Protein AF-A0A3G1J0M8-F1 (afdb_monomer_lite)

pLDDT: mean 77.74, std 19.88, range [24.08, 98.56]

Sequence (542 aa):
MSLPTRASLSFVFVSLLPLVAACTDPNLPLIEEAPPAGDEADLGEMAQPVTFSDEIPIGYYNNVPLPPLTVYLTFDDGPGEWTNGFLDVLAGQSLSQPSAVPSPPVRATFFVNAFNLKTNGLVGYEDVIARIVSEGHALGNHTRSHPNLAALSAHDVAKEIDENQRLVNVALKARGMNPYPLTLFRPPFGAPWFGYASRPDLRQKVGSLVGKRALNVLWNVGSGDSNEWCNGEWFNSTGAVTASGKKYFYDPKHPDYVAKVARIRDTVLKEARGQGIVVLLHDTHPTSRDALRDIIDGLFAKGYHFRTVEDLSNDVFAQPSLSAAPACDTTMANGGEPVCGRIRHFYETNGGVKLFGNTLERADWEFDTRTMKYFWTQWFENGRVEVHPEALAPRDVALARLGEQRLLQKGIDWKKAAPSWVPVALRDALAPEAGPKTGCRWFARTKHNVCNEGAVAGVGMLSFWRNNGIIASSKYVGSQLRFGNPISAAYTETVSTPQGPRVRTVQWFERARLEWHGYEALDVNKVRIAPLGREVLENRDL

Structure (mmCIF, N/CA/C/O backbone):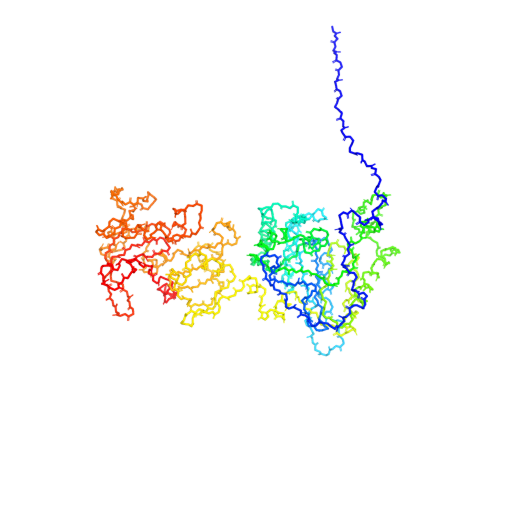
data_AF-A0A3G1J0M8-F1
#
_entry.id   AF-A0A3G1J0M8-F1
#
loop_
_atom_site.group_PDB
_atom_site.id
_atom_site.type_symbol
_atom_site.label_atom_id
_atom_site.label_alt_id
_atom_site.label_comp_id
_atom_site.label_asym_id
_atom_site.label_entity_id
_atom_site.label_seq_id
_atom_site.pdbx_PDB_ins_code
_atom_site.Cartn_x
_atom_site.Cartn_y
_atom_site.Cartn_z
_atom_site.occupancy
_atom_site.B_iso_or_equiv
_atom_site.auth_seq_id
_atom_site.auth_comp_id
_atom_site.auth_asym_id
_atom_site.auth_atom_id
_atom_site.pdbx_PDB_model_num
ATOM 1 N N . MET A 1 1 ? -2.601 71.148 -14.986 1.00 42.66 1 MET A N 1
ATOM 2 C CA . MET A 1 1 ? -2.609 69.864 -15.718 1.00 42.66 1 MET A CA 1
ATOM 3 C C . MET A 1 1 ? -1.170 69.400 -15.880 1.00 42.66 1 MET A C 1
ATOM 5 O O . MET A 1 1 ? -0.475 69.916 -16.741 1.00 42.66 1 MET A O 1
ATOM 9 N N . SER A 1 2 ? -0.708 68.487 -15.029 1.00 25.91 2 SER A N 1
ATOM 10 C CA . SER A 1 2 ? 0.512 67.701 -15.253 1.00 25.91 2 SER A CA 1
ATOM 11 C C . SER A 1 2 ? 0.446 66.444 -14.380 1.00 25.91 2 SER A C 1
ATOM 13 O O . SER A 1 2 ? 0.220 66.518 -13.175 1.00 25.91 2 SER A O 1
ATOM 15 N N . LEU A 1 3 ? 0.563 65.282 -15.017 1.00 26.84 3 LEU A N 1
ATOM 16 C CA . LEU A 1 3 ? 0.732 63.975 -14.381 1.00 26.84 3 LEU A CA 1
ATOM 17 C C . LEU A 1 3 ? 2.236 63.670 -14.304 1.00 26.84 3 LEU A C 1
ATOM 19 O O . LEU A 1 3 ? 2.911 63.869 -15.317 1.00 26.84 3 LEU A O 1
ATOM 23 N N . PRO A 1 4 ? 2.768 63.141 -13.188 1.00 30.48 4 PRO A N 1
ATOM 24 C CA . PRO A 1 4 ? 4.099 62.561 -13.168 1.00 30.48 4 PRO A CA 1
ATOM 25 C C . PRO A 1 4 ? 4.068 61.040 -13.423 1.00 30.48 4 PRO A C 1
ATOM 27 O O . PRO A 1 4 ? 3.298 60.284 -12.838 1.00 30.48 4 PRO A O 1
ATOM 30 N N . THR A 1 5 ? 4.926 60.662 -14.367 1.00 32.03 5 THR A N 1
ATOM 31 C CA . THR A 1 5 ? 5.686 59.419 -14.604 1.00 32.03 5 THR A CA 1
ATOM 32 C C . THR A 1 5 ? 5.469 58.175 -13.723 1.00 32.03 5 THR A C 1
ATOM 34 O O . THR A 1 5 ? 5.601 58.205 -12.502 1.00 32.03 5 THR A O 1
ATOM 37 N N . ARG A 1 6 ? 5.286 57.036 -14.416 1.00 31.77 6 ARG A N 1
ATOM 38 C CA . ARG A 1 6 ? 5.344 55.647 -13.922 1.00 31.77 6 ARG A CA 1
ATOM 39 C C . ARG A 1 6 ? 6.726 55.291 -13.355 1.00 31.77 6 ARG A C 1
ATOM 41 O O . ARG A 1 6 ? 7.736 55.556 -13.999 1.00 31.77 6 ARG A O 1
ATOM 48 N N . ALA A 1 7 ? 6.737 54.605 -12.212 1.00 30.28 7 ALA A N 1
ATOM 49 C CA . ALA A 1 7 ? 7.894 53.895 -11.678 1.00 30.28 7 ALA A CA 1
ATOM 50 C C . ALA A 1 7 ? 8.004 52.486 -12.294 1.00 30.28 7 ALA A C 1
ATOM 52 O O . ALA A 1 7 ? 7.004 51.785 -12.461 1.00 30.28 7 ALA A O 1
ATOM 53 N N . SER A 1 8 ? 9.230 52.104 -12.638 1.00 27.58 8 SER A N 1
ATOM 54 C CA . SER A 1 8 ? 9.633 50.825 -13.222 1.00 27.58 8 SER A CA 1
ATOM 55 C C . SER A 1 8 ? 9.601 49.692 -12.188 1.00 27.58 8 SER A C 1
ATOM 57 O O . SER A 1 8 ? 10.150 49.846 -11.099 1.00 27.58 8 SER A O 1
ATOM 59 N N . LEU A 1 9 ? 9.021 48.535 -12.534 1.00 29.03 9 LEU A N 1
ATOM 60 C CA . LEU A 1 9 ? 9.282 47.276 -11.828 1.00 29.03 9 LEU A CA 1
ATOM 61 C C . LEU A 1 9 ? 10.536 46.625 -12.422 1.00 29.03 9 LEU A C 1
ATOM 63 O O . LEU A 1 9 ? 10.562 46.275 -13.602 1.00 29.03 9 LEU A O 1
ATOM 67 N N . SER A 1 10 ? 11.564 46.456 -11.595 1.00 24.66 10 SER A N 1
ATOM 68 C CA . SER A 1 10 ? 12.757 45.676 -11.915 1.00 24.66 10 SER A CA 1
ATOM 69 C C . SER A 1 10 ? 12.408 44.189 -12.003 1.00 24.66 10 SER A C 1
ATOM 71 O O . SER A 1 10 ? 12.030 43.575 -11.007 1.00 24.66 10 SER A O 1
ATOM 73 N N . PHE A 1 11 ? 12.566 43.599 -13.188 1.00 26.27 11 PHE A N 1
ATOM 74 C CA . PHE A 1 11 ? 12.674 42.152 -13.344 1.00 26.27 11 PHE A CA 1
ATOM 75 C C . PHE A 1 11 ? 14.035 41.706 -12.803 1.00 26.27 11 PHE A C 1
ATOM 77 O O . PHE A 1 11 ? 15.077 42.159 -13.274 1.00 26.27 11 PHE A O 1
ATOM 84 N N . VAL A 1 12 ? 14.029 40.814 -11.814 1.00 26.44 12 VAL A N 1
ATOM 85 C CA . VAL A 1 12 ? 15.232 40.089 -11.399 1.00 26.44 12 VAL A CA 1
ATOM 86 C C . VAL A 1 12 ? 15.566 39.098 -12.513 1.00 26.44 12 VAL A C 1
ATOM 88 O O . VAL A 1 12 ? 14.910 38.071 -12.664 1.00 26.44 12 VAL A O 1
ATOM 91 N N . PHE A 1 13 ? 16.570 39.434 -13.322 1.00 24.08 13 PHE A N 1
ATOM 92 C CA . PHE A 1 13 ? 17.248 38.484 -14.196 1.00 24.08 13 PHE A CA 1
ATOM 93 C C . PHE A 1 13 ? 17.974 37.463 -13.313 1.00 24.08 13 PHE A C 1
ATOM 95 O O . PHE A 1 13 ? 18.980 37.787 -12.683 1.00 24.08 13 PHE A O 1
ATOM 102 N N . VAL A 1 14 ? 17.475 36.227 -13.263 1.00 26.78 14 VAL A N 1
ATOM 103 C CA . VAL A 1 14 ? 18.297 35.092 -12.834 1.00 26.78 14 VAL A CA 1
ATOM 104 C C . VAL A 1 14 ? 19.298 34.849 -13.959 1.00 26.78 14 VAL A C 1
ATOM 106 O O . VAL A 1 14 ? 18.913 34.555 -15.090 1.00 26.78 14 VAL A O 1
ATOM 109 N N . SER A 1 15 ? 20.581 35.058 -13.674 1.00 26.27 15 SER A N 1
ATOM 110 C CA . SER A 1 15 ? 21.663 34.875 -14.635 1.00 26.27 15 SER A CA 1
ATOM 111 C C . SER A 1 15 ? 21.739 33.413 -15.083 1.00 26.27 15 SER A C 1
ATOM 113 O O . SER A 1 15 ? 22.157 32.549 -14.314 1.00 26.27 15 SER A O 1
ATOM 115 N N . LEU A 1 16 ? 21.379 33.141 -16.337 1.00 39.94 16 LEU A N 1
ATOM 116 C CA . LEU A 1 16 ? 21.854 31.962 -17.053 1.00 39.94 16 LEU A CA 1
ATOM 117 C C . LEU A 1 16 ? 23.285 32.239 -17.535 1.00 39.94 16 LEU A C 1
ATOM 119 O O . LEU A 1 16 ? 23.497 32.981 -18.491 1.00 39.94 16 LEU A O 1
ATOM 123 N N . LEU A 1 17 ? 24.262 31.643 -16.863 1.00 26.89 17 LEU A N 1
ATOM 124 C CA . LEU A 1 17 ? 25.659 31.528 -17.290 1.00 26.89 17 LEU A CA 1
ATOM 125 C C . LEU A 1 17 ? 26.146 30.126 -16.893 1.00 26.89 17 LEU A C 1
ATOM 127 O O . LEU A 1 17 ? 25.730 29.609 -15.859 1.00 26.89 17 LEU A O 1
ATOM 131 N N . PRO A 1 18 ? 27.007 29.501 -17.703 1.00 30.95 18 PRO A N 1
ATOM 132 C CA . PRO A 1 18 ? 26.645 28.728 -18.879 1.00 30.95 18 PRO A CA 1
ATOM 133 C C . PRO A 1 18 ? 26.558 27.228 -18.549 1.00 30.95 18 PRO A C 1
ATOM 135 O O . PRO A 1 18 ? 27.459 26.651 -17.94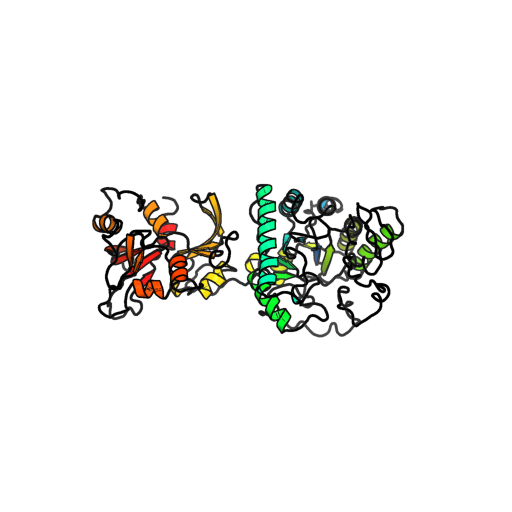7 1.00 30.95 18 PRO A O 1
ATOM 138 N N . LEU A 1 19 ? 25.491 26.585 -19.026 1.00 33.09 19 LEU A N 1
ATOM 139 C CA . LEU A 1 19 ? 25.154 25.159 -18.873 1.00 33.09 19 LEU A CA 1
ATOM 140 C C . LEU A 1 19 ? 26.111 24.179 -19.603 1.00 33.09 19 LEU A C 1
ATOM 142 O O . LEU A 1 19 ? 25.723 23.066 -19.935 1.00 33.09 19 LEU A O 1
ATOM 146 N N . VAL A 1 20 ? 27.350 24.583 -19.900 1.00 31.48 20 VAL A N 1
ATOM 147 C CA . VAL A 1 20 ? 28.284 23.831 -20.763 1.00 31.48 20 VAL A CA 1
ATOM 148 C C . VAL A 1 20 ? 29.274 22.967 -19.956 1.00 31.48 20 VAL A C 1
ATOM 150 O O . VAL A 1 20 ? 29.933 22.107 -20.522 1.00 31.48 20 VAL A O 1
ATOM 153 N N . ALA A 1 21 ? 29.366 23.134 -18.630 1.00 28.80 21 ALA A N 1
ATOM 154 C CA . ALA A 1 21 ? 30.386 22.471 -17.800 1.00 28.80 21 ALA A CA 1
ATOM 155 C C . ALA A 1 21 ? 29.952 21.141 -17.134 1.00 28.80 21 ALA A C 1
ATOM 157 O O . ALA A 1 21 ? 30.703 20.591 -16.335 1.00 28.80 21 ALA A O 1
ATOM 158 N N . ALA A 1 22 ? 28.756 20.616 -17.423 1.00 40.09 22 ALA A N 1
ATOM 159 C CA . ALA A 1 22 ? 28.175 19.509 -16.652 1.00 40.09 22 ALA A CA 1
ATOM 160 C C . ALA A 1 22 ? 28.627 18.096 -17.071 1.00 40.09 22 ALA A C 1
ATOM 162 O O . ALA A 1 22 ? 28.431 17.161 -16.306 1.00 40.09 22 ALA A O 1
ATOM 163 N N . CYS A 1 23 ? 29.250 17.911 -18.239 1.00 40.25 23 CYS A N 1
ATOM 164 C CA . CYS A 1 23 ? 29.629 16.563 -18.686 1.00 40.25 23 CYS A CA 1
ATOM 165 C C . CYS A 1 23 ? 30.943 16.045 -18.062 1.00 40.25 23 CYS A C 1
ATOM 167 O O . CYS A 1 23 ? 31.307 14.900 -18.308 1.00 40.25 23 CYS A O 1
ATOM 169 N N . THR A 1 24 ? 31.675 16.865 -17.290 1.00 35.66 24 THR A N 1
ATOM 170 C CA . THR A 1 24 ? 33.016 16.514 -16.772 1.00 35.66 24 THR A CA 1
ATOM 171 C C . THR A 1 24 ? 33.332 17.016 -15.352 1.00 35.66 24 THR A C 1
ATOM 173 O O . THR A 1 24 ? 34.490 16.937 -14.947 1.00 35.66 24 THR A O 1
ATOM 176 N N . ASP A 1 25 ? 32.374 17.562 -14.590 1.00 36.53 25 ASP A N 1
ATOM 177 C CA . ASP A 1 25 ? 32.637 18.079 -13.232 1.00 36.53 25 ASP A CA 1
ATOM 178 C C . ASP A 1 25 ? 32.248 17.054 -12.140 1.00 36.53 25 ASP A C 1
ATOM 180 O O . ASP A 1 25 ? 31.057 16.825 -11.919 1.00 36.53 25 ASP A O 1
ATOM 184 N N . PRO A 1 26 ? 33.217 16.455 -11.418 1.00 37.69 26 PRO A N 1
ATOM 185 C CA . PRO A 1 26 ? 32.950 15.479 -10.360 1.00 37.69 26 PRO A CA 1
ATOM 186 C C . PRO A 1 26 ? 32.328 16.075 -9.079 1.00 37.69 26 PRO A C 1
ATOM 188 O O . PRO A 1 26 ? 32.056 15.321 -8.148 1.00 37.69 26 PRO A O 1
ATOM 191 N N . ASN A 1 27 ? 32.100 17.394 -8.990 1.00 34.88 27 ASN A N 1
ATOM 192 C CA . ASN A 1 27 ? 31.588 18.059 -7.781 1.00 34.88 27 ASN A CA 1
ATOM 193 C C . ASN A 1 27 ? 30.178 18.679 -7.906 1.00 34.88 27 ASN A C 1
ATOM 195 O O . ASN A 1 27 ? 29.725 19.346 -6.972 1.00 34.88 27 ASN A O 1
ATOM 199 N N . LEU A 1 28 ? 29.448 18.449 -9.004 1.00 34.78 28 LEU A N 1
ATOM 200 C CA . LEU A 1 28 ? 28.015 18.775 -9.100 1.00 34.78 28 LEU A CA 1
ATOM 201 C C . LEU A 1 28 ? 27.149 17.590 -8.620 1.00 34.78 28 LEU A C 1
ATOM 203 O O . LEU A 1 28 ? 27.581 16.442 -8.714 1.00 34.78 28 LEU A O 1
ATOM 207 N N . PRO A 1 29 ? 25.943 17.828 -8.061 1.00 30.17 29 PRO A N 1
ATOM 208 C CA . PRO A 1 29 ? 25.128 16.771 -7.464 1.00 30.17 29 PRO A CA 1
ATOM 209 C C . PRO A 1 29 ? 24.717 15.739 -8.524 1.00 30.17 29 PRO A C 1
ATOM 211 O O . PRO A 1 29 ? 23.827 15.980 -9.333 1.00 30.17 29 PRO A O 1
ATOM 214 N N . LEU A 1 30 ? 25.409 14.599 -8.489 1.00 33.91 30 LEU A N 1
ATOM 215 C CA . LEU A 1 30 ? 25.252 13.432 -9.353 1.00 33.91 30 LEU A CA 1
ATOM 216 C C . LEU A 1 30 ? 23.789 13.000 -9.504 1.00 33.91 30 LEU A C 1
ATOM 218 O O . LEU A 1 30 ? 23.169 12.563 -8.533 1.00 33.91 30 LEU A O 1
ATOM 222 N N . ILE A 1 31 ? 23.292 13.004 -10.737 1.00 42.59 31 ILE A N 1
ATOM 223 C CA . ILE A 1 31 ? 22.264 12.065 -11.188 1.00 42.59 31 ILE A CA 1
ATOM 224 C C . ILE A 1 31 ? 22.686 11.612 -12.579 1.00 42.59 31 ILE A C 1
ATOM 226 O O . ILE A 1 31 ? 22.210 12.161 -13.552 1.00 42.59 31 ILE A O 1
ATOM 230 N N . GLU A 1 32 ? 23.625 10.681 -12.663 1.00 47.72 32 GLU A N 1
ATOM 231 C CA . GLU A 1 32 ? 23.751 9.697 -13.746 1.00 47.72 32 GLU A CA 1
ATOM 232 C C . GLU A 1 32 ? 25.071 8.988 -13.566 1.00 47.72 32 GLU A C 1
ATOM 234 O O . GLU A 1 32 ? 26.134 9.508 -13.870 1.00 47.72 32 GLU A O 1
ATOM 239 N N . GLU A 1 33 ? 24.985 7.825 -12.954 1.00 38.22 33 GLU A N 1
ATOM 240 C CA . GLU A 1 33 ? 25.415 6.565 -13.537 1.00 38.22 33 GLU A CA 1
ATOM 241 C C . GLU A 1 33 ? 25.165 5.529 -12.438 1.00 38.22 33 GLU A C 1
ATOM 243 O O . GLU A 1 33 ? 25.434 5.765 -11.255 1.00 38.22 33 GLU A O 1
ATOM 248 N N . ALA A 1 34 ? 24.594 4.377 -12.797 1.00 35.75 34 ALA A N 1
ATOM 249 C CA . ALA A 1 34 ? 24.865 3.206 -11.976 1.00 35.75 34 ALA A CA 1
ATOM 250 C C . ALA A 1 34 ? 26.397 3.069 -11.955 1.00 35.75 34 ALA A C 1
ATOM 252 O O . ALA A 1 34 ? 26.999 3.257 -13.015 1.00 35.75 34 ALA A O 1
ATOM 253 N N . PRO A 1 35 ? 27.046 2.792 -10.809 1.00 31.50 35 PRO A N 1
ATOM 254 C CA . PRO A 1 35 ? 28.483 2.556 -10.828 1.00 31.50 35 PRO A CA 1
ATOM 255 C C . PRO A 1 35 ? 28.776 1.514 -11.917 1.00 31.50 35 PRO A C 1
ATOM 257 O O . PRO A 1 35 ? 27.984 0.568 -12.044 1.00 31.50 35 PRO A O 1
ATOM 260 N N . PRO A 1 36 ? 29.851 1.671 -12.716 1.00 30.41 36 PRO A N 1
ATOM 261 C CA . PRO A 1 36 ? 30.253 0.608 -13.622 1.00 30.41 36 PRO A CA 1
ATOM 262 C C . PRO A 1 36 ? 30.310 -0.682 -12.809 1.00 30.41 36 PRO A C 1
ATOM 264 O O . PRO A 1 36 ? 30.759 -0.661 -11.657 1.00 30.41 36 PRO A O 1
ATOM 267 N N . ALA A 1 37 ? 29.805 -1.785 -13.371 1.00 35.69 37 ALA A N 1
ATOM 268 C CA . ALA A 1 37 ? 30.094 -3.105 -12.832 1.00 35.69 37 ALA A CA 1
ATOM 269 C C . ALA A 1 37 ? 31.614 -3.156 -12.682 1.00 35.69 37 ALA A C 1
ATOM 271 O O . ALA A 1 37 ? 32.311 -3.106 -13.696 1.00 35.69 37 ALA A O 1
ATOM 272 N N . GLY A 1 38 ? 32.085 -3.074 -11.433 1.00 28.55 38 GLY A N 1
ATOM 273 C CA . GLY A 1 38 ? 33.469 -2.751 -11.134 1.00 28.55 38 GLY A CA 1
ATOM 274 C C . GLY A 1 38 ? 34.398 -3.629 -11.951 1.00 28.55 38 GLY A C 1
ATOM 275 O O . GLY A 1 38 ? 34.153 -4.832 -12.087 1.00 28.55 38 GLY A O 1
ATOM 276 N N . ASP A 1 39 ? 35.443 -3.008 -12.498 1.00 25.11 39 ASP A N 1
ATOM 277 C CA . ASP A 1 39 ? 36.642 -3.727 -12.901 1.00 25.11 39 ASP A CA 1
ATOM 278 C C . ASP A 1 39 ? 36.979 -4.747 -11.814 1.00 25.11 39 ASP A C 1
ATOM 280 O O . ASP A 1 39 ? 36.880 -4.432 -10.628 1.00 25.11 39 ASP A O 1
ATOM 284 N N . GLU A 1 40 ? 37.311 -5.961 -12.247 1.00 32.00 40 GLU A N 1
ATOM 285 C CA . GLU A 1 40 ? 37.607 -7.151 -11.450 1.00 32.00 40 GLU A CA 1
ATOM 286 C C . GLU A 1 40 ? 38.308 -6.868 -10.107 1.00 32.00 40 GLU A C 1
ATOM 288 O O . GLU A 1 40 ? 39.521 -7.003 -9.960 1.00 32.00 40 GLU A O 1
ATOM 293 N N . ALA A 1 41 ? 37.520 -6.541 -9.090 1.00 25.50 41 ALA A N 1
ATOM 294 C CA . ALA A 1 41 ? 37.896 -6.628 -7.696 1.00 25.50 41 ALA A CA 1
ATOM 295 C C . ALA A 1 41 ? 36.995 -7.696 -7.082 1.00 25.50 41 ALA A C 1
ATOM 297 O O . ALA A 1 41 ? 35.915 -7.423 -6.570 1.00 25.50 41 ALA A O 1
ATOM 298 N N . ASP A 1 42 ? 37.478 -8.928 -7.213 1.00 27.80 42 ASP A N 1
ATOM 299 C CA . ASP A 1 42 ? 37.126 -10.071 -6.383 1.00 27.80 42 ASP A CA 1
ATOM 300 C C . ASP A 1 42 ? 35.677 -10.590 -6.508 1.00 27.80 42 ASP A C 1
ATOM 302 O O . ASP A 1 42 ? 34.797 -10.322 -5.692 1.00 27.80 42 ASP A O 1
ATOM 306 N N . LEU A 1 43 ? 35.455 -11.506 -7.461 1.00 29.64 43 LEU A N 1
ATOM 307 C CA . LEU A 1 43 ? 34.384 -12.523 -7.387 1.00 29.64 43 LEU A CA 1
ATOM 308 C C . LEU A 1 43 ? 34.657 -13.558 -6.264 1.00 29.64 43 LEU A C 1
ATOM 310 O O . LEU A 1 43 ? 34.317 -14.737 -6.378 1.00 29.64 43 LEU A O 1
ATOM 314 N N . GLY A 1 44 ? 35.296 -13.113 -5.185 1.00 26.45 44 GLY A N 1
ATOM 315 C CA . GLY A 1 44 ? 35.944 -13.907 -4.157 1.00 26.45 44 GLY A CA 1
ATOM 316 C C . GLY A 1 44 ? 35.720 -13.359 -2.753 1.00 26.45 44 GLY A C 1
ATOM 317 O O . GLY A 1 44 ? 36.592 -13.493 -1.914 1.00 26.45 44 GLY A O 1
ATOM 318 N N . GLU A 1 45 ? 34.538 -12.826 -2.440 1.00 25.94 45 GLU A N 1
ATOM 319 C CA . GLU A 1 45 ? 34.043 -12.861 -1.061 1.00 25.94 45 GLU A CA 1
ATOM 320 C C . GLU A 1 45 ? 32.516 -12.971 -1.057 1.00 25.94 45 GLU A C 1
ATOM 322 O O . GLU A 1 45 ? 31.788 -12.126 -1.577 1.00 25.94 45 GLU A O 1
ATOM 327 N N . MET A 1 46 ? 32.017 -14.083 -0.519 1.00 28.56 46 MET A N 1
ATOM 328 C CA . MET A 1 46 ? 30.593 -14.354 -0.384 1.00 28.56 46 MET A CA 1
ATOM 329 C C . MET A 1 46 ? 29.892 -13.209 0.354 1.00 28.56 46 MET A C 1
ATOM 331 O O . MET A 1 46 ? 30.220 -12.908 1.499 1.00 28.56 46 MET A O 1
ATOM 335 N N . ALA A 1 47 ? 28.899 -12.632 -0.328 1.00 38.19 47 ALA A N 1
ATOM 336 C CA . ALA A 1 47 ? 27.676 -12.039 0.202 1.00 38.19 47 ALA A CA 1
ATOM 337 C C . ALA A 1 47 ? 27.598 -11.983 1.738 1.00 38.19 47 ALA A C 1
ATOM 339 O O . ALA A 1 47 ? 27.143 -12.925 2.390 1.00 38.19 47 ALA A O 1
ATOM 340 N N . GLN A 1 48 ? 27.957 -10.837 2.318 1.00 35.62 48 GLN A N 1
ATOM 341 C CA . GLN A 1 48 ? 27.397 -10.493 3.620 1.00 35.62 48 GLN A CA 1
ATOM 342 C C . GLN A 1 48 ? 25.878 -10.330 3.428 1.00 35.62 48 GLN A C 1
ATOM 344 O O . GLN A 1 48 ? 25.470 -9.598 2.518 1.00 35.62 48 GLN A O 1
ATOM 349 N N . PRO A 1 49 ? 25.021 -10.996 4.224 1.00 46.34 49 PRO A N 1
ATOM 350 C CA . PRO A 1 49 ? 23.580 -10.813 4.124 1.00 46.34 49 PRO A CA 1
ATOM 351 C C . PRO A 1 49 ? 23.244 -9.334 4.321 1.00 46.34 49 PRO A C 1
ATOM 353 O O . PRO A 1 49 ? 23.690 -8.723 5.297 1.00 46.34 49 PRO A O 1
ATOM 356 N N . VAL A 1 50 ? 22.454 -8.748 3.417 1.00 50.84 50 VAL A N 1
ATOM 357 C CA . VAL A 1 50 ? 21.918 -7.400 3.637 1.00 50.84 50 VAL A CA 1
ATOM 358 C C . VAL A 1 50 ? 21.131 -7.430 4.941 1.00 50.84 50 VAL A C 1
ATOM 360 O O . VAL A 1 50 ? 20.112 -8.107 5.052 1.00 50.84 50 VAL A O 1
ATOM 363 N N . THR A 1 51 ? 21.632 -6.725 5.952 1.00 55.81 51 THR A N 1
ATOM 364 C CA . THR A 1 51 ? 20.927 -6.606 7.225 1.00 55.81 51 THR A CA 1
ATOM 365 C C . THR A 1 51 ? 19.916 -5.483 7.079 1.00 55.81 51 THR A C 1
ATOM 367 O O . THR A 1 51 ? 20.280 -4.306 7.072 1.00 55.81 51 THR A O 1
ATOM 370 N N . PHE A 1 52 ? 18.648 -5.853 6.918 1.00 64.69 52 PHE A N 1
ATOM 371 C CA . PHE A 1 52 ? 17.573 -4.877 6.829 1.00 64.69 52 PHE A CA 1
ATOM 372 C C . PHE A 1 52 ? 17.390 -4.144 8.158 1.00 64.69 52 PHE A C 1
ATOM 374 O O . PHE A 1 52 ? 17.495 -4.720 9.242 1.00 64.69 52 PHE A O 1
ATOM 381 N N . SER A 1 53 ? 17.118 -2.853 8.062 1.00 65.25 53 SER A N 1
ATOM 382 C CA . SER A 1 53 ? 16.964 -1.936 9.183 1.00 65.25 53 SER A CA 1
ATOM 383 C C . SER A 1 53 ? 16.038 -0.789 8.781 1.00 65.25 53 SER A C 1
ATOM 385 O O . SER A 1 53 ? 15.555 -0.721 7.652 1.00 65.25 53 SER A O 1
ATOM 387 N N . ASP A 1 54 ? 15.814 0.157 9.686 1.00 71.31 54 ASP A N 1
ATOM 388 C CA . ASP A 1 54 ? 15.149 1.411 9.328 1.00 71.31 54 ASP A CA 1
ATOM 389 C C . ASP A 1 54 ? 15.955 2.239 8.303 1.00 71.31 54 ASP A C 1
ATOM 391 O O . ASP A 1 54 ? 15.392 3.083 7.612 1.00 71.31 54 ASP A O 1
ATOM 395 N N . GLU A 1 55 ? 17.265 2.016 8.183 1.00 79.44 55 GLU A N 1
ATOM 396 C CA . GLU A 1 55 ? 18.132 2.671 7.198 1.00 79.44 55 GLU A CA 1
ATOM 397 C C . GLU A 1 55 ? 18.079 1.977 5.830 1.00 79.44 55 GLU A C 1
ATOM 399 O O . GLU A 1 55 ? 18.135 2.618 4.777 1.00 79.44 55 GLU A O 1
ATOM 404 N N . ILE A 1 56 ? 17.964 0.653 5.850 1.00 75.94 56 ILE A N 1
ATOM 405 C CA . ILE A 1 56 ? 17.934 -0.220 4.678 1.00 75.94 56 ILE A CA 1
ATOM 406 C C . ILE A 1 56 ? 16.671 -1.078 4.811 1.00 75.94 56 ILE A C 1
ATOM 408 O O . ILE A 1 56 ? 16.755 -2.202 5.308 1.00 75.94 56 ILE A O 1
ATOM 412 N N . PRO A 1 57 ? 15.480 -0.547 4.469 1.00 76.12 57 PRO A N 1
ATOM 413 C CA . PRO A 1 57 ? 14.243 -1.317 4.544 1.00 76.12 57 PRO A CA 1
ATOM 414 C C . PRO A 1 57 ? 14.321 -2.561 3.655 1.00 76.12 57 PRO A C 1
ATOM 416 O O . PRO A 1 57 ? 15.143 -2.635 2.746 1.00 76.12 57 PRO A O 1
ATOM 419 N N . ILE A 1 58 ? 13.447 -3.540 3.901 1.00 72.44 58 ILE A N 1
ATOM 420 C CA . ILE A 1 58 ? 13.393 -4.762 3.086 1.00 72.44 58 ILE A CA 1
ATOM 421 C C . ILE A 1 58 ? 13.221 -4.377 1.617 1.00 72.44 58 ILE A C 1
ATOM 423 O O . ILE A 1 58 ? 12.416 -3.505 1.280 1.00 72.44 58 ILE A O 1
ATOM 427 N N . GLY A 1 59 ? 14.008 -4.993 0.741 1.00 80.06 59 GLY A N 1
ATOM 428 C CA . GLY A 1 59 ? 14.058 -4.565 -0.642 1.00 80.06 59 GLY A CA 1
ATOM 429 C C . GLY A 1 59 ? 15.227 -5.125 -1.436 1.00 80.06 59 GLY A C 1
ATOM 430 O O . GLY A 1 59 ? 16.124 -5.769 -0.892 1.00 80.06 59 GLY A O 1
ATOM 431 N N . TYR A 1 60 ? 15.208 -4.855 -2.737 1.00 83.88 60 TYR A N 1
ATOM 432 C CA . TYR A 1 60 ? 16.316 -5.135 -3.634 1.00 83.88 60 TYR A CA 1
ATOM 433 C C . TYR A 1 60 ? 17.316 -3.971 -3.650 1.00 83.88 60 TYR A C 1
ATOM 435 O O . TYR A 1 60 ? 16.978 -2.839 -4.009 1.00 83.88 60 TYR A O 1
ATOM 443 N N . TYR A 1 61 ? 18.561 -4.299 -3.313 1.00 82.88 61 TYR A N 1
ATOM 444 C CA . TYR A 1 61 ? 19.751 -3.456 -3.415 1.00 82.88 61 TYR A CA 1
ATOM 445 C C . TYR A 1 61 ? 20.794 -4.202 -4.255 1.00 82.88 61 TYR A C 1
ATOM 447 O O . TYR A 1 61 ? 20.736 -5.425 -4.345 1.00 82.88 61 TYR A O 1
ATOM 455 N N . ASN A 1 62 ? 21.759 -3.507 -4.860 1.00 75.94 62 ASN A N 1
ATOM 456 C CA . ASN A 1 62 ? 22.666 -4.108 -5.858 1.00 75.94 62 ASN A CA 1
ATOM 457 C C . ASN A 1 62 ? 23.506 -5.286 -5.340 1.00 75.94 62 ASN A C 1
ATOM 459 O O . ASN A 1 62 ? 24.012 -6.071 -6.134 1.00 75.94 62 ASN A O 1
ATOM 463 N N . ASN A 1 63 ? 23.652 -5.414 -4.023 1.00 67.31 63 ASN A N 1
ATOM 464 C CA . ASN A 1 63 ? 24.348 -6.509 -3.353 1.00 67.31 63 ASN A CA 1
ATOM 465 C C . ASN A 1 63 ? 23.438 -7.691 -2.968 1.00 67.31 63 ASN A C 1
ATOM 467 O O . ASN A 1 63 ? 23.931 -8.676 -2.424 1.00 67.31 63 ASN A O 1
ATOM 471 N N . VAL A 1 64 ? 22.130 -7.615 -3.225 1.00 66.12 64 VAL A N 1
ATOM 472 C CA . VAL A 1 64 ? 21.197 -8.729 -3.029 1.00 66.12 64 VAL A CA 1
ATOM 473 C C . VAL A 1 64 ? 21.338 -9.693 -4.213 1.00 66.12 64 VAL A C 1
ATOM 475 O O . VAL A 1 64 ? 21.119 -9.279 -5.355 1.00 66.12 64 VAL A O 1
ATOM 478 N N . PRO A 1 65 ? 21.693 -10.971 -3.987 1.00 70.31 65 PRO A N 1
ATOM 479 C CA . PRO A 1 65 ? 21.798 -11.945 -5.066 1.00 70.31 65 PRO A CA 1
ATOM 480 C C . PRO A 1 65 ? 20.456 -12.147 -5.771 1.00 70.31 65 PRO A C 1
ATOM 482 O O . PRO A 1 65 ? 19.413 -12.255 -5.128 1.00 70.31 65 PRO A O 1
ATOM 485 N N . LEU A 1 66 ? 20.497 -12.241 -7.098 1.00 79.19 66 LEU A N 1
ATOM 486 C CA . LEU A 1 66 ? 19.342 -12.582 -7.924 1.00 79.19 66 LEU A CA 1
ATOM 487 C C . LEU A 1 66 ? 19.537 -13.964 -8.547 1.00 79.19 66 LEU A C 1
ATOM 489 O O . LEU A 1 66 ? 20.681 -14.331 -8.841 1.00 79.19 66 LEU A O 1
ATOM 493 N N . PRO A 1 67 ? 18.449 -14.712 -8.805 1.00 75.25 67 PRO A N 1
ATOM 494 C CA . PRO A 1 67 ? 18.542 -15.962 -9.540 1.00 75.25 67 PRO A CA 1
ATOM 495 C C . PRO A 1 67 ? 19.272 -15.753 -10.879 1.00 75.25 67 PRO A C 1
ATOM 497 O O . PRO A 1 67 ? 19.015 -14.758 -11.568 1.00 75.25 67 PRO A O 1
ATOM 500 N N . PRO A 1 68 ? 20.197 -16.654 -11.258 1.00 81.12 68 PRO A N 1
ATOM 501 C CA . PRO A 1 68 ? 20.905 -16.549 -12.528 1.00 81.12 68 PRO A CA 1
ATOM 502 C C . PRO A 1 68 ? 19.913 -16.578 -13.695 1.00 81.12 68 PRO A C 1
ATOM 504 O O . PRO A 1 68 ? 18.810 -17.115 -13.572 1.00 81.12 68 PRO A O 1
ATOM 507 N N . LEU A 1 69 ? 20.304 -15.985 -14.826 1.00 85.94 69 LEU A N 1
ATOM 508 C CA . LEU A 1 69 ? 19.502 -15.942 -16.056 1.00 85.94 69 LEU A CA 1
ATOM 509 C C . LEU A 1 69 ? 18.059 -15.443 -15.846 1.00 85.94 69 LEU A C 1
ATOM 511 O O . LEU A 1 69 ? 17.143 -15.836 -16.562 1.00 85.94 69 LEU A O 1
ATOM 515 N N . THR A 1 70 ? 17.840 -14.565 -14.868 1.00 86.81 70 THR A N 1
ATOM 516 C CA . THR A 1 70 ? 16.527 -13.966 -14.597 1.00 86.81 70 THR A CA 1
ATOM 517 C C . THR A 1 70 ? 16.584 -12.465 -14.828 1.00 86.81 70 THR A C 1
ATOM 519 O O . THR A 1 70 ? 17.493 -11.790 -14.346 1.00 86.81 70 THR A O 1
ATOM 522 N N . VAL A 1 71 ? 15.623 -11.935 -15.579 1.00 94.75 71 VAL A N 1
ATOM 523 C CA . VAL A 1 71 ? 15.507 -10.504 -15.861 1.00 94.75 71 VAL A CA 1
ATOM 524 C C . VAL A 1 71 ? 14.197 -9.948 -15.326 1.00 94.75 71 VAL A C 1
ATOM 526 O O . VAL A 1 71 ? 13.115 -10.483 -15.572 1.00 94.75 71 VAL A O 1
ATOM 529 N N . TYR A 1 72 ? 14.319 -8.820 -14.636 1.00 95.75 72 TYR A N 1
ATOM 530 C CA . TYR A 1 72 ? 13.220 -7.984 -14.187 1.00 95.75 72 TYR A CA 1
ATOM 531 C C . TYR A 1 72 ? 13.257 -6.681 -14.982 1.00 95.75 72 TYR A C 1
ATOM 533 O O . TYR A 1 72 ? 14.060 -5.789 -14.697 1.00 95.75 72 TYR A O 1
ATOM 541 N N . LEU A 1 73 ? 12.413 -6.580 -16.011 1.00 97.88 73 LEU A N 1
ATOM 542 C CA . LEU A 1 73 ? 12.237 -5.327 -16.743 1.00 97.88 73 LEU A CA 1
ATOM 543 C C . LEU A 1 73 ? 11.424 -4.358 -15.890 1.00 97.88 73 LEU A C 1
ATOM 545 O O . LEU A 1 73 ? 10.328 -4.699 -15.432 1.00 97.88 73 LEU A O 1
ATOM 549 N N . THR A 1 74 ? 11.961 -3.157 -15.684 1.00 98.25 74 THR A N 1
ATOM 550 C CA . THR A 1 74 ? 11.306 -2.132 -14.876 1.00 98.25 74 THR A CA 1
ATOM 551 C C . THR A 1 74 ? 11.262 -0.794 -15.598 1.00 98.25 74 THR A C 1
ATOM 553 O O . THR A 1 74 ? 12.235 -0.422 -16.251 1.00 98.25 74 THR A O 1
ATOM 556 N N . PHE A 1 75 ? 10.131 -0.101 -15.485 1.00 97.69 75 PHE A N 1
ATOM 557 C CA . PHE A 1 75 ? 9.871 1.175 -16.144 1.00 97.69 75 PHE A CA 1
ATOM 558 C C . PHE A 1 75 ? 9.498 2.245 -15.121 1.00 97.69 75 PHE A C 1
ATOM 560 O O . PHE A 1 75 ? 8.541 2.051 -14.369 1.00 97.69 75 PHE A O 1
ATOM 567 N N . ASP A 1 76 ? 10.237 3.349 -15.119 1.00 95.75 76 ASP A N 1
ATOM 568 C CA . ASP A 1 76 ? 10.027 4.496 -14.234 1.00 95.75 76 ASP A CA 1
ATOM 569 C C . ASP A 1 76 ? 9.377 5.675 -14.987 1.00 95.75 76 ASP A C 1
ATOM 571 O O . ASP A 1 76 ? 9.285 5.685 -16.216 1.00 95.75 76 ASP A O 1
ATOM 575 N N . ASP A 1 77 ? 8.961 6.697 -14.237 1.00 92.06 77 ASP A N 1
ATOM 576 C CA . ASP A 1 77 ? 8.374 7.975 -14.678 1.00 92.06 77 ASP A CA 1
ATOM 577 C C . ASP A 1 77 ? 6.944 7.940 -15.245 1.00 92.06 77 ASP A C 1
ATOM 579 O O . ASP A 1 77 ? 6.276 8.985 -15.269 1.00 92.06 77 ASP A O 1
ATOM 583 N N . GLY A 1 78 ? 6.461 6.782 -15.691 1.00 90.44 78 GLY A N 1
ATOM 584 C CA . GLY A 1 78 ? 5.141 6.624 -16.292 1.00 90.44 78 GLY A CA 1
ATOM 585 C C . GLY A 1 78 ? 3.949 6.810 -15.337 1.00 90.44 78 GLY A C 1
ATOM 586 O O . GLY A 1 78 ? 4.107 7.008 -14.129 1.00 90.44 78 GLY A O 1
ATOM 587 N N . PRO A 1 79 ? 2.714 6.713 -15.860 1.00 91.31 79 PRO A N 1
ATOM 588 C CA . PRO A 1 79 ? 2.393 6.495 -17.270 1.00 91.31 79 PRO A CA 1
ATOM 589 C C . PRO A 1 79 ? 2.589 7.765 -18.118 1.00 91.31 79 PRO A C 1
ATOM 591 O O . PRO A 1 79 ? 2.591 8.894 -17.615 1.00 91.31 79 PRO A O 1
ATOM 594 N N . GLY A 1 80 ? 2.734 7.573 -19.427 1.00 87.19 80 GLY A N 1
ATOM 595 C CA . GLY A 1 80 ? 2.867 8.637 -20.415 1.00 87.19 80 GLY A CA 1
ATOM 596 C C . GLY A 1 80 ? 2.411 8.217 -21.810 1.00 87.19 80 GLY A C 1
ATOM 597 O O . GLY A 1 80 ? 1.881 7.125 -22.016 1.00 87.19 80 GLY A O 1
ATOM 598 N N . GLU A 1 81 ? 2.628 9.105 -22.783 1.00 86.19 81 GLU A N 1
ATOM 599 C CA . GLU A 1 81 ? 2.175 8.950 -24.176 1.00 86.19 81 GLU A CA 1
ATOM 600 C C . GLU A 1 81 ? 2.576 7.600 -24.785 1.00 86.19 81 GLU A C 1
ATOM 602 O O . GLU A 1 81 ? 1.814 6.987 -25.533 1.00 86.19 81 GLU A O 1
ATOM 607 N N . TRP A 1 82 ? 3.768 7.118 -24.437 1.00 90.88 82 TRP A N 1
ATOM 608 C CA . TRP A 1 82 ? 4.358 5.937 -25.050 1.00 90.88 82 TRP A CA 1
ATOM 609 C C . TRP A 1 82 ? 4.036 4.634 -24.321 1.00 90.88 82 TRP A C 1
ATOM 611 O O . TRP A 1 82 ? 4.181 3.582 -24.942 1.00 90.88 82 TRP A O 1
ATOM 621 N N . THR A 1 83 ? 3.544 4.675 -23.075 1.00 94.31 83 THR A N 1
ATOM 622 C CA . THR A 1 83 ? 3.327 3.492 -22.222 1.00 94.31 83 THR A CA 1
ATOM 623 C C . THR A 1 83 ? 2.478 2.418 -22.903 1.00 94.31 83 THR A C 1
ATOM 625 O O . THR A 1 83 ? 2.821 1.242 -22.848 1.00 94.31 83 THR A O 1
ATOM 628 N N . ASN A 1 84 ? 1.414 2.796 -23.624 1.00 95.31 84 ASN A N 1
ATOM 629 C CA . ASN A 1 84 ? 0.602 1.829 -24.377 1.00 95.31 84 ASN A CA 1
ATOM 630 C C . ASN A 1 84 ? 1.419 1.039 -25.409 1.00 95.31 84 ASN A C 1
ATOM 632 O O . ASN A 1 84 ? 1.207 -0.158 -25.561 1.00 95.31 84 ASN A O 1
ATOM 636 N N . GLY A 1 85 ? 2.387 1.680 -26.067 1.00 95.38 85 GLY A N 1
ATOM 637 C CA . GLY A 1 85 ? 3.273 1.003 -27.008 1.00 95.38 85 GLY A CA 1
ATOM 638 C C . GLY A 1 85 ? 4.241 0.030 -26.328 1.00 95.38 85 GLY A C 1
ATOM 639 O O . GLY A 1 85 ? 4.579 -0.989 -26.920 1.00 95.38 85 GLY A O 1
ATOM 640 N N . PHE A 1 86 ? 4.654 0.288 -25.080 1.00 96.81 86 PHE A N 1
ATOM 641 C CA . PHE A 1 86 ? 5.411 -0.698 -24.294 1.00 96.81 86 PHE A CA 1
ATOM 642 C C . PHE A 1 86 ? 4.547 -1.922 -23.983 1.00 96.81 86 PHE A C 1
ATOM 644 O O . PHE A 1 86 ? 5.003 -3.047 -24.180 1.00 96.81 86 PHE A O 1
ATOM 651 N N . LEU A 1 87 ? 3.299 -1.707 -23.550 1.00 96.69 87 LEU A N 1
ATOM 652 C CA . LEU A 1 87 ? 2.332 -2.778 -23.282 1.00 96.69 87 LEU A CA 1
ATOM 653 C C . LEU A 1 87 ? 2.079 -3.628 -24.537 1.00 96.69 87 LEU A C 1
ATOM 655 O O . LEU A 1 87 ? 2.133 -4.854 -24.473 1.00 96.69 87 LEU A O 1
ATOM 659 N N . ASP A 1 88 ? 1.926 -2.992 -25.702 1.00 95.50 88 ASP A N 1
ATOM 660 C CA . ASP A 1 88 ? 1.772 -3.691 -26.986 1.00 95.50 88 ASP A CA 1
ATOM 661 C C . ASP A 1 88 ? 2.983 -4.584 -27.313 1.00 95.50 88 ASP A C 1
ATOM 663 O O . ASP A 1 88 ? 2.818 -5.734 -27.729 1.00 95.50 88 ASP A O 1
ATOM 667 N N . VAL A 1 89 ? 4.209 -4.087 -27.099 1.00 94.50 89 VAL A N 1
ATOM 668 C CA . VAL A 1 89 ? 5.439 -4.869 -27.318 1.00 94.50 89 VAL A CA 1
ATOM 669 C C . VAL A 1 89 ? 5.524 -6.043 -26.338 1.00 94.50 89 VAL A C 1
ATOM 671 O O . VAL A 1 89 ? 5.791 -7.167 -26.762 1.00 94.50 89 VAL A O 1
ATOM 674 N N . LEU A 1 90 ? 5.268 -5.815 -25.047 1.00 94.00 90 LEU A N 1
ATOM 675 C CA . LEU A 1 90 ? 5.295 -6.853 -24.008 1.00 94.00 90 LEU A CA 1
ATOM 676 C C . LEU A 1 90 ? 4.277 -7.971 -24.290 1.00 94.00 90 LEU A C 1
ATOM 678 O O . LEU A 1 90 ? 4.618 -9.157 -24.217 1.00 94.00 90 LEU A O 1
ATOM 682 N N . ALA A 1 91 ? 3.061 -7.597 -24.697 1.00 89.88 91 ALA A N 1
ATOM 683 C CA . ALA A 1 91 ? 2.012 -8.523 -25.108 1.00 89.88 91 ALA A CA 1
ATOM 684 C C . ALA A 1 91 ? 2.400 -9.318 -26.370 1.00 89.88 91 ALA A C 1
ATOM 686 O O . ALA A 1 91 ? 2.248 -10.542 -26.416 1.00 89.88 91 ALA A O 1
ATOM 687 N N . GLY A 1 92 ? 2.945 -8.640 -27.387 1.00 84.25 92 GLY A N 1
ATOM 688 C CA . GLY A 1 92 ? 3.311 -9.240 -28.673 1.00 84.25 92 GLY A CA 1
ATOM 689 C C . GLY A 1 92 ? 4.514 -10.188 -28.617 1.00 84.25 92 GLY A C 1
ATOM 690 O O . GLY A 1 92 ? 4.626 -11.092 -29.449 1.00 84.25 92 GLY A O 1
ATOM 691 N N . GLN A 1 93 ? 5.400 -10.036 -27.63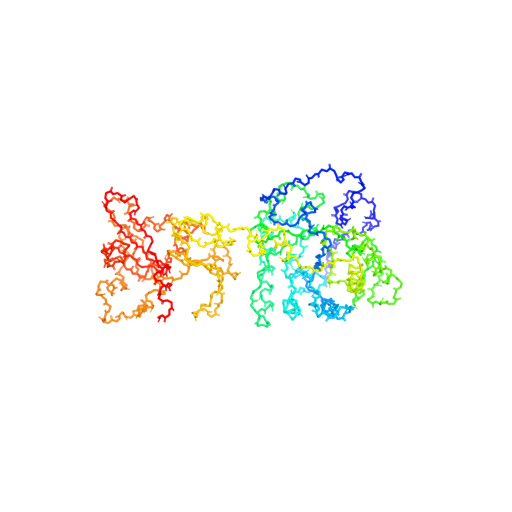0 1.00 75.62 93 GLN A N 1
ATOM 692 C CA . GLN A 1 93 ? 6.622 -10.841 -27.538 1.00 75.62 93 GLN A CA 1
ATOM 693 C C . GLN A 1 93 ? 6.396 -12.307 -27.153 1.00 75.62 93 GLN A C 1
ATOM 695 O O . GLN A 1 93 ? 7.202 -13.172 -27.498 1.00 75.62 93 GLN A O 1
ATOM 700 N N . SER A 1 94 ? 5.243 -12.617 -26.558 1.00 60.38 94 SER A N 1
ATOM 701 C CA . SER A 1 94 ? 4.777 -13.991 -26.323 1.00 60.38 94 SER A CA 1
ATOM 702 C C . SER A 1 94 ? 4.740 -14.847 -27.594 1.00 60.38 94 SER A C 1
ATOM 704 O O . SER A 1 94 ? 4.908 -16.063 -27.541 1.00 60.38 94 SER A O 1
ATOM 706 N N . LEU A 1 95 ? 4.481 -14.206 -28.740 1.00 51.81 95 LEU A N 1
ATOM 707 C CA . LEU A 1 95 ? 4.114 -14.850 -30.003 1.00 51.81 95 LEU A CA 1
ATOM 708 C C . LEU A 1 95 ? 5.309 -15.117 -30.928 1.00 51.81 95 LEU A C 1
ATOM 710 O O . LEU A 1 95 ? 5.142 -15.750 -31.966 1.00 51.81 95 LEU A O 1
ATOM 714 N N . SER A 1 96 ? 6.505 -14.630 -30.583 1.00 53.50 96 SER A N 1
ATOM 715 C CA . SER A 1 96 ? 7.699 -14.717 -31.444 1.00 53.50 96 SER A CA 1
ATOM 716 C C . SER A 1 96 ? 8.628 -15.888 -31.094 1.00 53.50 96 SER A C 1
ATOM 718 O O . SER A 1 96 ? 9.688 -16.037 -31.697 1.00 53.50 96 SER A O 1
ATOM 720 N N . GLN A 1 97 ? 8.244 -16.726 -30.127 1.00 54.03 97 GLN A N 1
ATOM 721 C CA . GLN A 1 97 ? 9.045 -17.860 -29.666 1.00 54.03 97 GLN A CA 1
ATOM 722 C C . GLN A 1 97 ? 8.794 -19.110 -30.533 1.00 54.03 97 GLN A C 1
ATOM 724 O O . GLN A 1 97 ? 7.645 -19.527 -30.663 1.00 54.03 97 GLN A O 1
ATOM 729 N N . PRO A 1 98 ? 9.833 -19.780 -31.070 1.00 53.47 98 PRO A N 1
ATOM 730 C CA . PRO A 1 98 ? 9.695 -20.999 -31.880 1.00 53.47 98 PRO A CA 1
ATOM 731 C C . PRO A 1 98 ? 9.337 -22.270 -31.072 1.00 53.47 98 PRO A C 1
ATOM 733 O O . PRO A 1 98 ? 9.546 -23.387 -31.544 1.00 53.47 98 PRO A O 1
ATOM 736 N N . SER A 1 99 ? 8.805 -22.131 -29.853 1.00 53.97 99 SER A N 1
ATOM 737 C CA . SER A 1 99 ? 8.423 -23.256 -28.992 1.00 53.97 99 SER A CA 1
ATOM 738 C C . SER A 1 99 ? 7.003 -23.744 -29.300 1.00 53.97 99 SER A C 1
ATOM 740 O O . SER A 1 99 ? 6.080 -22.949 -29.446 1.00 53.97 99 SER A O 1
ATOM 742 N N . ALA A 1 100 ? 6.805 -25.066 -29.331 1.00 50.47 100 ALA A N 1
ATOM 743 C CA . ALA A 1 100 ? 5.499 -25.714 -29.519 1.00 50.47 100 ALA A CA 1
ATOM 744 C C . ALA A 1 100 ? 4.534 -25.542 -28.322 1.00 50.47 100 ALA A C 1
ATOM 746 O O . ALA A 1 100 ? 3.400 -26.019 -28.368 1.00 50.47 100 ALA A O 1
ATOM 747 N N . VAL A 1 101 ? 4.980 -24.883 -27.248 1.00 50.28 101 VAL A N 1
ATOM 748 C CA . VAL A 1 101 ? 4.192 -24.603 -26.044 1.00 50.28 101 VAL A CA 1
ATOM 749 C C . VAL A 1 101 ? 3.868 -23.107 -26.008 1.00 50.28 101 VAL A C 1
ATOM 751 O O . VAL A 1 101 ? 4.802 -22.305 -26.052 1.00 50.28 101 VAL A O 1
ATOM 754 N N . PRO A 1 102 ? 2.587 -22.707 -25.902 1.00 53.66 102 PRO A N 1
ATOM 755 C CA . PRO A 1 102 ? 2.220 -21.313 -25.684 1.00 53.66 102 PRO A CA 1
ATOM 756 C C . PRO A 1 102 ? 2.881 -20.793 -24.402 1.00 53.66 102 PRO A C 1
ATOM 758 O O . PRO A 1 102 ? 2.559 -21.250 -23.304 1.00 53.66 102 PRO A O 1
ATOM 761 N N . SER A 1 103 ? 3.810 -19.849 -24.534 1.00 56.12 103 SER A N 1
ATOM 762 C CA . SER A 1 103 ? 4.337 -19.100 -23.392 1.00 56.12 103 SER A CA 1
ATOM 763 C C . SER A 1 103 ? 3.379 -17.958 -23.046 1.00 56.12 103 SER A C 1
ATOM 765 O O . SER A 1 103 ? 2.737 -17.429 -23.955 1.00 56.12 103 SER A O 1
ATOM 767 N N . PRO A 1 104 ? 3.262 -17.564 -21.767 1.00 66.62 104 PRO A N 1
ATOM 768 C CA . PRO A 1 104 ? 2.549 -16.351 -21.390 1.00 66.62 104 PRO A CA 1
ATOM 769 C C . PRO A 1 104 ? 3.306 -15.094 -21.863 1.00 66.62 104 PRO A C 1
ATOM 771 O O . PRO A 1 104 ? 4.528 -15.158 -22.047 1.00 66.62 104 PRO A O 1
ATOM 774 N N . PRO A 1 105 ? 2.611 -13.948 -22.013 1.00 78.81 105 PRO A N 1
ATOM 775 C CA . PRO A 1 105 ? 3.238 -12.681 -22.371 1.00 78.81 105 PRO A CA 1
ATOM 776 C C . PRO A 1 105 ? 4.387 -12.295 -21.446 1.00 78.81 105 PRO A C 1
ATOM 778 O O . PRO A 1 105 ? 4.402 -12.651 -20.263 1.00 78.81 105 PRO A O 1
ATOM 781 N N . VAL A 1 106 ? 5.336 -11.520 -21.976 1.00 89.75 106 VAL A N 1
ATOM 782 C CA . VAL A 1 106 ? 6.404 -10.951 -21.154 1.00 89.75 106 VAL A CA 1
ATOM 783 C C . VAL A 1 106 ? 5.769 -9.956 -20.191 1.00 89.75 106 VAL A C 1
ATOM 785 O O . VAL A 1 106 ? 5.079 -9.029 -20.604 1.00 89.75 106 VAL A O 1
ATOM 788 N N . ARG A 1 107 ? 5.995 -10.145 -18.889 1.00 89.75 107 ARG A N 1
ATOM 789 C CA . ARG A 1 107 ? 5.494 -9.244 -17.846 1.00 89.75 107 ARG A CA 1
ATOM 790 C C . ARG A 1 107 ? 6.635 -8.391 -17.304 1.00 89.75 107 ARG A C 1
ATOM 792 O O . ARG A 1 107 ? 7.759 -8.869 -17.184 1.00 89.75 107 ARG A O 1
ATOM 799 N N . ALA A 1 108 ? 6.327 -7.146 -16.952 1.00 96.75 108 ALA A N 1
ATOM 800 C CA . ALA A 1 108 ? 7.278 -6.180 -16.414 1.00 96.75 108 ALA A CA 1
ATOM 801 C C . ALA A 1 108 ? 6.742 -5.518 -15.133 1.00 96.75 108 ALA A C 1
ATOM 803 O O . ALA A 1 108 ? 5.673 -5.874 -14.627 1.00 96.75 108 ALA A O 1
ATOM 804 N N . THR A 1 109 ? 7.501 -4.579 -14.571 1.00 98.19 109 THR A N 1
ATOM 805 C CA . THR A 1 109 ? 7.084 -3.760 -13.422 1.00 98.19 109 THR A CA 1
ATOM 806 C C . THR A 1 109 ? 7.129 -2.279 -13.771 1.00 98.19 109 THR A C 1
ATOM 808 O O . THR A 1 109 ? 8.138 -1.802 -14.275 1.00 98.19 109 THR A O 1
ATOM 811 N N . PHE A 1 110 ? 6.058 -1.552 -13.472 1.00 97.88 110 PHE A N 1
ATOM 812 C CA . PHE A 1 110 ? 5.939 -0.119 -13.738 1.00 97.88 110 PHE A CA 1
ATOM 813 C C . PHE A 1 110 ? 5.922 0.646 -12.413 1.00 97.88 110 PHE A C 1
ATOM 815 O O . PHE A 1 110 ? 4.981 0.505 -11.629 1.00 97.88 110 PHE A O 1
ATOM 822 N N . PHE A 1 111 ? 6.957 1.441 -12.150 1.00 97.75 111 PHE A N 1
ATOM 823 C CA . PHE A 1 111 ? 7.024 2.358 -11.017 1.00 97.75 111 PHE A CA 1
ATOM 824 C C . PHE A 1 111 ? 6.445 3.703 -11.447 1.00 97.75 111 PHE A C 1
ATOM 826 O O . PHE A 1 111 ? 7.091 4.490 -12.132 1.00 97.75 111 PHE A O 1
ATOM 833 N N . VAL A 1 112 ? 5.203 3.966 -11.039 1.00 95.38 112 VAL A N 1
ATOM 834 C CA . VAL A 1 112 ? 4.431 5.088 -11.580 1.00 95.38 112 VAL A CA 1
ATOM 835 C C . VAL A 1 112 ? 4.496 6.331 -10.703 1.00 95.38 112 VAL A C 1
ATOM 837 O O . VAL A 1 112 ? 4.420 6.261 -9.469 1.00 95.38 112 VAL A O 1
ATOM 840 N N . ASN A 1 113 ? 4.550 7.494 -11.347 1.00 93.06 113 ASN A N 1
ATOM 841 C CA . ASN A 1 113 ? 4.305 8.782 -10.716 1.00 93.06 113 ASN A CA 1
ATOM 842 C C . ASN A 1 113 ? 2.835 9.173 -10.824 1.00 93.06 113 ASN A C 1
ATOM 844 O O . ASN A 1 113 ? 2.168 8.943 -11.829 1.00 93.06 113 ASN A O 1
ATOM 848 N N . ALA A 1 114 ? 2.323 9.838 -9.790 1.00 84.12 114 ALA A N 1
ATOM 849 C CA . ALA A 1 114 ? 0.948 10.317 -9.823 1.00 84.12 114 ALA A CA 1
ATOM 850 C C . ALA A 1 114 ? 0.813 11.652 -10.567 1.00 84.12 114 ALA A C 1
ATOM 852 O O . ALA A 1 114 ? -0.232 11.962 -11.141 1.00 84.12 114 ALA A O 1
ATOM 853 N N . PHE A 1 115 ? 1.885 12.434 -10.545 1.00 79.25 115 PHE A N 1
ATOM 854 C CA . PHE A 1 115 ? 2.077 13.680 -11.251 1.00 79.25 115 PHE A CA 1
ATOM 855 C C . PHE A 1 115 ? 3.506 13.714 -11.790 1.00 79.25 115 PHE A C 1
ATOM 857 O O . PHE A 1 115 ? 4.455 13.682 -11.017 1.00 79.25 115 PHE A O 1
ATOM 864 N N . ASN A 1 116 ? 3.670 13.823 -13.103 1.00 63.62 116 ASN A N 1
ATOM 865 C CA . ASN A 1 116 ? 4.985 14.006 -13.705 1.00 63.62 116 ASN A CA 1
ATOM 866 C C . ASN A 1 116 ? 4.968 15.270 -14.571 1.00 63.62 116 ASN A C 1
ATOM 868 O O . ASN A 1 116 ? 4.027 15.487 -15.340 1.00 63.62 116 ASN A O 1
ATOM 872 N N . LEU A 1 117 ? 6.016 16.093 -14.452 1.00 53.53 117 LEU A N 1
ATOM 873 C CA . LEU A 1 117 ? 6.231 17.286 -15.281 1.00 53.53 117 LEU A CA 1
ATOM 874 C C . LEU A 1 117 ? 6.274 16.950 -16.781 1.00 53.53 117 LEU A C 1
ATOM 876 O O . LEU A 1 117 ? 5.993 17.820 -17.601 1.00 53.53 117 LEU A O 1
ATOM 880 N N . LYS A 1 118 ? 6.606 15.700 -17.130 1.00 55.41 118 LYS A N 1
ATOM 881 C CA . LYS A 1 118 ? 6.696 15.209 -18.508 1.00 55.41 118 LYS A CA 1
ATOM 882 C C . LYS A 1 118 ? 5.359 14.723 -19.096 1.00 55.41 118 LYS A C 1
ATOM 884 O O . LYS A 1 118 ? 5.244 14.688 -20.316 1.00 55.41 118 LYS A O 1
ATOM 889 N N . THR A 1 119 ? 4.364 14.334 -18.285 1.00 54.22 119 THR A N 1
ATOM 890 C CA . THR A 1 119 ? 3.205 13.551 -18.786 1.00 54.22 119 THR A CA 1
ATOM 891 C C . THR A 1 119 ? 1.823 14.004 -18.301 1.00 54.22 119 THR A C 1
ATOM 893 O O . THR A 1 119 ? 0.839 13.370 -18.655 1.00 54.22 119 THR A O 1
ATOM 896 N N . ASN A 1 120 ? 1.697 15.094 -17.531 1.00 57.47 120 ASN A N 1
ATOM 897 C CA . ASN A 1 120 ? 0.462 15.500 -16.821 1.00 57.47 120 ASN A CA 1
ATOM 898 C C . ASN A 1 120 ? -0.006 14.528 -15.709 1.00 57.47 120 ASN A C 1
ATOM 900 O O . ASN A 1 120 ? -1.034 14.777 -15.071 1.00 57.47 120 ASN A O 1
ATOM 904 N N . GLY A 1 121 ? 0.768 13.481 -15.392 1.00 63.75 121 GLY A N 1
ATOM 905 C CA . GLY A 1 121 ? 0.443 12.523 -14.329 1.00 63.75 121 GLY A CA 1
ATOM 906 C C . GLY A 1 121 ? -0.645 11.523 -14.715 1.00 63.75 121 GLY A C 1
ATOM 907 O O . GLY A 1 121 ? -0.829 11.210 -15.880 1.00 63.75 121 GLY A O 1
ATOM 908 N N . LEU A 1 122 ? -1.391 11.022 -13.727 1.00 75.75 122 LEU A N 1
ATOM 909 C CA . LEU A 1 122 ? -2.417 9.984 -13.937 1.00 75.75 122 LEU A CA 1
ATOM 910 C C . LEU A 1 122 ? -3.688 10.485 -14.643 1.00 75.75 122 LEU A C 1
ATOM 912 O O . LEU A 1 122 ? -4.485 9.668 -15.101 1.00 75.75 122 LEU A O 1
ATOM 916 N N . VAL A 1 123 ? -3.900 11.804 -14.710 1.00 73.44 123 VAL A N 1
ATOM 917 C CA . VAL A 1 123 ? -5.096 12.395 -15.327 1.00 73.44 123 VAL A CA 1
ATOM 918 C C . VAL A 1 123 ? -5.052 12.162 -16.835 1.00 73.44 123 VAL A C 1
ATOM 920 O O . VAL A 1 123 ? -4.162 12.670 -17.514 1.00 73.44 123 VAL A O 1
ATOM 923 N N . GLY A 1 124 ? -6.024 11.412 -17.356 1.00 80.38 124 GLY A N 1
ATOM 924 C CA . GLY A 1 124 ? -6.075 11.007 -18.765 1.00 80.38 124 GLY A CA 1
ATOM 925 C C . GLY A 1 124 ? -5.324 9.710 -19.083 1.00 80.38 124 GLY A C 1
ATOM 926 O O . GLY A 1 124 ? -5.384 9.246 -20.220 1.00 80.38 124 GLY A O 1
ATOM 927 N N . TYR A 1 125 ? -4.667 9.097 -18.094 1.00 88.38 125 TYR A N 1
ATOM 928 C CA . TYR A 1 125 ? -3.968 7.813 -18.224 1.00 88.38 125 TYR A CA 1
ATOM 929 C C . TYR A 1 125 ? -4.587 6.718 -17.345 1.00 88.38 125 TYR A C 1
ATOM 931 O O . TYR A 1 125 ? -3.970 5.679 -17.104 1.00 88.38 125 TYR A O 1
ATOM 939 N N . GLU A 1 126 ? -5.825 6.900 -16.880 1.00 89.88 126 GLU A N 1
ATOM 940 C CA . GLU A 1 126 ? -6.510 5.916 -16.039 1.00 89.88 126 GLU A CA 1
ATOM 941 C C . GLU A 1 126 ? -6.708 4.583 -16.774 1.00 89.88 126 GLU A C 1
ATOM 943 O O . GLU A 1 126 ? -6.554 3.524 -16.168 1.00 89.88 126 GLU A O 1
ATOM 948 N N . ASP A 1 127 ? -6.990 4.631 -18.084 1.00 92.75 127 ASP A N 1
ATOM 949 C CA . ASP A 1 127 ? -7.073 3.434 -18.934 1.00 92.75 127 ASP A CA 1
ATOM 950 C C . ASP A 1 127 ? -5.728 2.704 -19.023 1.00 92.75 127 ASP A C 1
ATOM 952 O O . ASP A 1 127 ? -5.693 1.479 -19.036 1.00 92.75 127 ASP A O 1
ATOM 956 N N . VAL A 1 128 ? -4.612 3.439 -19.031 1.00 94.00 128 VAL A N 1
ATOM 957 C CA . VAL A 1 128 ? -3.268 2.850 -19.112 1.00 94.00 128 VAL A CA 1
ATOM 958 C C . VAL A 1 128 ? -2.905 2.145 -17.810 1.00 94.00 128 VAL A C 1
ATOM 960 O O . VAL A 1 128 ? -2.428 1.017 -17.840 1.00 94.00 128 VAL A O 1
ATOM 963 N N . ILE A 1 129 ? -3.194 2.755 -16.659 1.00 92.38 129 ILE A N 1
ATOM 964 C CA . ILE A 1 129 ? -3.002 2.110 -15.350 1.00 92.38 129 ILE A CA 1
ATOM 965 C C . ILE A 1 129 ? -3.858 0.849 -15.222 1.00 92.38 129 ILE A C 1
ATOM 967 O O . ILE A 1 129 ? -3.368 -0.187 -14.770 1.00 92.38 129 ILE A O 1
ATOM 971 N N . ALA A 1 130 ? -5.123 0.921 -15.643 1.00 88.81 130 ALA A N 1
ATOM 972 C CA . ALA A 1 130 ? -6.011 -0.233 -15.674 1.00 88.81 130 ALA A CA 1
ATOM 973 C C . ALA A 1 130 ? -5.447 -1.351 -16.561 1.00 88.81 130 ALA A C 1
ATOM 975 O O . ALA A 1 130 ? -5.415 -2.515 -16.154 1.00 88.81 130 ALA A O 1
ATOM 976 N N . ARG A 1 131 ? -4.932 -0.979 -17.738 1.00 95.06 131 ARG A N 1
ATOM 977 C CA . ARG A 1 131 ? -4.311 -1.896 -18.690 1.00 95.06 131 ARG A CA 1
ATOM 978 C C . ARG A 1 131 ? -3.085 -2.592 -18.099 1.00 95.06 131 ARG A C 1
ATOM 980 O O . ARG A 1 131 ? -3.051 -3.819 -18.133 1.00 95.06 131 ARG A O 1
ATOM 987 N N . ILE A 1 132 ? -2.166 -1.845 -17.470 1.00 94.06 132 ILE A N 1
ATOM 988 C CA . ILE A 1 132 ? -0.978 -2.394 -16.785 1.00 94.06 132 ILE A CA 1
ATOM 989 C C . ILE A 1 132 ? -1.380 -3.529 -15.832 1.00 94.06 132 ILE A C 1
ATOM 991 O O . ILE A 1 132 ? -0.824 -4.625 -15.904 1.00 94.06 132 ILE A O 1
ATOM 995 N N . VAL A 1 133 ? -2.376 -3.290 -14.970 1.00 83.75 133 VAL A N 1
ATOM 996 C CA . VAL A 1 133 ? -2.853 -4.299 -14.007 1.00 83.75 133 VAL A CA 1
ATOM 997 C C . VAL A 1 133 ? -3.539 -5.468 -14.714 1.00 83.75 133 VAL A C 1
ATOM 999 O O . VAL A 1 133 ? -3.280 -6.623 -14.384 1.00 83.75 133 VAL A O 1
ATOM 1002 N N . SER A 1 134 ? -4.412 -5.190 -15.685 1.00 83.38 134 SER A N 1
ATOM 1003 C CA . SER A 1 134 ? -5.193 -6.224 -16.377 1.00 83.38 134 SER A CA 1
ATOM 1004 C C . SER A 1 134 ? -4.340 -7.176 -17.223 1.00 83.38 134 SER A C 1
ATOM 1006 O O . SER A 1 134 ? -4.694 -8.343 -17.365 1.00 83.38 134 SER A O 1
ATOM 1008 N N . GLU A 1 135 ? -3.198 -6.705 -17.730 1.00 86.88 135 GLU A N 1
ATOM 1009 C CA . GLU A 1 135 ? -2.236 -7.502 -18.503 1.00 86.88 135 GLU A CA 1
ATOM 1010 C C . GLU A 1 135 ? -1.230 -8.251 -17.605 1.00 86.88 135 GLU A C 1
ATOM 1012 O O . GLU A 1 135 ? -0.330 -8.939 -18.086 1.00 86.88 135 GLU A O 1
ATOM 1017 N N . GLY A 1 136 ? -1.401 -8.176 -16.279 1.00 80.88 136 GLY A N 1
ATOM 1018 C CA . GLY A 1 136 ? -0.643 -8.965 -15.306 1.00 80.88 136 GLY A CA 1
ATOM 1019 C C . GLY A 1 136 ? 0.746 -8.415 -14.979 1.00 80.88 136 GLY A C 1
ATOM 1020 O O . GLY A 1 136 ? 1.562 -9.130 -14.389 1.00 80.88 136 GLY A O 1
ATOM 1021 N N . HIS A 1 137 ? 1.038 -7.170 -15.351 1.00 92.44 137 HIS A N 1
ATOM 1022 C CA . HIS A 1 137 ? 2.248 -6.476 -14.918 1.00 92.44 137 HIS A CA 1
ATOM 1023 C C . HIS A 1 137 ? 2.140 -6.046 -13.451 1.00 92.44 137 HIS A C 1
ATOM 1025 O O . HIS A 1 137 ? 1.047 -5.853 -12.918 1.00 92.44 137 HIS A O 1
ATOM 1031 N N . ALA A 1 138 ? 3.286 -5.865 -12.794 1.00 90.44 138 ALA A N 1
ATOM 1032 C CA . ALA A 1 138 ? 3.315 -5.338 -11.433 1.00 90.44 138 ALA A CA 1
ATOM 1033 C C . ALA A 1 138 ? 3.322 -3.801 -11.445 1.00 90.44 138 ALA A C 1
ATOM 1035 O O . ALA A 1 138 ? 4.020 -3.183 -12.252 1.00 90.44 138 ALA A O 1
ATOM 1036 N N . LEU A 1 139 ? 2.586 -3.189 -10.515 1.00 91.69 139 LEU A N 1
ATOM 1037 C CA . LEU A 1 139 ? 2.642 -1.751 -10.246 1.00 91.69 139 LEU A CA 1
ATOM 1038 C C . LEU A 1 139 ? 3.455 -1.460 -8.983 1.00 91.69 139 LEU A C 1
ATOM 1040 O O . LEU A 1 139 ? 3.250 -2.079 -7.938 1.00 91.69 139 LEU A O 1
ATOM 1044 N N . GLY A 1 140 ? 4.332 -0.467 -9.076 1.00 95.38 140 GLY A N 1
ATOM 1045 C CA . GLY A 1 140 ? 5.098 0.089 -7.970 1.00 95.38 140 GLY A CA 1
ATOM 1046 C C . GLY A 1 140 ? 4.895 1.596 -7.828 1.00 95.38 140 GLY A C 1
ATOM 1047 O O . GLY A 1 140 ? 4.444 2.285 -8.740 1.00 95.38 140 GLY A O 1
ATOM 1048 N N . ASN A 1 141 ? 5.230 2.113 -6.655 1.00 95.12 141 ASN A N 1
ATOM 1049 C CA . ASN A 1 141 ? 5.160 3.524 -6.306 1.00 95.12 141 ASN A CA 1
ATOM 1050 C C . ASN A 1 141 ? 6.488 4.210 -6.637 1.00 95.12 141 ASN A C 1
ATOM 1052 O O . ASN A 1 141 ? 7.538 3.777 -6.156 1.00 95.12 141 ASN A O 1
ATOM 1056 N N . HIS A 1 142 ? 6.437 5.295 -7.410 1.00 96.94 142 HIS A N 1
ATOM 1057 C CA . HIS A 1 142 ? 7.611 6.108 -7.730 1.00 96.94 142 HIS A CA 1
ATOM 1058 C C . HIS A 1 142 ? 7.547 7.523 -7.157 1.00 96.94 142 HIS A C 1
ATOM 1060 O O . HIS A 1 142 ? 8.193 8.429 -7.673 1.00 96.94 142 HIS A O 1
ATOM 1066 N N . THR A 1 143 ? 6.790 7.728 -6.072 1.00 95.44 143 THR A N 1
ATOM 1067 C CA . THR A 1 143 ? 6.385 9.025 -5.486 1.00 95.44 143 THR A CA 1
ATOM 1068 C C . THR A 1 143 ? 5.337 9.772 -6.298 1.00 95.44 143 THR A C 1
ATOM 1070 O O . THR A 1 143 ? 5.033 9.447 -7.449 1.00 95.44 143 THR A O 1
ATOM 1073 N N . ARG A 1 144 ? 4.724 10.794 -5.700 1.00 89.69 144 ARG A N 1
ATOM 1074 C CA . ARG A 1 144 ? 3.709 11.588 -6.379 1.00 89.69 144 ARG A CA 1
ATOM 1075 C C . ARG A 1 144 ? 4.341 12.428 -7.476 1.00 89.69 144 ARG A C 1
ATOM 1077 O O . ARG A 1 144 ? 3.800 12.392 -8.569 1.00 89.69 144 ARG A O 1
ATOM 1084 N N . SER A 1 145 ? 5.399 13.178 -7.179 1.00 87.69 145 SER A N 1
ATOM 1085 C CA . SER A 1 145 ? 5.925 14.248 -8.039 1.00 87.69 145 SER A CA 1
ATOM 1086 C C . SER A 1 145 ? 7.401 14.119 -8.425 1.00 87.69 145 SER A C 1
ATOM 1088 O O . SER A 1 145 ? 7.985 15.076 -8.929 1.00 87.69 145 SER A O 1
ATOM 1090 N N . HIS A 1 146 ? 7.995 12.944 -8.198 1.00 92.25 146 HIS A N 1
ATOM 1091 C CA . HIS A 1 146 ? 9.397 12.640 -8.485 1.00 92.25 146 HIS A CA 1
ATOM 1092 C C . HIS A 1 146 ? 10.436 13.560 -7.777 1.00 92.25 146 HIS A C 1
ATOM 1094 O O . HIS A 1 146 ? 11.446 13.943 -8.377 1.00 92.25 146 HIS A O 1
ATOM 1100 N N . PRO A 1 147 ? 10.252 13.971 -6.500 1.00 90.75 147 PRO A N 1
ATOM 1101 C CA . PRO A 1 147 ? 11.266 14.762 -5.811 1.00 90.75 147 PRO A CA 1
ATOM 1102 C C . PRO A 1 147 ? 12.419 13.888 -5.309 1.00 90.75 147 PRO A C 1
ATOM 1104 O O . PRO A 1 147 ? 12.253 12.713 -4.982 1.00 90.75 147 PRO A O 1
ATOM 1107 N N . ASN A 1 148 ? 13.588 14.503 -5.120 1.00 90.00 148 ASN A N 1
ATOM 1108 C CA . ASN A 1 148 ? 14.667 13.867 -4.374 1.00 90.00 148 ASN A CA 1
ATOM 1109 C C . ASN A 1 148 ? 14.281 13.771 -2.886 1.00 90.00 148 ASN A C 1
ATOM 1111 O O . ASN A 1 148 ? 14.330 14.762 -2.152 1.00 90.00 148 ASN A O 1
ATOM 1115 N N . LEU A 1 149 ? 13.928 12.566 -2.430 1.00 90.44 149 LEU A N 1
ATOM 1116 C CA . LEU A 1 149 ? 13.456 12.315 -1.064 1.00 90.44 149 LEU A CA 1
ATOM 1117 C C . LEU A 1 149 ? 14.482 12.668 0.019 1.00 90.44 149 LEU A C 1
ATOM 1119 O O . LEU A 1 149 ? 14.103 12.995 1.147 1.00 90.44 149 LEU A O 1
ATOM 1123 N N . ALA A 1 150 ? 15.776 12.658 -0.312 1.00 88.75 150 ALA A N 1
ATOM 1124 C CA . ALA A 1 150 ? 16.832 13.048 0.615 1.00 88.75 150 ALA A CA 1
ATOM 1125 C C . ALA A 1 150 ? 16.673 14.513 1.068 1.00 88.75 150 ALA A C 1
ATOM 1127 O O . ALA A 1 150 ? 16.888 14.822 2.245 1.00 88.75 150 ALA A O 1
ATOM 1128 N N . ALA A 1 151 ? 16.212 15.385 0.165 1.00 88.94 151 ALA A N 1
ATOM 1129 C CA . ALA A 1 151 ? 16.029 16.818 0.391 1.00 88.94 151 ALA A CA 1
ATOM 1130 C C . ALA A 1 151 ? 14.717 17.179 1.115 1.00 88.94 151 ALA A C 1
ATOM 1132 O O . ALA A 1 151 ? 14.532 18.328 1.513 1.00 88.94 151 ALA A O 1
ATOM 1133 N N . LEU A 1 152 ? 13.805 16.221 1.299 1.00 89.19 152 LEU A N 1
ATOM 1134 C CA . LEU A 1 152 ? 12.484 16.470 1.874 1.00 89.19 152 LEU A CA 1
ATOM 1135 C C . LEU A 1 152 ? 12.435 16.273 3.394 1.00 89.19 152 LEU A C 1
ATOM 1137 O O . LEU A 1 152 ? 13.256 15.572 3.991 1.00 89.19 152 LEU A O 1
ATOM 1141 N N . SER A 1 153 ? 11.423 16.860 4.038 1.00 91.81 153 SER A N 1
ATOM 1142 C CA . SER A 1 153 ? 11.078 16.527 5.423 1.00 91.81 153 SER A CA 1
ATOM 1143 C C . SER A 1 153 ? 10.468 15.118 5.511 1.00 91.81 153 SER A C 1
ATOM 1145 O O . SER A 1 153 ? 9.933 14.604 4.533 1.00 91.81 153 SER A O 1
ATOM 1147 N N . ALA A 1 154 ? 10.492 14.483 6.688 1.00 85.31 154 ALA A N 1
ATOM 1148 C CA . ALA A 1 154 ? 9.866 13.166 6.880 1.00 85.31 154 ALA A CA 1
ATOM 1149 C C . ALA A 1 154 ? 8.354 13.172 6.568 1.00 85.31 154 ALA A C 1
ATOM 1151 O O . ALA A 1 154 ? 7.822 12.210 6.016 1.00 85.31 154 ALA A O 1
ATOM 1152 N N . HIS A 1 155 ? 7.667 14.271 6.894 1.00 83.12 155 HIS A N 1
ATOM 1153 C CA . HIS A 1 155 ? 6.257 14.457 6.557 1.00 83.12 155 HIS A CA 1
ATOM 1154 C C . HIS A 1 155 ? 6.042 14.495 5.040 1.00 83.12 155 HIS A C 1
ATOM 1156 O O . HIS A 1 155 ? 5.138 13.836 4.534 1.00 83.12 155 HIS A O 1
ATOM 1162 N N . ASP A 1 156 ? 6.895 15.215 4.312 1.00 87.81 156 ASP A N 1
ATOM 1163 C CA . ASP A 1 156 ? 6.744 15.359 2.865 1.00 87.81 156 ASP A CA 1
ATOM 1164 C C . ASP A 1 156 ? 7.149 14.084 2.118 1.00 87.81 156 ASP A C 1
ATOM 1166 O O . ASP A 1 156 ? 6.486 13.722 1.153 1.00 87.81 156 ASP A O 1
ATOM 1170 N N . VAL A 1 157 ? 8.145 13.334 2.610 1.00 88.38 157 VAL A N 1
ATOM 1171 C CA . VAL A 1 157 ? 8.446 11.981 2.106 1.00 88.38 157 VAL A CA 1
ATOM 1172 C C . VAL A 1 157 ? 7.227 11.068 2.259 1.00 88.38 157 VAL A C 1
ATOM 1174 O O . VAL A 1 157 ? 6.818 10.420 1.299 1.00 88.38 157 VAL A O 1
ATOM 1177 N N . ALA A 1 158 ? 6.618 11.025 3.449 1.00 79.00 158 ALA A N 1
ATOM 1178 C CA . ALA A 1 158 ? 5.417 10.226 3.685 1.00 79.00 158 ALA A CA 1
ATOM 1179 C C . ALA A 1 158 ? 4.272 10.638 2.746 1.00 79.00 158 ALA A C 1
ATOM 1181 O O . ALA A 1 158 ? 3.650 9.781 2.122 1.00 79.00 158 ALA A O 1
ATOM 1182 N N . LYS A 1 159 ? 4.045 11.947 2.603 1.00 80.00 159 LYS A N 1
ATOM 1183 C CA . LYS A 1 159 ? 3.022 12.512 1.721 1.00 80.00 159 LYS A CA 1
ATOM 1184 C C . LYS A 1 159 ? 3.238 12.120 0.259 1.00 80.00 159 LYS A C 1
ATOM 1186 O O . LYS A 1 159 ? 2.283 11.726 -0.398 1.00 80.00 159 LYS A O 1
ATOM 1191 N N . GLU A 1 160 ? 4.468 12.191 -0.240 1.00 92.44 160 GLU A N 1
ATOM 1192 C CA . GLU A 1 160 ? 4.809 11.806 -1.613 1.00 92.44 160 GLU A CA 1
ATOM 1193 C C . GLU A 1 160 ? 4.472 10.340 -1.912 1.00 92.44 160 GLU A C 1
ATOM 1195 O O . GLU A 1 160 ? 3.929 10.037 -2.975 1.00 92.44 160 GLU A O 1
ATOM 1200 N N . ILE A 1 161 ? 4.732 9.436 -0.965 1.00 87.56 161 ILE A N 1
ATOM 1201 C CA . ILE A 1 161 ? 4.434 8.007 -1.125 1.00 87.56 161 ILE A CA 1
ATOM 1202 C C . ILE A 1 161 ? 2.920 7.757 -0.990 1.00 87.56 161 ILE A C 1
ATOM 1204 O O . ILE A 1 161 ? 2.320 7.097 -1.842 1.00 87.56 161 ILE A O 1
ATOM 1208 N N . ASP A 1 162 ? 2.281 8.318 0.040 1.00 78.94 162 ASP A N 1
ATOM 1209 C CA . ASP A 1 162 ? 0.865 8.079 0.352 1.00 78.94 162 ASP A CA 1
ATOM 1210 C C . ASP A 1 162 ? -0.080 8.708 -0.685 1.00 78.94 162 ASP A C 1
ATOM 1212 O O . ASP A 1 162 ? -1.091 8.111 -1.067 1.00 78.94 162 ASP A O 1
ATOM 1216 N N . GLU A 1 163 ? 0.238 9.903 -1.193 1.00 80.62 163 GLU A N 1
ATOM 1217 C CA . GLU A 1 163 ? -0.573 10.543 -2.230 1.00 80.62 163 GLU A CA 1
ATOM 1218 C C . GLU A 1 163 ? -0.474 9.814 -3.572 1.00 80.62 163 GLU A C 1
ATOM 1220 O O . GLU A 1 163 ? -1.478 9.758 -4.285 1.00 80.62 163 GLU A O 1
ATOM 1225 N N . ASN A 1 164 ? 0.678 9.217 -3.900 1.00 86.31 164 ASN A N 1
ATOM 1226 C CA . ASN A 1 164 ? 0.811 8.377 -5.089 1.00 86.31 164 ASN A CA 1
ATOM 1227 C C . ASN A 1 164 ? -0.113 7.152 -5.007 1.00 86.31 164 ASN A C 1
ATOM 1229 O O . ASN A 1 164 ? -0.971 6.974 -5.874 1.00 86.31 164 ASN A O 1
ATOM 1233 N N . GLN A 1 165 ? -0.047 6.403 -3.900 1.00 82.88 165 GLN A N 1
ATOM 1234 C CA . GLN A 1 165 ? -0.946 5.276 -3.625 1.00 82.88 165 GLN A CA 1
ATOM 1235 C C . GLN A 1 165 ? -2.422 5.672 -3.746 1.00 82.88 165 GLN A C 1
ATOM 1237 O O . GLN A 1 165 ? -3.223 4.954 -4.355 1.00 82.88 165 GLN A O 1
ATOM 1242 N N . ARG A 1 166 ? -2.798 6.815 -3.162 1.00 78.00 166 ARG A N 1
ATOM 1243 C CA . ARG A 1 166 ? -4.173 7.318 -3.213 1.00 78.00 166 ARG A CA 1
ATOM 1244 C C . ARG A 1 166 ? -4.610 7.610 -4.647 1.00 78.00 166 ARG A C 1
ATOM 1246 O O . ARG A 1 166 ? -5.733 7.270 -5.012 1.00 78.00 166 ARG A O 1
ATOM 1253 N N . LEU A 1 167 ? -3.765 8.264 -5.441 1.00 80.69 167 LEU A N 1
ATOM 1254 C CA . LEU A 1 167 ? -4.108 8.694 -6.796 1.00 80.69 167 LEU A CA 1
ATOM 1255 C C . LEU A 1 167 ? -4.160 7.524 -7.786 1.00 80.69 167 LEU A C 1
ATOM 1257 O O . LEU A 1 167 ? -5.078 7.490 -8.602 1.00 80.69 167 LEU A O 1
ATOM 1261 N N . VAL A 1 168 ? -3.284 6.523 -7.656 1.00 80.69 168 VAL A N 1
ATOM 1262 C CA . VAL A 1 168 ? -3.381 5.277 -8.440 1.00 80.69 168 VAL A CA 1
ATOM 1263 C C . VAL A 1 168 ? -4.699 4.551 -8.153 1.00 80.69 168 VAL A C 1
ATOM 1265 O O . VAL A 1 168 ? -5.403 4.157 -9.080 1.00 80.69 168 VAL A O 1
ATOM 1268 N N . ASN A 1 169 ? -5.110 4.463 -6.883 1.00 74.88 169 ASN A N 1
ATOM 1269 C CA . ASN A 1 169 ? -6.402 3.867 -6.525 1.00 74.88 169 ASN A CA 1
ATOM 1270 C C . ASN A 1 169 ? -7.596 4.649 -7.092 1.00 74.88 169 ASN A C 1
ATOM 1272 O O . ASN A 1 169 ? -8.606 4.049 -7.457 1.00 74.88 169 ASN A O 1
ATOM 1276 N N . VAL A 1 170 ? -7.499 5.981 -7.175 1.00 75.69 170 VAL A N 1
ATOM 1277 C CA . VAL A 1 170 ? -8.523 6.811 -7.832 1.00 75.69 170 VAL A CA 1
ATOM 1278 C C . VAL A 1 170 ? -8.592 6.503 -9.330 1.00 75.69 170 VAL A C 1
ATOM 1280 O O . VAL A 1 170 ? -9.696 6.322 -9.840 1.00 75.69 170 VAL A O 1
ATOM 1283 N N . ALA A 1 171 ? -7.445 6.391 -10.007 1.00 81.69 171 ALA A N 1
ATOM 1284 C CA . ALA A 1 171 ? -7.374 6.061 -11.430 1.00 81.69 171 ALA A CA 1
ATOM 1285 C C . ALA A 1 171 ? -7.985 4.679 -11.733 1.00 81.69 171 ALA A C 1
ATOM 1287 O O . ALA A 1 171 ? -8.869 4.569 -12.579 1.00 81.69 171 ALA A O 1
ATOM 1288 N N . LEU A 1 172 ? -7.609 3.643 -10.974 1.00 75.81 172 LEU A N 1
ATOM 1289 C CA . LEU A 1 172 ? -8.173 2.292 -11.108 1.00 75.81 172 LEU A CA 1
ATOM 1290 C C . LEU A 1 172 ? -9.685 2.266 -10.861 1.00 75.81 172 LEU A C 1
ATOM 1292 O O . LEU A 1 172 ? -10.446 1.681 -11.634 1.00 75.81 172 LEU A O 1
ATOM 1296 N N . LYS A 1 173 ? -10.144 2.966 -9.819 1.00 73.19 173 LYS A N 1
ATOM 1297 C CA . LYS A 1 173 ? -11.571 3.060 -9.500 1.00 73.19 173 LYS A CA 1
ATOM 1298 C C . LYS A 1 173 ? -12.368 3.745 -10.610 1.00 73.19 173 LYS A C 1
ATOM 1300 O O . LYS A 1 173 ? -13.499 3.336 -10.867 1.00 73.19 173 LYS A O 1
ATOM 1305 N N . ALA A 1 174 ? -11.804 4.755 -11.276 1.00 79.75 174 ALA A N 1
ATOM 1306 C CA . ALA A 1 174 ? -12.449 5.416 -12.412 1.00 79.75 174 ALA A CA 1
ATOM 1307 C C . ALA A 1 174 ? -12.729 4.446 -13.577 1.00 79.75 174 ALA A C 1
ATOM 1309 O O . ALA A 1 174 ? -13.626 4.702 -14.377 1.00 79.75 174 ALA A O 1
ATOM 1310 N N . ARG A 1 175 ? -12.018 3.311 -13.631 1.00 86.75 175 ARG A N 1
ATOM 1311 C CA . ARG A 1 175 ? -12.201 2.223 -14.605 1.00 86.75 175 ARG A CA 1
ATOM 1312 C C . ARG A 1 175 ? -12.869 0.976 -14.021 1.00 86.75 175 ARG A C 1
ATOM 1314 O O . ARG A 1 175 ? -12.859 -0.078 -14.643 1.00 86.75 175 ARG A O 1
ATOM 1321 N N . GLY A 1 176 ? -13.480 1.088 -12.840 1.00 72.94 176 GLY A N 1
ATOM 1322 C CA . GLY A 1 176 ? -14.217 -0.009 -12.205 1.00 72.94 176 GLY A CA 1
ATOM 1323 C C . GLY A 1 176 ? -13.334 -1.114 -11.618 1.00 72.94 176 GLY A C 1
ATOM 1324 O O . GLY A 1 176 ? -13.845 -2.188 -11.313 1.00 72.94 176 GLY A O 1
ATOM 1325 N N . MET A 1 177 ? -12.033 -0.869 -11.446 1.00 66.56 177 MET A N 1
ATOM 1326 C CA . MET A 1 177 ? -11.100 -1.837 -10.871 1.00 66.56 177 MET A CA 1
ATOM 1327 C C . MET A 1 177 ? -10.956 -1.667 -9.357 1.00 66.56 177 MET A C 1
ATOM 1329 O O . MET A 1 177 ? -11.173 -0.587 -8.796 1.00 66.56 177 MET A O 1
ATOM 1333 N N . ASN A 1 178 ? -10.559 -2.754 -8.694 1.00 55.19 178 ASN A N 1
ATOM 1334 C CA . ASN A 1 178 ? -10.237 -2.739 -7.272 1.00 55.19 178 ASN A CA 1
ATOM 1335 C C . ASN A 1 178 ? -8.972 -1.900 -7.002 1.00 55.19 178 ASN A C 1
ATOM 1337 O O . ASN A 1 178 ? -8.092 -1.826 -7.863 1.00 55.19 178 ASN A O 1
ATOM 1341 N N . PRO A 1 179 ? -8.852 -1.284 -5.809 1.00 59.38 179 PRO A N 1
ATOM 1342 C CA . PRO A 1 179 ? -7.608 -0.663 -5.365 1.00 59.38 179 PRO A CA 1
ATOM 1343 C C . PRO A 1 179 ? -6.423 -1.630 -5.461 1.00 59.38 179 PRO A C 1
ATOM 1345 O O . PRO A 1 179 ? -6.562 -2.810 -5.139 1.00 59.38 179 PRO A O 1
ATOM 1348 N N . TYR A 1 180 ? -5.257 -1.114 -5.841 1.00 65.50 180 TYR A N 1
ATOM 1349 C CA . TYR A 1 180 ? -4.026 -1.890 -5.966 1.00 65.50 180 TYR A CA 1
ATOM 1350 C C . TYR A 1 180 ? -3.001 -1.373 -4.947 1.00 65.50 180 TYR A C 1
ATOM 1352 O O . TYR A 1 180 ? -2.582 -0.212 -5.042 1.00 65.50 180 TYR A O 1
ATOM 1360 N N . PRO A 1 181 ? -2.601 -2.173 -3.943 1.00 69.69 181 PRO A N 1
ATOM 1361 C CA . PRO A 1 181 ? -1.591 -1.754 -2.981 1.00 69.69 181 PRO A CA 1
ATOM 1362 C C . PRO A 1 181 ? -0.218 -1.703 -3.662 1.00 69.69 181 PRO A C 1
ATOM 1364 O O . PRO A 1 181 ? 0.273 -2.698 -4.182 1.00 69.69 181 PRO A O 1
ATOM 1367 N N . LEU A 1 182 ? 0.412 -0.533 -3.654 1.00 82.19 182 LEU A N 1
ATOM 1368 C CA . LEU A 1 182 ? 1.749 -0.314 -4.190 1.00 82.19 182 LEU A CA 1
ATOM 1369 C C . LEU A 1 182 ? 2.785 -0.706 -3.134 1.00 82.19 182 LEU A C 1
ATOM 1371 O O . LEU A 1 182 ? 3.355 0.134 -2.438 1.00 82.19 182 LEU A O 1
ATOM 1375 N N . THR A 1 183 ? 2.988 -2.010 -2.998 1.00 82.62 183 THR A N 1
ATOM 1376 C CA . THR A 1 183 ? 3.922 -2.646 -2.055 1.00 82.62 183 THR A CA 1
ATOM 1377 C C . THR A 1 183 ? 5.351 -2.713 -2.580 1.00 82.62 183 THR A C 1
ATOM 1379 O O . THR A 1 183 ? 6.250 -3.140 -1.861 1.00 82.62 183 THR A O 1
ATOM 1382 N N . LEU A 1 184 ? 5.576 -2.257 -3.809 1.00 92.12 184 LEU A N 1
ATOM 1383 C CA . LEU A 1 184 ? 6.884 -2.045 -4.412 1.00 92.12 184 LEU A CA 1
ATOM 1384 C C . LEU A 1 184 ? 7.127 -0.542 -4.499 1.00 92.12 184 LEU A C 1
ATOM 1386 O O . LEU A 1 184 ? 6.243 0.202 -4.919 1.00 92.12 184 LEU A O 1
ATOM 1390 N N . PHE A 1 185 ? 8.313 -0.085 -4.123 1.00 95.69 185 PHE A N 1
ATOM 1391 C CA . PHE A 1 185 ? 8.682 1.321 -4.157 1.00 95.69 185 PHE A CA 1
ATOM 1392 C C . PHE A 1 185 ? 10.060 1.495 -4.776 1.00 95.69 185 PHE A C 1
ATOM 1394 O O . PHE A 1 185 ? 11.011 0.824 -4.379 1.00 95.69 185 PHE A O 1
ATOM 1401 N N . ARG A 1 186 ? 10.176 2.441 -5.705 1.00 96.31 186 ARG A N 1
ATOM 1402 C CA . ARG A 1 186 ? 11.467 2.882 -6.219 1.00 96.31 186 ARG A CA 1
ATOM 1403 C C . ARG A 1 186 ? 11.665 4.357 -5.890 1.00 96.31 186 ARG A C 1
ATOM 1405 O O . ARG A 1 186 ? 10.828 5.171 -6.281 1.00 96.31 186 ARG A O 1
ATOM 1412 N N . PRO A 1 187 ? 12.740 4.730 -5.181 1.00 94.44 187 PRO A N 1
ATOM 1413 C CA . PRO A 1 187 ? 13.024 6.125 -4.901 1.00 94.44 187 PRO A CA 1
ATOM 1414 C C . PRO A 1 187 ? 13.488 6.837 -6.178 1.00 94.44 187 PRO A C 1
ATOM 1416 O O . PRO A 1 187 ? 14.396 6.327 -6.841 1.00 94.44 187 PRO A O 1
ATOM 1419 N N . PRO A 1 188 ? 12.947 8.029 -6.491 1.00 92.31 188 PRO A N 1
ATOM 1420 C CA . PRO A 1 188 ? 13.511 8.912 -7.504 1.00 92.31 188 PRO A CA 1
ATOM 1421 C C . PRO A 1 188 ? 15.021 9.060 -7.331 1.00 92.31 188 PRO A C 1
ATOM 1423 O O . PRO A 1 188 ? 15.516 9.259 -6.213 1.00 92.31 188 PRO A O 1
ATOM 1426 N N . PHE A 1 189 ? 15.755 8.943 -8.439 1.00 85.88 189 PHE A N 1
ATOM 1427 C CA . PHE A 1 189 ? 17.223 9.020 -8.481 1.00 85.88 189 PHE A CA 1
ATOM 1428 C C . PHE A 1 189 ? 17.955 7.934 -7.670 1.00 85.88 189 PHE A C 1
ATOM 1430 O O . PHE A 1 189 ? 19.165 8.022 -7.467 1.00 85.88 189 PHE A O 1
ATOM 1437 N N . GLY A 1 190 ? 17.240 6.939 -7.135 1.00 88.06 190 GLY A N 1
ATOM 1438 C CA . GLY A 1 190 ? 17.795 5.984 -6.177 1.00 88.06 190 GLY A CA 1
ATOM 1439 C C . GLY A 1 190 ? 18.140 6.589 -4.810 1.00 88.06 190 GLY A C 1
ATOM 1440 O O . GLY A 1 190 ? 18.756 5.928 -3.971 1.00 88.06 190 GLY A O 1
ATOM 1441 N N . ALA A 1 191 ? 17.784 7.851 -4.564 1.00 84.75 191 ALA A N 1
ATOM 1442 C CA . ALA A 1 191 ? 18.203 8.582 -3.379 1.00 84.75 191 ALA A CA 1
ATOM 1443 C C . ALA A 1 191 ? 17.358 8.199 -2.146 1.00 84.75 191 ALA A C 1
ATOM 1445 O O . ALA A 1 191 ? 16.138 8.067 -2.248 1.00 84.75 191 ALA A O 1
ATOM 1446 N N . PRO A 1 192 ? 17.956 8.086 -0.946 1.00 88.00 192 PRO A N 1
ATOM 1447 C CA . PRO A 1 192 ? 19.355 8.371 -0.607 1.00 88.00 192 PRO A CA 1
ATOM 1448 C C . PRO A 1 192 ? 20.290 7.146 -0.659 1.00 88.00 192 PRO A C 1
ATOM 1450 O O . PRO A 1 192 ? 21.341 7.172 -0.031 1.00 88.00 192 PRO A O 1
ATOM 1453 N N . TRP A 1 193 ? 19.938 6.051 -1.335 1.00 84.12 193 TRP A N 1
ATOM 1454 C CA . TRP A 1 193 ? 20.783 4.847 -1.358 1.00 84.12 193 TRP A CA 1
ATOM 1455 C C . TRP A 1 193 ? 21.877 4.886 -2.437 1.00 84.12 193 TRP A C 1
ATOM 1457 O O . TRP A 1 193 ? 22.922 4.267 -2.238 1.00 84.12 193 TRP A O 1
ATOM 1467 N N . PHE A 1 194 ? 21.705 5.682 -3.499 1.00 73.38 194 PHE A N 1
ATOM 1468 C CA . PHE A 1 194 ? 22.748 6.004 -4.485 1.00 73.38 194 PHE A CA 1
ATOM 1469 C C . PHE A 1 194 ? 23.297 7.445 -4.353 1.00 73.38 194 PHE A C 1
ATOM 1471 O O . PHE A 1 194 ? 22.600 8.357 -3.904 1.00 73.38 194 PHE A O 1
ATOM 1478 N N . GLY A 1 195 ? 24.557 7.645 -4.774 1.00 58.75 195 GLY A N 1
ATOM 1479 C CA . GLY A 1 195 ? 25.215 8.955 -4.946 1.00 58.75 195 GLY A CA 1
ATOM 1480 C C . GLY A 1 195 ? 25.724 9.657 -3.671 1.00 58.75 195 GLY A C 1
ATOM 1481 O O . GLY A 1 195 ? 25.682 9.113 -2.568 1.00 58.75 195 GLY A O 1
ATOM 1482 N N . TYR A 1 196 ? 26.186 10.913 -3.811 1.00 43.59 196 TYR A N 1
ATOM 1483 C CA . TYR A 1 196 ? 26.721 11.757 -2.715 1.00 43.59 196 TYR A CA 1
ATOM 1484 C C . TYR A 1 196 ? 25.708 12.070 -1.590 1.00 43.59 196 TYR A C 1
ATOM 1486 O O . TYR A 1 196 ? 26.083 12.588 -0.539 1.00 43.59 196 TYR A O 1
ATOM 1494 N N . ALA A 1 197 ? 24.426 11.736 -1.779 1.00 50.28 197 ALA A N 1
ATOM 1495 C CA . ALA A 1 197 ? 23.373 11.849 -0.768 1.00 50.28 197 ALA A CA 1
ATOM 1496 C C . ALA A 1 197 ? 23.298 10.638 0.184 1.00 50.28 197 ALA A C 1
ATOM 1498 O O . ALA A 1 197 ? 22.448 10.619 1.078 1.00 50.28 197 ALA A O 1
ATOM 1499 N N . SER A 1 198 ? 24.176 9.641 0.016 1.00 64.69 198 SER A N 1
ATOM 1500 C CA . SER A 1 198 ? 24.207 8.408 0.806 1.00 64.69 198 SER A CA 1
ATOM 1501 C C . SER A 1 198 ? 24.773 8.636 2.211 1.00 64.69 198 SER A C 1
ATOM 1503 O O . SER A 1 198 ? 25.850 8.162 2.576 1.00 64.69 198 SER A O 1
ATOM 1505 N N . ARG A 1 199 ? 24.018 9.382 3.027 1.00 76.94 199 ARG A N 1
ATOM 1506 C CA . ARG A 1 199 ? 24.283 9.570 4.454 1.00 76.94 199 ARG A CA 1
ATOM 1507 C C . ARG A 1 199 ? 23.343 8.717 5.314 1.00 76.94 199 ARG A C 1
ATOM 1509 O O . ARG A 1 199 ? 22.145 8.676 5.015 1.00 76.94 199 ARG A O 1
ATOM 1516 N N . PRO A 1 200 ? 23.838 8.106 6.408 1.00 84.69 200 PRO A N 1
ATOM 1517 C CA . PRO A 1 200 ? 23.017 7.274 7.289 1.00 84.69 200 PRO A CA 1
ATOM 1518 C C . PRO A 1 200 ? 21.765 7.980 7.824 1.00 84.69 200 PRO A C 1
ATOM 1520 O O . PRO A 1 200 ? 20.698 7.382 7.869 1.00 84.69 200 PRO A O 1
ATOM 1523 N N . ASP A 1 201 ? 21.846 9.272 8.164 1.00 87.12 201 ASP A N 1
ATOM 1524 C CA . ASP A 1 201 ? 20.705 10.044 8.679 1.00 87.12 201 ASP A CA 1
ATOM 1525 C C . ASP A 1 201 ? 19.574 10.189 7.648 1.00 87.12 201 ASP A C 1
ATOM 1527 O O . ASP A 1 201 ? 18.389 10.099 7.983 1.00 87.12 201 ASP A O 1
ATOM 1531 N N . LEU A 1 202 ? 19.934 10.371 6.376 1.00 89.06 202 LEU A N 1
ATOM 1532 C CA . LEU A 1 202 ? 18.977 10.487 5.279 1.00 89.06 202 LEU A CA 1
ATOM 1533 C C . LEU A 1 202 ? 18.378 9.123 4.931 1.00 89.06 202 LEU A C 1
ATOM 1535 O O . LEU A 1 202 ? 17.159 9.028 4.771 1.00 89.06 202 LEU A O 1
ATOM 1539 N N . ARG A 1 203 ? 19.208 8.073 4.885 1.00 89.62 203 ARG A N 1
ATOM 1540 C CA . ARG A 1 203 ? 18.757 6.689 4.688 1.00 89.62 203 ARG A CA 1
ATOM 1541 C C . ARG A 1 203 ? 17.835 6.229 5.816 1.00 89.62 203 ARG A C 1
ATOM 1543 O O . ARG A 1 203 ? 16.772 5.712 5.520 1.00 89.62 203 ARG A O 1
ATOM 1550 N N . GLN A 1 204 ? 18.133 6.533 7.077 1.00 86.81 204 GLN A N 1
ATOM 1551 C CA . GLN A 1 204 ? 17.253 6.263 8.223 1.00 86.81 204 GLN A CA 1
ATOM 1552 C C . GLN A 1 204 ? 15.906 6.997 8.104 1.00 86.81 204 GLN A C 1
ATOM 1554 O O . GLN A 1 204 ? 14.836 6.418 8.317 1.00 86.81 204 GLN A O 1
ATOM 1559 N N . LYS A 1 205 ? 15.927 8.289 7.749 1.00 91.25 205 LYS A N 1
ATOM 1560 C CA . LYS A 1 205 ? 14.706 9.096 7.581 1.00 91.25 205 LYS A CA 1
ATOM 1561 C C . LYS A 1 205 ? 13.807 8.531 6.483 1.00 91.25 205 LYS A C 1
ATOM 1563 O O . LYS A 1 205 ? 12.613 8.365 6.707 1.00 91.25 205 LYS A O 1
ATOM 1568 N N . VAL A 1 206 ? 14.360 8.277 5.299 1.00 91.88 206 VAL A N 1
ATOM 1569 C CA . VAL A 1 206 ? 13.580 7.811 4.142 1.00 91.88 206 VAL A CA 1
ATOM 1570 C C . VAL A 1 206 ? 13.241 6.328 4.287 1.00 91.88 206 VAL A C 1
ATOM 1572 O O . VAL A 1 206 ? 12.086 5.945 4.116 1.00 91.88 206 VAL A O 1
ATOM 1575 N N . GLY A 1 207 ? 14.207 5.507 4.685 1.00 86.94 207 GLY A N 1
ATOM 1576 C CA . GLY A 1 207 ? 14.069 4.070 4.882 1.00 86.94 207 GLY A CA 1
ATOM 1577 C C . GLY A 1 207 ? 13.004 3.702 5.906 1.00 86.94 207 GLY A C 1
ATOM 1578 O O . GLY A 1 207 ? 12.145 2.882 5.598 1.00 86.94 207 GLY A O 1
ATOM 1579 N N . SER A 1 208 ? 12.934 4.390 7.049 1.00 78.94 208 SER A N 1
ATOM 1580 C CA . SER A 1 208 ? 11.895 4.133 8.061 1.00 78.94 208 SER A CA 1
ATOM 1581 C C . SER A 1 208 ? 10.480 4.483 7.583 1.00 78.94 208 SER A C 1
ATOM 1583 O O . SER A 1 208 ? 9.490 4.039 8.171 1.00 78.94 208 SER A O 1
ATOM 1585 N N . LEU A 1 209 ? 10.349 5.298 6.531 1.00 83.69 209 LEU A N 1
ATOM 1586 C CA . LEU A 1 209 ? 9.069 5.665 5.926 1.00 83.69 209 LEU A CA 1
ATOM 1587 C C . LEU A 1 209 ? 8.701 4.738 4.771 1.00 83.69 209 LEU A C 1
ATOM 1589 O O . LEU A 1 209 ? 7.541 4.329 4.690 1.00 83.69 209 LEU A O 1
ATOM 1593 N N . VAL A 1 210 ? 9.671 4.395 3.922 1.00 87.81 210 VAL A N 1
ATOM 1594 C CA . VAL A 1 210 ? 9.515 3.407 2.845 1.00 87.81 210 VAL A CA 1
ATOM 1595 C C . VAL A 1 210 ? 9.216 2.040 3.443 1.00 87.81 210 VAL A C 1
ATOM 1597 O O . VAL A 1 210 ? 8.204 1.438 3.100 1.00 87.81 210 VAL A O 1
ATOM 1600 N N . GLY A 1 211 ? 10.000 1.615 4.434 1.00 72.38 211 GLY A N 1
ATOM 1601 C CA . GLY A 1 211 ? 9.843 0.342 5.125 1.00 72.38 211 GLY A CA 1
ATOM 1602 C C . GLY A 1 211 ? 8.480 0.171 5.786 1.00 72.38 211 GLY A C 1
ATOM 1603 O O . GLY A 1 211 ? 8.031 -0.946 5.934 1.00 72.38 211 GLY A O 1
ATOM 1604 N N . LYS A 1 212 ? 7.742 1.238 6.111 1.00 69.38 212 LYS A N 1
ATOM 1605 C CA . LYS A 1 212 ? 6.359 1.122 6.625 1.00 69.38 212 LYS A CA 1
ATOM 1606 C C . LYS A 1 212 ? 5.309 0.853 5.542 1.00 69.38 212 LYS A C 1
ATOM 1608 O O . LYS A 1 212 ? 4.143 0.644 5.878 1.00 69.38 212 LYS A O 1
ATOM 1613 N N . ARG A 1 213 ? 5.682 0.941 4.264 1.00 75.25 213 ARG A N 1
ATOM 1614 C CA . ARG A 1 213 ? 4.755 1.027 3.126 1.00 75.25 213 ARG A CA 1
ATOM 1615 C C . ARG A 1 213 ? 5.036 -0.000 2.040 1.00 75.25 213 ARG A C 1
ATOM 1617 O O . ARG A 1 213 ? 4.086 -0.542 1.489 1.00 75.25 213 ARG A O 1
ATOM 1624 N N . ALA A 1 214 ? 6.304 -0.243 1.729 1.00 83.25 214 ALA A N 1
ATOM 1625 C CA . ALA A 1 214 ? 6.698 -0.989 0.546 1.00 83.25 214 ALA A CA 1
ATOM 1626 C C . ALA A 1 214 ? 8.116 -1.560 0.664 1.00 83.25 214 ALA A C 1
ATOM 1628 O O . ALA A 1 214 ? 8.920 -1.122 1.490 1.00 83.25 214 ALA A O 1
ATOM 1629 N N . LEU A 1 215 ? 8.416 -2.506 -0.219 1.00 84.81 215 LEU A N 1
ATOM 1630 C CA . LEU A 1 215 ? 9.767 -2.948 -0.510 1.00 84.81 215 LEU A CA 1
ATOM 1631 C C . LEU A 1 215 ? 10.507 -1.889 -1.319 1.00 84.81 215 LEU A C 1
ATOM 1633 O O . LEU A 1 215 ? 9.987 -1.412 -2.327 1.00 84.81 215 LEU A O 1
ATOM 1637 N N . ASN A 1 216 ? 11.732 -1.561 -0.920 1.00 91.38 216 ASN A N 1
ATOM 1638 C CA . ASN A 1 216 ? 12.582 -0.670 -1.704 1.00 91.38 216 ASN A CA 1
ATOM 1639 C C . ASN A 1 216 ? 13.218 -1.426 -2.880 1.00 91.38 216 ASN A C 1
ATOM 1641 O O . ASN A 1 216 ? 13.768 -2.502 -2.686 1.00 91.38 216 ASN A O 1
ATOM 1645 N N . VAL A 1 217 ? 13.178 -0.892 -4.097 1.00 93.25 217 VAL A N 1
ATOM 1646 C CA . VAL A 1 217 ? 13.663 -1.595 -5.294 1.00 93.25 217 VAL A CA 1
ATOM 1647 C C . VAL A 1 217 ? 14.596 -0.692 -6.089 1.00 93.25 217 VAL A C 1
ATOM 1649 O O . VAL A 1 217 ? 14.155 0.254 -6.742 1.00 93.25 217 VAL A O 1
ATOM 1652 N N . LEU A 1 218 ? 15.889 -1.009 -6.068 1.00 92.56 218 LEU A N 1
ATOM 1653 C CA . LEU A 1 218 ? 16.904 -0.373 -6.915 1.00 92.56 218 LEU A CA 1
ATOM 1654 C C . LEU A 1 218 ? 17.097 -1.152 -8.232 1.00 92.56 218 LEU A C 1
ATOM 1656 O O . LEU A 1 218 ? 16.186 -1.854 -8.681 1.00 92.56 218 LEU A O 1
ATOM 1660 N N . TRP A 1 219 ? 18.244 -0.987 -8.888 1.00 91.81 219 TRP A N 1
ATOM 1661 C CA . TRP A 1 219 ? 18.590 -1.633 -10.156 1.00 91.81 219 TRP A CA 1
ATOM 1662 C C . TRP A 1 219 ? 20.103 -1.856 -10.248 1.00 91.81 219 TRP A C 1
ATOM 1664 O O . TRP A 1 219 ? 20.891 -1.039 -9.769 1.00 91.81 219 TRP A O 1
ATOM 1674 N N . ASN A 1 220 ? 20.512 -2.939 -10.910 1.00 90.06 220 ASN A N 1
ATOM 1675 C CA . ASN A 1 220 ? 21.921 -3.242 -11.186 1.00 90.06 220 ASN A CA 1
ATOM 1676 C C . ASN A 1 220 ? 22.301 -3.083 -12.668 1.00 90.06 220 ASN A C 1
ATOM 1678 O O . ASN A 1 220 ? 23.481 -3.165 -12.991 1.00 90.06 220 ASN A O 1
ATOM 1682 N N . VAL A 1 221 ? 21.333 -2.821 -13.555 1.00 91.31 221 VAL A N 1
ATOM 1683 C CA . VAL A 1 221 ? 21.573 -2.489 -14.966 1.00 91.31 221 VAL A CA 1
ATOM 1684 C C . VAL A 1 221 ? 20.840 -1.194 -15.304 1.00 91.31 221 VAL A C 1
ATOM 1686 O O . VAL A 1 221 ? 19.611 -1.158 -15.323 1.00 91.31 221 VAL A O 1
ATOM 1689 N N . GLY A 1 222 ? 21.591 -0.124 -15.564 1.00 88.69 222 GLY A N 1
ATOM 1690 C CA . GLY A 1 222 ? 21.057 1.122 -16.115 1.00 88.69 222 GLY A CA 1
ATOM 1691 C C . GLY A 1 222 ? 21.142 1.106 -17.638 1.00 88.69 222 GLY A C 1
ATOM 1692 O O . GLY A 1 222 ? 22.207 0.837 -18.184 1.00 88.69 222 GLY A O 1
ATOM 1693 N N . SER A 1 223 ? 20.040 1.388 -18.331 1.00 87.50 223 SER A N 1
ATOM 1694 C CA . SER A 1 223 ? 20.016 1.390 -19.802 1.00 87.50 223 SER A CA 1
ATOM 1695 C C . SER A 1 223 ? 20.648 2.639 -20.439 1.00 87.50 223 SER A C 1
ATOM 1697 O O . SER A 1 223 ? 20.974 2.628 -21.627 1.00 87.50 223 SER A O 1
ATOM 1699 N N . GLY A 1 224 ? 20.810 3.713 -19.656 1.00 84.94 224 GLY A N 1
ATOM 1700 C CA . GLY A 1 224 ? 21.269 5.023 -20.125 1.00 84.94 224 GLY A CA 1
ATOM 1701 C C . GLY A 1 224 ? 20.222 5.781 -20.948 1.00 84.94 224 GLY A C 1
ATOM 1702 O O . GLY A 1 224 ? 20.553 6.749 -21.631 1.00 84.94 224 GLY A O 1
ATOM 1703 N N . ASP A 1 225 ? 18.960 5.348 -20.932 1.00 82.69 225 ASP A N 1
ATOM 1704 C CA . ASP A 1 225 ? 17.899 5.979 -21.713 1.00 82.69 225 ASP A CA 1
ATOM 1705 C C . ASP A 1 225 ? 17.521 7.386 -21.222 1.00 82.69 225 ASP A C 1
ATOM 1707 O O . ASP A 1 225 ? 17.178 8.241 -22.047 1.00 82.69 225 ASP A O 1
ATOM 1711 N N . SER A 1 226 ? 17.678 7.643 -19.921 1.00 77.62 226 SER A N 1
ATOM 1712 C CA . SER A 1 226 ? 17.469 8.940 -19.267 1.00 77.62 226 SER A CA 1
ATOM 1713 C C . SER A 1 226 ? 18.594 9.959 -19.481 1.00 77.62 226 SER A C 1
ATOM 1715 O O . SER A 1 226 ? 18.390 11.134 -19.169 1.00 77.62 226 SER A O 1
ATOM 1717 N N . ASN A 1 227 ? 19.717 9.556 -20.096 1.00 73.62 227 ASN A N 1
ATOM 1718 C CA . ASN A 1 227 ? 20.928 10.364 -20.340 1.00 73.62 227 ASN A CA 1
ATOM 1719 C C . ASN A 1 227 ? 20.745 11.438 -21.434 1.00 73.62 227 ASN A C 1
ATOM 1721 O O . ASN A 1 227 ? 21.646 11.774 -22.205 1.00 73.62 227 ASN A O 1
ATOM 1725 N N . GLU A 1 228 ? 19.537 11.979 -21.552 1.00 65.88 228 GLU A N 1
ATOM 1726 C CA . GLU A 1 228 ? 19.133 12.965 -22.552 1.00 65.88 228 GLU A CA 1
ATOM 1727 C C . GLU A 1 228 ? 19.624 14.366 -22.225 1.00 65.88 228 GLU A C 1
ATOM 1729 O O . GLU A 1 228 ? 19.883 15.146 -23.140 1.00 65.88 228 GLU A O 1
ATOM 1734 N N . TRP A 1 229 ? 19.748 14.700 -20.941 1.00 52.88 229 TRP A N 1
ATOM 1735 C CA . TRP A 1 229 ? 20.186 16.024 -20.504 1.00 52.88 229 TRP A CA 1
ATOM 1736 C C . TRP A 1 229 ? 21.700 16.212 -20.664 1.00 52.88 229 TRP A C 1
ATOM 1738 O O . TRP A 1 229 ? 22.135 17.338 -20.896 1.00 52.88 229 TRP A O 1
ATOM 1748 N N . CYS A 1 230 ? 22.487 15.132 -20.614 1.00 57.25 230 CYS A N 1
ATOM 1749 C CA . CYS A 1 230 ? 23.932 15.170 -20.838 1.00 57.25 230 CYS A CA 1
ATOM 1750 C C . CYS A 1 230 ? 24.310 15.053 -22.327 1.00 57.25 230 CYS A C 1
ATOM 1752 O O . CYS A 1 230 ? 25.268 15.687 -22.766 1.00 57.25 230 CYS A O 1
ATOM 1754 N N . ASN A 1 231 ? 23.522 14.326 -23.130 1.00 63.75 231 ASN A N 1
ATOM 1755 C CA . ASN A 1 231 ? 23.801 14.115 -24.560 1.00 63.75 231 ASN A CA 1
ATOM 1756 C C . ASN A 1 231 ? 22.962 14.995 -25.500 1.00 63.75 231 ASN A C 1
ATOM 1758 O O . ASN A 1 231 ? 23.227 15.070 -26.699 1.00 63.75 231 ASN A O 1
ATOM 1762 N N . GLY A 1 232 ? 21.947 15.683 -24.970 1.00 63.06 232 GLY A N 1
ATOM 1763 C CA . GLY A 1 232 ? 21.058 16.545 -25.739 1.00 63.06 232 GLY A CA 1
ATOM 1764 C C . GLY A 1 232 ? 20.220 15.782 -26.761 1.00 63.06 232 GLY A C 1
ATOM 1765 O O . GLY A 1 232 ? 20.061 16.287 -27.861 1.00 63.06 232 GLY A O 1
ATOM 1766 N N . GLU A 1 233 ? 19.700 14.597 -26.432 1.00 70.00 233 GLU A N 1
ATOM 1767 C CA . GLU A 1 233 ? 18.950 13.699 -27.334 1.00 70.00 233 GLU A CA 1
ATOM 1768 C C . GLU A 1 233 ? 17.493 13.494 -26.864 1.00 70.00 233 GLU A C 1
ATOM 1770 O O . GLU A 1 233 ? 17.028 12.368 -26.665 1.00 70.00 233 GLU A O 1
ATOM 1775 N N . TRP A 1 234 ? 16.763 14.589 -26.630 1.00 71.44 234 TRP A N 1
ATOM 1776 C CA . TRP A 1 234 ? 15.430 14.545 -26.012 1.00 71.44 234 TRP A CA 1
ATOM 1777 C C . TRP A 1 234 ? 14.289 14.387 -27.031 1.00 71.44 234 TRP A C 1
ATOM 1779 O O . TRP A 1 234 ? 13.549 15.330 -27.314 1.00 71.44 234 TRP A O 1
ATOM 1789 N N . PHE A 1 235 ? 14.149 13.191 -27.603 1.00 77.75 235 PHE A N 1
ATOM 1790 C CA . PHE A 1 235 ? 13.114 12.888 -28.598 1.00 77.75 235 PHE A CA 1
ATOM 1791 C C . PHE A 1 235 ? 11.717 12.777 -27.975 1.00 77.75 235 PHE A C 1
ATOM 1793 O O . PHE A 1 235 ? 11.469 11.912 -27.138 1.00 77.75 235 PHE A O 1
ATOM 1800 N N . ASN A 1 236 ? 10.773 13.606 -28.425 1.00 74.81 236 ASN A N 1
ATOM 1801 C CA . ASN A 1 236 ? 9.371 13.549 -27.994 1.00 74.81 236 ASN A CA 1
ATOM 1802 C C . ASN A 1 236 ? 8.405 14.011 -29.099 1.00 74.81 236 ASN A C 1
ATOM 1804 O O . ASN A 1 236 ? 8.818 14.507 -30.147 1.00 74.81 236 ASN A O 1
ATOM 1808 N N . SER A 1 237 ? 7.102 13.847 -28.873 1.00 70.50 237 SER A N 1
ATOM 1809 C CA . SER A 1 237 ? 6.043 14.198 -29.831 1.00 70.50 237 SER A CA 1
ATOM 1810 C C . SER A 1 237 ? 5.894 15.705 -30.075 1.00 70.50 237 SER A C 1
ATOM 1812 O O . SER A 1 237 ? 5.431 16.112 -31.139 1.00 70.50 237 SER A O 1
ATOM 1814 N N . THR A 1 238 ? 6.318 16.549 -29.128 1.00 67.12 238 THR A N 1
ATOM 1815 C CA . THR A 1 238 ? 6.129 18.012 -29.177 1.00 67.12 238 THR A CA 1
ATOM 1816 C C . THR A 1 238 ? 7.371 18.786 -29.636 1.00 67.12 238 THR A C 1
ATOM 1818 O O . THR A 1 238 ? 7.297 19.996 -29.861 1.00 67.12 238 THR A O 1
ATOM 1821 N N . GLY A 1 239 ? 8.504 18.102 -29.830 1.00 60.69 239 GLY A N 1
ATOM 1822 C CA . GLY A 1 239 ? 9.777 18.690 -30.246 1.00 60.69 239 GLY A CA 1
ATOM 1823 C C . GLY A 1 239 ? 10.388 19.602 -29.190 1.00 60.69 239 GLY A C 1
ATOM 1824 O O . GLY A 1 239 ? 10.750 20.742 -29.499 1.00 60.69 239 GLY A O 1
ATOM 1825 N N . ALA A 1 240 ? 10.465 19.133 -27.945 1.00 58.41 240 ALA A N 1
ATOM 1826 C CA . ALA A 1 240 ? 10.989 19.941 -26.854 1.00 58.41 240 ALA A CA 1
ATOM 1827 C C . ALA A 1 240 ? 12.418 20.456 -27.125 1.00 58.41 240 ALA A C 1
ATOM 1829 O O . ALA A 1 240 ? 13.225 19.827 -27.815 1.00 58.41 240 ALA A O 1
ATOM 1830 N N . VAL A 1 241 ? 12.687 21.661 -26.621 1.00 56.00 241 VAL A N 1
ATOM 1831 C CA . VAL A 1 241 ? 13.884 22.448 -26.935 1.00 56.00 241 VAL A CA 1
ATOM 1832 C C . VAL A 1 241 ? 14.956 22.151 -25.892 1.00 56.00 241 VAL A C 1
ATOM 1834 O O . VAL A 1 241 ? 14.736 22.375 -24.702 1.00 56.00 241 VAL A O 1
ATOM 1837 N N . THR A 1 242 ? 16.119 21.665 -26.319 1.00 59.53 242 THR A N 1
ATOM 1838 C CA . THR A 1 242 ? 17.280 21.505 -25.432 1.00 59.53 242 THR A CA 1
ATOM 1839 C C . THR A 1 242 ? 17.821 22.866 -24.984 1.00 59.53 242 THR A C 1
ATOM 1841 O O . THR A 1 242 ? 17.553 23.896 -25.603 1.00 59.53 242 THR A O 1
ATOM 1844 N N . ALA A 1 243 ? 18.680 22.887 -23.959 1.00 51.97 243 ALA A N 1
ATOM 1845 C CA . ALA A 1 243 ? 19.400 24.102 -23.557 1.00 51.97 243 ALA A CA 1
ATOM 1846 C C . ALA A 1 243 ? 20.234 24.727 -24.701 1.00 51.97 243 ALA A C 1
ATOM 1848 O O . ALA A 1 243 ? 20.516 25.922 -24.681 1.00 51.97 243 ALA A O 1
ATOM 1849 N N . SER A 1 244 ? 20.587 23.934 -25.722 1.00 58.84 244 SER A N 1
ATOM 1850 C CA . SER A 1 244 ? 21.276 24.372 -26.944 1.00 58.84 244 SER A CA 1
ATOM 1851 C C . SER A 1 244 ? 20.346 24.887 -28.054 1.00 58.84 244 SER A C 1
ATOM 1853 O O . SER A 1 244 ? 20.820 25.232 -29.133 1.00 58.84 244 SER A O 1
ATOM 1855 N N . GLY A 1 245 ? 19.030 24.947 -27.826 1.00 58.84 245 GLY A N 1
ATOM 1856 C CA . GLY A 1 245 ? 18.049 25.423 -28.806 1.00 58.84 245 GLY A CA 1
ATOM 1857 C C . GLY A 1 245 ? 17.653 24.395 -29.875 1.00 58.84 245 GLY A C 1
ATOM 1858 O O . GLY A 1 245 ? 16.863 24.721 -30.763 1.00 58.84 245 GLY A O 1
ATOM 1859 N N . LYS A 1 246 ? 18.168 23.159 -29.807 1.00 62.09 246 LYS A N 1
ATOM 1860 C CA . LYS A 1 246 ? 17.855 22.085 -30.762 1.00 62.09 246 LYS A CA 1
ATOM 1861 C C . LYS A 1 246 ? 16.525 21.427 -30.376 1.00 62.09 246 LYS A C 1
ATOM 1863 O O . LYS A 1 246 ? 16.259 21.192 -29.199 1.00 62.09 246 LYS A O 1
ATOM 1868 N N . LYS A 1 247 ? 15.677 21.159 -31.371 1.00 63.88 247 LYS A N 1
ATOM 1869 C CA . LYS A 1 247 ? 14.399 20.449 -31.207 1.00 63.88 247 LYS A CA 1
ATOM 1870 C C . LYS A 1 247 ? 14.546 19.025 -31.710 1.00 63.88 247 LYS A C 1
ATOM 1872 O O . LYS A 1 247 ? 14.994 18.833 -32.838 1.00 63.88 247 LYS A O 1
ATOM 1877 N N . TYR A 1 248 ? 14.119 18.060 -30.907 1.00 69.75 248 TYR A N 1
ATOM 1878 C CA . TYR A 1 248 ? 14.135 16.649 -31.278 1.00 69.75 248 TYR A CA 1
ATOM 1879 C C . TYR A 1 248 ? 12.710 16.107 -31.278 1.00 69.75 248 TYR A C 1
ATOM 1881 O O . TYR A 1 248 ? 12.128 15.803 -30.239 1.00 69.75 248 TYR A O 1
ATOM 1889 N N . PHE A 1 249 ? 12.129 16.028 -32.471 1.00 78.19 249 PHE A N 1
ATOM 1890 C CA . PHE A 1 249 ? 10.846 15.367 -32.676 1.00 78.19 249 PHE A CA 1
ATOM 1891 C C . PHE A 1 249 ? 11.056 13.861 -32.749 1.00 78.19 249 PHE A C 1
ATOM 1893 O O . PHE A 1 249 ? 12.086 13.419 -33.252 1.00 78.19 249 PHE A O 1
ATOM 1900 N N . TYR A 1 250 ? 10.075 13.081 -32.297 1.00 82.69 250 TYR A N 1
ATOM 1901 C CA . TYR A 1 250 ? 10.024 11.656 -32.609 1.00 82.69 250 TYR A CA 1
ATOM 1902 C C . TYR A 1 250 ? 10.172 11.452 -34.126 1.00 82.69 250 TYR A C 1
ATOM 1904 O O . TYR A 1 250 ? 9.297 11.837 -34.903 1.00 82.69 250 TYR A O 1
ATOM 1912 N N . ASP A 1 251 ? 11.294 10.860 -34.527 1.00 84.62 251 ASP A N 1
ATOM 1913 C CA . ASP A 1 251 ? 11.596 10.499 -35.906 1.00 84.62 251 ASP A CA 1
ATOM 1914 C C . ASP A 1 251 ? 12.402 9.192 -35.895 1.00 84.62 251 ASP A C 1
ATOM 1916 O O . ASP A 1 251 ? 13.617 9.219 -35.674 1.00 84.62 251 ASP A O 1
ATOM 1920 N N . PRO A 1 252 ? 11.754 8.041 -36.145 1.00 85.69 252 PRO A N 1
ATOM 1921 C CA . PRO A 1 252 ? 12.410 6.739 -36.094 1.00 85.69 252 PRO A CA 1
ATOM 1922 C C . PRO A 1 252 ? 13.457 6.546 -37.202 1.00 85.69 252 PRO A C 1
ATOM 1924 O O . PRO A 1 252 ? 14.163 5.541 -37.209 1.00 85.69 252 PRO A O 1
ATOM 1927 N N . LYS A 1 253 ? 13.563 7.483 -38.154 1.00 88.31 253 LYS A N 1
ATOM 1928 C CA . LYS A 1 253 ? 14.561 7.464 -39.230 1.00 88.31 253 LYS A CA 1
ATOM 1929 C C . LYS A 1 253 ? 15.722 8.423 -38.975 1.00 88.31 253 LYS A C 1
ATOM 1931 O O . LYS A 1 253 ? 16.710 8.360 -39.707 1.00 88.31 253 LYS A O 1
ATOM 1936 N N . HIS A 1 254 ? 15.632 9.297 -37.972 1.00 87.62 254 HIS A N 1
ATOM 1937 C CA . HIS A 1 254 ? 16.706 10.235 -37.666 1.00 87.62 254 HIS A CA 1
ATOM 1938 C C . HIS A 1 254 ? 17.956 9.468 -37.192 1.00 87.62 254 HIS A C 1
ATOM 1940 O O . HIS A 1 254 ? 17.842 8.642 -36.285 1.00 87.62 254 HIS A O 1
ATOM 1946 N N . PRO A 1 255 ? 19.163 9.747 -37.722 1.00 87.38 255 PRO A N 1
ATOM 1947 C CA . PRO A 1 255 ? 20.378 9.015 -37.348 1.00 87.38 255 PRO A CA 1
ATOM 1948 C C . PRO A 1 255 ? 20.647 8.992 -35.837 1.00 87.38 255 PRO A C 1
ATOM 1950 O O . PRO A 1 255 ? 20.855 7.920 -35.278 1.00 87.38 255 PRO A O 1
ATOM 1953 N N . ASP A 1 256 ? 20.553 10.145 -35.162 1.00 84.56 256 ASP A N 1
ATOM 1954 C CA . ASP A 1 256 ? 20.710 10.240 -33.699 1.00 84.56 256 ASP A CA 1
ATOM 1955 C C . ASP A 1 256 ? 19.655 9.404 -32.938 1.00 84.56 256 ASP A C 1
ATOM 1957 O O . ASP A 1 256 ? 19.961 8.817 -31.902 1.00 84.56 256 ASP A O 1
ATOM 1961 N N . TYR A 1 257 ? 18.425 9.293 -33.462 1.00 88.44 257 TYR A N 1
ATOM 1962 C CA . TYR A 1 257 ? 17.367 8.476 -32.857 1.00 88.44 257 TYR A CA 1
ATOM 1963 C C . TYR A 1 257 ? 17.722 6.991 -32.947 1.00 88.44 257 TYR A C 1
ATOM 1965 O O . TYR A 1 257 ? 17.739 6.288 -31.938 1.00 88.44 257 TYR A O 1
ATOM 1973 N N . VAL A 1 258 ? 18.065 6.530 -34.154 1.00 91.25 258 VAL A N 1
ATOM 1974 C CA . VAL A 1 258 ? 18.474 5.143 -34.420 1.00 91.25 258 VAL A CA 1
ATOM 1975 C C . VAL A 1 258 ? 19.708 4.777 -33.592 1.00 91.25 258 VAL A C 1
ATOM 1977 O O . VAL A 1 258 ? 19.756 3.702 -32.994 1.00 91.25 258 VAL A O 1
ATOM 1980 N N . ALA A 1 259 ? 20.683 5.685 -33.503 1.00 89.94 259 ALA A N 1
ATOM 1981 C CA . ALA A 1 259 ? 21.874 5.501 -32.685 1.00 89.94 259 ALA A CA 1
ATOM 1982 C C . ALA A 1 259 ? 21.524 5.373 -31.196 1.00 89.94 259 ALA A C 1
ATOM 1984 O O . ALA A 1 259 ? 22.031 4.469 -30.533 1.00 89.94 259 ALA A O 1
ATOM 1985 N N . LYS A 1 260 ? 20.627 6.216 -30.668 1.00 89.44 260 LYS A N 1
ATOM 1986 C CA . LYS A 1 260 ? 20.176 6.119 -29.274 1.00 89.44 260 LYS A CA 1
ATOM 1987 C C . LYS A 1 260 ? 19.452 4.799 -28.993 1.00 89.44 260 LYS A C 1
ATOM 1989 O O . LYS A 1 260 ? 19.784 4.145 -28.008 1.00 89.44 260 LYS A O 1
ATOM 1994 N N . VAL A 1 261 ? 18.524 4.379 -29.858 1.00 93.19 261 VAL A N 1
ATOM 1995 C CA . VAL A 1 261 ? 17.829 3.079 -29.745 1.00 93.19 261 VAL A CA 1
ATOM 1996 C C . VAL A 1 261 ? 18.838 1.927 -29.671 1.00 93.19 261 VAL A C 1
ATOM 1998 O O . VAL A 1 261 ? 18.764 1.097 -28.764 1.00 93.19 261 VAL A O 1
ATOM 2001 N N . ALA A 1 262 ? 19.825 1.913 -30.573 1.00 94.62 262 ALA A N 1
ATOM 2002 C CA . ALA A 1 262 ? 20.872 0.897 -30.583 1.00 94.62 262 ALA A CA 1
ATOM 2003 C C . ALA A 1 262 ? 21.721 0.921 -29.302 1.00 94.62 262 ALA A C 1
ATOM 2005 O O . ALA A 1 262 ? 21.953 -0.132 -28.714 1.00 94.62 262 ALA A O 1
ATOM 2006 N N . ARG A 1 263 ? 22.128 2.102 -28.814 1.00 93.38 263 ARG A N 1
ATOM 2007 C CA . ARG A 1 263 ? 22.916 2.221 -27.574 1.00 93.38 263 ARG A CA 1
ATOM 2008 C C . ARG A 1 263 ? 22.162 1.731 -26.339 1.00 93.38 263 ARG A C 1
ATOM 2010 O O . ARG A 1 263 ? 22.773 1.065 -25.510 1.00 93.38 263 ARG A O 1
ATOM 2017 N N . ILE A 1 264 ? 20.866 2.032 -26.209 1.00 93.88 264 ILE A N 1
ATOM 2018 C CA . ILE A 1 264 ? 20.034 1.533 -25.095 1.00 93.88 264 ILE A CA 1
ATOM 2019 C C . ILE A 1 264 ? 20.027 -0.001 -25.114 1.00 93.88 264 ILE A C 1
ATOM 2021 O O . ILE A 1 264 ? 20.335 -0.638 -24.104 1.00 93.88 264 ILE A O 1
ATOM 2025 N N . ARG A 1 265 ? 19.742 -0.598 -26.279 1.00 96.88 265 ARG A N 1
ATOM 2026 C CA . ARG A 1 265 ? 19.762 -2.055 -26.467 1.00 96.88 265 ARG A CA 1
ATOM 2027 C C . ARG A 1 265 ? 21.125 -2.651 -26.118 1.00 96.88 265 ARG A C 1
ATOM 2029 O O . ARG A 1 265 ? 21.202 -3.589 -25.327 1.00 96.88 265 ARG A O 1
ATOM 2036 N N . ASP A 1 266 ? 22.190 -2.118 -26.706 1.00 95.69 266 ASP A N 1
ATOM 2037 C CA . ASP A 1 266 ? 23.536 -2.678 -26.590 1.00 95.69 266 ASP A CA 1
ATOM 2038 C C . ASP A 1 266 ? 24.064 -2.580 -25.154 1.00 95.69 266 ASP A C 1
ATOM 2040 O O . ASP A 1 266 ? 24.679 -3.532 -24.674 1.00 95.69 266 ASP A O 1
ATOM 2044 N N . THR A 1 267 ? 23.760 -1.493 -24.437 1.00 94.25 267 THR A N 1
ATOM 2045 C CA . THR A 1 267 ? 24.083 -1.342 -23.009 1.00 94.25 267 THR A CA 1
ATOM 2046 C C . THR A 1 267 ? 23.436 -2.449 -22.178 1.00 94.25 267 THR A C 1
ATOM 2048 O O . THR A 1 267 ? 24.133 -3.158 -21.453 1.00 94.25 267 THR A O 1
ATOM 2051 N N . VAL A 1 268 ? 22.124 -2.674 -22.326 1.00 95.88 268 VAL A N 1
ATOM 2052 C CA . VAL A 1 268 ? 21.416 -3.719 -21.564 1.00 95.88 268 VAL A CA 1
ATOM 2053 C C . VAL A 1 268 ? 21.962 -5.113 -21.893 1.00 95.88 268 VAL A C 1
ATOM 2055 O O . VAL A 1 268 ? 22.242 -5.903 -20.989 1.00 95.88 268 VAL A O 1
ATOM 2058 N N . LEU A 1 269 ? 22.166 -5.424 -23.177 1.00 97.12 269 LEU A N 1
ATOM 2059 C CA . LEU A 1 269 ? 22.660 -6.738 -23.603 1.00 97.12 269 LEU A CA 1
ATOM 2060 C C . LEU A 1 269 ? 24.126 -6.987 -23.217 1.00 97.12 269 LEU A C 1
ATOM 2062 O O . LEU A 1 269 ? 24.503 -8.142 -22.995 1.00 97.12 269 LEU A O 1
ATOM 2066 N N . LYS A 1 270 ? 24.953 -5.941 -23.128 1.00 95.81 270 LYS A N 1
ATOM 2067 C CA . LYS A 1 270 ? 26.345 -6.030 -22.666 1.00 95.81 270 LYS A CA 1
ATOM 2068 C C . LYS A 1 270 ? 26.426 -6.362 -21.175 1.00 95.81 270 LYS A C 1
ATOM 2070 O O . LYS A 1 270 ? 27.271 -7.167 -20.780 1.00 95.81 270 LYS A O 1
ATOM 2075 N N . GLU A 1 271 ? 25.546 -5.786 -20.358 1.00 92.12 271 GLU A N 1
ATOM 2076 C CA . GLU A 1 271 ? 25.524 -6.056 -18.915 1.00 92.12 271 GLU A CA 1
ATOM 2077 C C . GLU A 1 271 ? 24.867 -7.398 -18.557 1.00 92.12 271 GLU A C 1
ATOM 2079 O O . GLU A 1 271 ? 25.155 -7.962 -17.504 1.00 92.12 271 GLU A O 1
ATOM 2084 N N . ALA A 1 272 ? 24.060 -7.980 -19.447 1.00 93.44 272 ALA A N 1
ATOM 2085 C CA . ALA A 1 272 ? 23.497 -9.321 -19.291 1.00 93.44 272 ALA A CA 1
ATOM 2086 C C . ALA A 1 272 ? 24.549 -10.427 -19.554 1.00 93.44 272 ALA A C 1
ATOM 2088 O O . ALA A 1 272 ? 24.685 -10.925 -20.683 1.00 93.44 272 ALA A O 1
ATOM 2089 N N . ARG A 1 273 ? 25.304 -10.804 -18.511 1.00 94.62 273 ARG A N 1
ATOM 2090 C CA . ARG A 1 273 ? 26.439 -11.756 -18.545 1.00 94.62 273 ARG A CA 1
ATOM 2091 C C . ARG A 1 273 ? 26.118 -13.130 -17.927 1.00 94.62 273 ARG A C 1
ATOM 2093 O O . ARG A 1 273 ? 27.021 -13.932 -17.723 1.00 94.62 273 ARG A O 1
ATOM 2100 N N . GLY A 1 274 ? 24.844 -13.416 -17.650 1.00 86.19 274 GLY A N 1
ATOM 2101 C CA . GLY A 1 274 ? 24.355 -14.670 -17.057 1.00 86.19 274 GLY A CA 1
ATOM 2102 C C . GLY A 1 274 ? 23.858 -14.538 -15.611 1.00 86.19 274 GLY A C 1
ATOM 2103 O O . GLY A 1 274 ? 23.134 -15.404 -15.120 1.00 86.19 274 GLY A O 1
ATOM 2104 N N . GLN A 1 275 ? 24.187 -13.437 -14.936 1.00 91.19 275 GLN A N 1
ATOM 2105 C CA . GLN A 1 275 ? 23.655 -13.077 -13.622 1.00 91.19 275 GLN A CA 1
ATOM 2106 C C . GLN A 1 275 ? 22.204 -12.592 -13.711 1.00 91.19 275 GLN A C 1
ATOM 2108 O O . GLN A 1 275 ? 21.766 -12.143 -14.773 1.00 91.19 275 GLN A O 1
ATOM 2113 N N . GLY A 1 276 ? 21.470 -12.631 -12.597 1.00 88.62 276 GLY A N 1
ATOM 2114 C CA . GLY A 1 276 ? 20.160 -11.990 -12.520 1.00 88.62 276 GLY A CA 1
ATOM 2115 C C . GLY A 1 276 ? 20.263 -10.463 -12.600 1.00 88.62 276 GLY A C 1
ATOM 2116 O O . GLY A 1 276 ? 21.183 -9.863 -12.035 1.00 88.62 276 GLY A O 1
ATOM 2117 N N . ILE A 1 277 ? 19.331 -9.828 -13.311 1.00 94.31 277 ILE A N 1
ATOM 2118 C CA . ILE A 1 277 ? 19.365 -8.386 -13.589 1.00 94.31 277 ILE A CA 1
ATOM 2119 C C . ILE A 1 277 ? 18.010 -7.716 -13.343 1.00 94.31 277 ILE A C 1
ATOM 2121 O O . ILE A 1 277 ? 16.966 -8.223 -13.751 1.00 94.31 277 ILE A O 1
ATOM 2125 N N . VAL A 1 278 ? 18.034 -6.545 -12.709 1.00 95.56 278 VAL A N 1
ATOM 2126 C CA . VAL A 1 278 ? 16.920 -5.592 -12.638 1.00 95.56 278 VAL A CA 1
ATOM 2127 C C . VAL A 1 278 ? 17.297 -4.410 -13.522 1.00 95.56 278 VAL A C 1
ATOM 2129 O O . VAL A 1 278 ? 18.249 -3.685 -13.223 1.00 95.56 278 VAL A O 1
ATOM 2132 N N . VAL A 1 279 ? 16.571 -4.254 -14.627 1.00 96.56 279 VAL A N 1
ATOM 2133 C CA . VAL A 1 279 ? 16.885 -3.286 -15.685 1.00 96.56 279 VAL A CA 1
ATOM 2134 C C . VAL A 1 279 ? 16.065 -2.020 -15.477 1.00 96.56 279 VAL A C 1
ATOM 2136 O O . VAL A 1 279 ? 14.835 -2.091 -15.474 1.00 96.56 279 VAL A O 1
ATOM 2139 N N . LEU A 1 280 ? 16.737 -0.876 -15.341 1.00 95.69 280 LEU A N 1
ATOM 2140 C CA . LEU A 1 280 ? 16.114 0.446 -15.321 1.00 95.69 280 LEU A CA 1
ATOM 2141 C C . LEU A 1 280 ? 15.929 0.981 -16.749 1.00 95.69 280 LEU A C 1
ATOM 2143 O O . LEU A 1 280 ? 16.903 1.229 -17.470 1.00 95.69 280 LEU A O 1
ATOM 2147 N N . LEU A 1 281 ? 14.668 1.180 -17.116 1.00 96.00 281 LEU A N 1
ATOM 2148 C CA . LEU A 1 281 ? 14.189 1.882 -18.306 1.00 96.00 281 LEU A CA 1
ATOM 2149 C C . LEU A 1 281 ? 13.122 2.896 -17.869 1.00 96.00 281 LEU A C 1
ATOM 2151 O O . LEU A 1 281 ? 12.628 2.835 -16.743 1.00 96.00 281 LEU A O 1
ATOM 2155 N N . HIS A 1 282 ? 12.707 3.778 -18.771 1.00 93.81 282 HIS A N 1
ATOM 2156 C CA . HIS A 1 282 ? 11.596 4.697 -18.537 1.00 93.81 282 HIS A CA 1
ATOM 2157 C C . HIS A 1 282 ? 10.606 4.626 -19.703 1.00 93.81 282 HIS A C 1
ATOM 2159 O O . HIS A 1 282 ? 10.965 4.802 -20.872 1.00 93.81 282 HIS A O 1
ATOM 2165 N N . ASP A 1 283 ? 9.328 4.397 -19.399 1.00 92.62 283 ASP A N 1
ATOM 2166 C CA . ASP A 1 283 ? 8.259 4.254 -20.399 1.00 92.62 283 ASP A CA 1
ATOM 2167 C C . ASP A 1 283 ? 7.738 5.598 -20.936 1.00 92.62 283 ASP A C 1
ATOM 2169 O O . ASP A 1 283 ? 6.759 5.668 -21.683 1.00 92.62 283 ASP A O 1
ATOM 2173 N N . THR A 1 284 ? 8.433 6.681 -20.595 1.00 87.69 284 THR A N 1
ATOM 2174 C CA . THR A 1 284 ? 8.176 8.037 -21.081 1.00 87.69 284 THR A CA 1
ATOM 2175 C C . THR A 1 284 ? 9.039 8.421 -22.288 1.00 87.69 284 THR A C 1
ATOM 2177 O O . THR A 1 284 ? 8.797 9.473 -22.886 1.00 87.69 284 THR A O 1
ATOM 2180 N N . HIS A 1 285 ? 9.980 7.562 -22.709 1.00 87.81 285 HIS A N 1
ATOM 2181 C CA . HIS A 1 285 ? 10.836 7.795 -23.879 1.00 87.81 285 HIS A CA 1
ATOM 2182 C C . HIS A 1 285 ? 10.470 6.875 -25.055 1.00 87.81 285 HIS A C 1
ATOM 2184 O O . HIS A 1 285 ? 10.438 5.649 -24.906 1.00 87.81 285 HIS A O 1
ATOM 2190 N N . PRO A 1 286 ? 10.272 7.423 -26.270 1.00 91.00 286 PRO A N 1
ATOM 2191 C CA . PRO A 1 286 ? 9.969 6.600 -27.435 1.00 91.00 286 PRO A CA 1
ATOM 2192 C C . PRO A 1 286 ? 11.163 5.734 -27.858 1.00 91.00 286 PRO A C 1
ATOM 2194 O O . PRO A 1 286 ? 10.965 4.652 -28.392 1.00 91.00 286 PRO A O 1
ATOM 2197 N N . THR A 1 287 ? 12.402 6.178 -27.623 1.00 92.00 287 THR A N 1
ATOM 2198 C CA . THR A 1 287 ? 13.604 5.387 -27.943 1.00 92.00 287 THR A CA 1
ATOM 2199 C C . THR A 1 287 ? 13.719 4.139 -27.071 1.00 92.00 287 THR A C 1
ATOM 2201 O O . THR A 1 287 ? 14.109 3.088 -27.572 1.00 92.00 287 THR A O 1
ATOM 2204 N N . SER A 1 288 ? 13.311 4.213 -25.800 1.00 94.38 288 SER A N 1
ATOM 2205 C CA . SER A 1 288 ? 13.221 3.045 -24.916 1.00 94.38 288 SER A CA 1
ATOM 2206 C C . SER A 1 288 ? 12.158 2.058 -25.399 1.00 94.38 288 SER A C 1
ATOM 2208 O O . SER A 1 288 ? 12.398 0.851 -25.385 1.00 94.38 288 SER A O 1
ATOM 2210 N N . ARG A 1 289 ? 11.017 2.555 -25.903 1.00 95.38 289 ARG A N 1
ATOM 2211 C CA . ARG A 1 289 ? 9.966 1.719 -26.512 1.00 95.38 289 ARG A CA 1
ATOM 2212 C C . ARG A 1 289 ? 10.504 0.973 -27.727 1.00 95.38 289 ARG A C 1
ATOM 2214 O O . ARG A 1 289 ? 10.331 -0.237 -27.833 1.00 95.38 289 ARG A O 1
ATOM 2221 N N . ASP A 1 290 ? 11.162 1.699 -28.626 1.00 95.00 290 ASP A N 1
ATOM 2222 C CA . ASP A 1 290 ? 11.630 1.155 -29.902 1.00 95.00 290 ASP A CA 1
ATOM 2223 C C . ASP A 1 290 ? 12.845 0.224 -29.715 1.00 95.00 290 ASP A C 1
ATOM 2225 O O . ASP A 1 290 ? 13.047 -0.679 -30.522 1.00 95.00 290 ASP A O 1
ATOM 2229 N N . ALA A 1 291 ? 13.596 0.356 -28.613 1.00 96.25 291 ALA A N 1
ATOM 2230 C CA . ALA A 1 291 ? 14.641 -0.594 -28.217 1.00 96.25 291 ALA A CA 1
ATOM 2231 C C . ALA A 1 291 ? 14.095 -1.865 -27.537 1.00 96.25 291 ALA A C 1
ATOM 2233 O O . ALA A 1 291 ? 14.763 -2.902 -27.539 1.00 96.25 291 ALA A O 1
ATOM 2234 N N . LEU A 1 292 ? 12.898 -1.807 -26.937 1.00 96.81 292 LEU A N 1
ATOM 2235 C CA . LEU A 1 292 ? 12.386 -2.846 -26.038 1.00 96.81 292 LEU A CA 1
ATOM 2236 C C . LEU A 1 292 ? 12.268 -4.219 -26.704 1.00 96.81 292 LEU A C 1
ATOM 2238 O O . LEU A 1 292 ? 12.606 -5.233 -26.094 1.00 96.81 292 LEU A O 1
ATOM 2242 N N . ARG A 1 293 ? 11.801 -4.249 -27.956 1.00 95.00 293 ARG A N 1
ATOM 2243 C CA . ARG A 1 293 ? 11.671 -5.474 -28.753 1.00 95.00 293 ARG A CA 1
ATOM 2244 C C . ARG A 1 293 ? 13.009 -6.214 -28.830 1.00 95.00 293 ARG A C 1
ATOM 2246 O O . ARG A 1 293 ? 13.098 -7.363 -28.404 1.00 95.00 293 ARG A O 1
ATOM 2253 N N . ASP A 1 294 ? 14.040 -5.526 -29.309 1.00 95.25 294 ASP A N 1
ATOM 2254 C CA . ASP A 1 294 ? 15.369 -6.100 -29.514 1.00 95.25 294 ASP A CA 1
ATOM 2255 C C . ASP A 1 294 ? 16.059 -6.457 -28.191 1.00 95.25 294 ASP A C 1
ATOM 2257 O O . ASP A 1 294 ? 16.812 -7.429 -28.128 1.00 95.25 294 ASP A O 1
ATOM 2261 N N . ILE A 1 295 ? 15.800 -5.697 -27.120 1.00 96.88 295 ILE A N 1
ATOM 2262 C CA . ILE A 1 295 ? 16.261 -6.042 -25.767 1.00 96.88 295 ILE A CA 1
ATOM 2263 C C . ILE A 1 295 ? 15.669 -7.385 -25.347 1.00 96.88 295 ILE A C 1
ATOM 2265 O O . ILE A 1 295 ? 16.404 -8.269 -24.909 1.00 96.88 295 ILE A O 1
ATOM 2269 N N . ILE A 1 296 ? 14.352 -7.549 -25.492 1.00 95.44 296 ILE A N 1
ATOM 2270 C CA . ILE A 1 296 ? 13.662 -8.781 -25.109 1.00 95.44 296 ILE A CA 1
ATOM 2271 C C . ILE A 1 296 ? 14.187 -9.966 -25.929 1.00 95.44 296 ILE A C 1
ATOM 2273 O O . ILE A 1 296 ? 14.566 -10.986 -25.352 1.00 95.44 296 ILE A O 1
ATOM 2277 N N . ASP A 1 297 ? 14.280 -9.810 -27.252 1.00 92.88 297 ASP A N 1
ATOM 2278 C CA . ASP A 1 297 ? 14.759 -10.859 -28.159 1.00 92.88 297 ASP A CA 1
ATOM 2279 C C . ASP A 1 297 ? 16.221 -11.237 -27.860 1.00 92.88 297 ASP A C 1
ATOM 2281 O O . ASP A 1 297 ? 16.561 -12.420 -27.772 1.00 92.88 297 ASP A O 1
ATOM 2285 N N . GLY A 1 298 ? 17.086 -10.247 -27.619 1.00 94.56 298 GLY A N 1
ATOM 2286 C CA . GLY A 1 298 ? 18.490 -10.471 -27.274 1.00 94.56 298 GLY A CA 1
ATOM 2287 C C . GLY A 1 298 ? 18.688 -11.149 -25.914 1.00 94.56 298 GLY A C 1
ATOM 2288 O O . GLY A 1 298 ? 19.573 -11.994 -25.769 1.00 94.56 298 GLY A O 1
ATOM 2289 N N . LEU A 1 299 ? 17.860 -10.827 -24.919 1.00 94.75 299 LEU A N 1
ATOM 2290 C CA . LEU A 1 299 ? 17.889 -11.477 -23.606 1.00 94.75 299 LEU A CA 1
ATOM 2291 C C . LEU A 1 299 ? 17.388 -12.924 -23.683 1.00 94.75 299 LEU A C 1
ATOM 2293 O O . LEU A 1 299 ? 18.026 -13.813 -23.118 1.00 94.75 299 LEU A O 1
ATOM 2297 N N . PHE A 1 300 ? 16.320 -13.190 -24.440 1.00 91.06 300 PHE A N 1
ATOM 2298 C CA . PHE A 1 300 ? 15.893 -14.562 -24.723 1.00 91.06 300 PHE A CA 1
ATOM 2299 C C . PHE A 1 300 ? 16.988 -15.364 -25.432 1.00 91.06 300 PHE A C 1
ATOM 2301 O O . PHE A 1 300 ? 17.264 -16.494 -25.035 1.00 91.06 300 PHE A O 1
ATOM 2308 N N . ALA A 1 301 ? 17.667 -14.778 -26.423 1.00 92.06 301 ALA A N 1
ATOM 2309 C CA . ALA A 1 301 ? 18.785 -15.426 -27.113 1.00 92.06 301 ALA A CA 1
ATOM 2310 C C . ALA A 1 301 ? 19.969 -15.738 -26.175 1.00 92.06 301 ALA A C 1
ATOM 2312 O O . ALA A 1 301 ? 20.703 -16.698 -26.402 1.00 92.06 301 ALA A O 1
ATOM 2313 N N . LYS A 1 302 ? 20.133 -14.962 -25.097 1.00 93.44 302 LYS A N 1
ATOM 2314 C CA . LYS A 1 302 ? 21.094 -15.212 -24.008 1.00 93.44 302 LYS A CA 1
ATOM 2315 C C . LYS A 1 302 ? 20.582 -16.199 -22.945 1.00 93.44 302 LYS A C 1
ATOM 2317 O O . LYS A 1 302 ? 21.306 -16.473 -21.993 1.00 93.44 302 LYS A O 1
ATOM 2322 N N . GLY A 1 303 ? 19.366 -16.728 -23.092 1.00 88.88 303 GLY A N 1
ATOM 2323 C CA . GLY A 1 303 ? 18.765 -17.710 -22.185 1.00 88.88 303 GLY A CA 1
ATOM 2324 C C . GLY A 1 303 ? 18.071 -17.121 -20.955 1.00 88.88 303 GLY A C 1
ATOM 2325 O O . GLY A 1 303 ? 17.824 -17.857 -20.006 1.00 88.88 303 GLY A O 1
A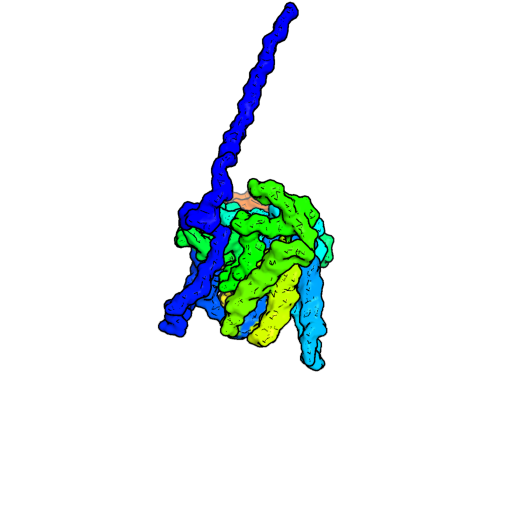TOM 2326 N N . TYR A 1 304 ? 17.772 -15.818 -20.937 1.00 89.94 304 TYR A N 1
ATOM 2327 C CA . TYR A 1 304 ? 17.110 -15.183 -19.796 1.00 89.94 304 TYR A CA 1
ATOM 2328 C C . TYR A 1 304 ? 15.606 -15.486 -19.723 1.00 89.94 304 TYR A C 1
ATOM 2330 O O . TYR A 1 304 ? 14.911 -15.564 -20.738 1.00 89.94 304 TYR A O 1
ATOM 2338 N N . HIS A 1 305 ? 15.090 -15.554 -18.495 1.00 86.56 305 HIS A N 1
ATOM 2339 C CA . HIS A 1 305 ? 13.669 -15.661 -18.177 1.00 86.56 305 HIS A CA 1
ATOM 2340 C C . HIS A 1 305 ? 13.132 -14.353 -17.593 1.00 86.56 305 HIS A C 1
ATOM 2342 O O . HIS A 1 305 ? 13.736 -13.769 -16.693 1.00 86.56 305 HIS A O 1
ATOM 2348 N N . PHE A 1 306 ? 11.973 -13.912 -18.080 1.00 88.75 306 PHE A N 1
ATOM 2349 C CA . PHE A 1 306 ? 11.356 -12.653 -17.668 1.00 88.75 306 PHE A CA 1
ATOM 2350 C C . PHE A 1 306 ? 10.430 -12.845 -16.478 1.00 88.75 306 PHE A C 1
ATOM 2352 O O . PHE A 1 306 ? 9.548 -13.707 -16.492 1.00 88.75 306 PHE A O 1
ATOM 2359 N N . ARG A 1 307 ? 10.608 -11.998 -15.469 1.00 85.62 307 ARG A N 1
ATOM 2360 C CA . ARG A 1 307 ? 9.793 -11.972 -14.258 1.00 85.62 307 ARG A CA 1
ATOM 2361 C C . ARG A 1 307 ? 9.484 -10.533 -13.850 1.00 85.62 307 ARG A C 1
ATOM 2363 O O . ARG A 1 307 ? 10.132 -9.586 -14.289 1.00 85.62 307 ARG A O 1
ATOM 2370 N N . THR A 1 308 ? 8.473 -10.360 -13.008 1.00 90.38 308 THR A N 1
ATOM 2371 C CA . THR A 1 308 ? 8.150 -9.059 -12.404 1.00 90.38 308 THR A CA 1
ATOM 2372 C C . THR A 1 308 ? 8.893 -8.884 -11.081 1.00 90.38 308 THR A C 1
ATOM 2374 O O . THR A 1 308 ? 9.325 -9.855 -10.472 1.00 90.38 308 THR A O 1
ATOM 2377 N N . VAL A 1 309 ? 9.030 -7.665 -10.572 1.00 89.88 309 VAL A N 1
ATOM 2378 C CA . VAL A 1 309 ? 9.612 -7.449 -9.237 1.00 89.88 309 VAL A CA 1
ATOM 2379 C C . VAL A 1 309 ? 8.733 -8.059 -8.127 1.00 89.88 309 VAL A C 1
ATOM 2381 O O . VAL A 1 309 ? 9.229 -8.410 -7.060 1.00 89.88 309 VAL A O 1
ATOM 2384 N N . GLU A 1 310 ? 7.442 -8.279 -8.381 1.00 81.56 310 GLU A N 1
ATOM 2385 C CA . GLU A 1 310 ? 6.599 -9.079 -7.482 1.00 81.56 310 GLU A CA 1
ATOM 2386 C C . GLU A 1 310 ? 7.101 -10.530 -7.378 1.00 81.56 310 GLU A C 1
ATOM 2388 O O . GLU A 1 310 ? 7.156 -11.111 -6.294 1.00 81.56 310 GLU A O 1
ATOM 2393 N N . ASP A 1 311 ? 7.536 -11.109 -8.498 1.00 76.88 311 ASP A N 1
ATOM 2394 C CA . ASP A 1 311 ? 8.188 -12.415 -8.513 1.00 76.88 311 ASP A CA 1
ATOM 2395 C C . ASP A 1 311 ? 9.549 -12.379 -7.797 1.00 76.88 311 ASP A C 1
ATOM 2397 O O . ASP A 1 311 ? 9.855 -13.316 -7.067 1.00 76.88 311 ASP A O 1
ATOM 2401 N N . LEU A 1 312 ? 10.324 -11.289 -7.930 1.00 78.25 312 LEU A N 1
ATOM 2402 C CA . LEU A 1 312 ? 11.585 -11.096 -7.194 1.00 78.25 312 LEU A CA 1
ATOM 2403 C C . LEU A 1 312 ? 11.356 -11.236 -5.691 1.00 78.25 312 LEU A C 1
ATOM 2405 O O . LEU A 1 312 ? 12.124 -11.918 -5.018 1.00 78.25 312 LEU A O 1
ATOM 2409 N N . SER A 1 313 ? 10.291 -10.624 -5.163 1.00 66.69 313 SER A N 1
ATOM 2410 C CA . SER A 1 313 ? 9.963 -10.746 -3.741 1.00 66.69 313 SER A CA 1
ATOM 2411 C C . SER A 1 313 ? 9.782 -12.207 -3.326 1.00 66.69 313 SER A C 1
ATOM 2413 O O . SER A 1 313 ? 10.291 -12.623 -2.286 1.00 66.69 313 SER A O 1
ATOM 2415 N N . ASN A 1 314 ? 9.109 -13.006 -4.155 1.00 58.59 314 ASN A N 1
ATOM 2416 C CA . ASN A 1 314 ? 8.936 -14.431 -3.896 1.00 58.59 314 ASN A CA 1
ATOM 2417 C C . ASN A 1 314 ? 10.257 -15.201 -4.019 1.00 58.59 314 ASN A C 1
ATOM 2419 O O . ASN A 1 314 ? 10.549 -16.041 -3.177 1.00 58.59 314 ASN A O 1
ATOM 2423 N N . ASP A 1 315 ? 11.071 -14.899 -5.026 1.00 59.53 315 ASP A N 1
ATOM 2424 C CA . ASP A 1 315 ? 12.322 -15.613 -5.293 1.00 59.53 315 ASP A CA 1
ATOM 2425 C C . ASP A 1 315 ? 13.399 -15.334 -4.239 1.00 59.53 315 ASP A C 1
ATOM 2427 O O . ASP A 1 315 ? 14.171 -16.222 -3.882 1.00 59.53 315 ASP A O 1
ATOM 2431 N N . VAL A 1 316 ? 13.452 -14.098 -3.740 1.00 59.91 316 VAL A N 1
ATOM 2432 C CA . VAL A 1 316 ? 14.500 -13.624 -2.828 1.00 59.91 316 VAL A CA 1
ATOM 2433 C C . VAL A 1 316 ? 14.046 -13.679 -1.370 1.00 59.91 316 VAL A C 1
ATOM 2435 O O . VAL A 1 316 ? 14.831 -14.042 -0.496 1.00 59.91 316 VAL A O 1
ATOM 2438 N N . PHE A 1 317 ? 12.787 -13.337 -1.086 1.00 55.16 317 PHE A N 1
ATOM 2439 C CA . PHE A 1 317 ? 12.249 -13.268 0.280 1.00 55.16 317 PHE A CA 1
ATOM 2440 C C . PHE A 1 317 ? 11.275 -14.403 0.611 1.00 55.16 317 PHE A C 1
ATOM 2442 O O . PHE A 1 317 ? 10.707 -14.397 1.703 1.00 55.16 317 PHE A O 1
ATOM 2449 N N . ALA A 1 318 ? 11.078 -15.363 -0.302 1.00 51.31 318 ALA A N 1
ATOM 2450 C CA . ALA A 1 318 ? 10.179 -16.512 -0.147 1.00 51.31 318 ALA A CA 1
ATOM 2451 C C . ALA A 1 318 ? 8.716 -16.138 0.163 1.00 51.31 318 ALA A C 1
ATOM 2453 O O . ALA A 1 318 ? 7.974 -16.941 0.731 1.00 51.31 318 ALA A O 1
ATOM 2454 N N . GLN A 1 319 ? 8.292 -14.917 -0.186 1.00 50.25 319 GLN A N 1
ATOM 2455 C CA . GLN A 1 319 ? 6.941 -14.422 0.080 1.00 50.25 319 GLN A CA 1
ATOM 2456 C C . GLN A 1 319 ? 6.545 -13.272 -0.876 1.00 50.25 319 GLN A C 1
ATOM 2458 O O . GLN A 1 319 ? 7.425 -12.527 -1.326 1.00 50.25 319 GLN A O 1
ATOM 2463 N N . PRO A 1 320 ? 5.239 -13.068 -1.152 1.00 55.22 320 PRO A N 1
ATOM 2464 C CA . PRO A 1 320 ? 4.763 -11.954 -1.977 1.00 55.22 320 PRO A CA 1
ATOM 2465 C C . PRO A 1 320 ? 5.175 -10.603 -1.393 1.00 55.22 320 PRO A C 1
ATOM 2467 O O . PRO A 1 320 ? 5.368 -10.491 -0.180 1.00 55.22 320 PRO A O 1
ATOM 2470 N N . SER A 1 321 ? 5.251 -9.547 -2.202 1.00 63.88 321 SER A N 1
ATOM 2471 C CA . SER A 1 321 ? 5.682 -8.226 -1.719 1.00 63.88 321 SER A CA 1
ATOM 2472 C C . SER A 1 321 ? 4.733 -7.656 -0.661 1.00 63.88 321 SER A C 1
ATOM 2474 O O . SER A 1 321 ? 5.175 -6.984 0.271 1.00 63.88 321 SER A O 1
ATOM 2476 N N . LEU A 1 322 ? 3.444 -8.009 -0.737 1.00 58.66 322 LEU A N 1
ATOM 2477 C CA . LEU A 1 322 ? 2.436 -7.703 0.282 1.00 58.66 322 LEU A CA 1
ATOM 2478 C C . LEU A 1 322 ? 2.752 -8.346 1.646 1.00 58.66 322 LEU A C 1
ATOM 2480 O O . LEU A 1 322 ? 2.364 -7.805 2.681 1.00 58.66 322 LEU A O 1
ATOM 2484 N N . SER A 1 323 ? 3.455 -9.480 1.649 1.00 48.69 323 SER A N 1
ATOM 2485 C CA . SER A 1 323 ? 3.907 -10.197 2.848 1.00 48.69 323 SER A CA 1
ATOM 2486 C C . SER A 1 323 ? 5.329 -9.805 3.274 1.00 48.69 323 SER A C 1
ATOM 2488 O O . SER A 1 323 ? 5.631 -9.820 4.467 1.00 48.69 323 SER A O 1
ATOM 2490 N N . ALA A 1 324 ? 6.196 -9.444 2.321 1.00 51.41 324 ALA A N 1
ATOM 2491 C CA . ALA A 1 324 ? 7.581 -9.044 2.568 1.00 51.41 324 ALA A CA 1
ATOM 2492 C C . ALA A 1 324 ? 7.710 -7.600 3.073 1.00 51.41 324 ALA A C 1
ATOM 2494 O O . ALA A 1 324 ? 8.558 -7.332 3.925 1.00 51.41 324 ALA A O 1
ATOM 2495 N N . ALA A 1 325 ? 6.858 -6.674 2.620 1.00 55.22 325 ALA A N 1
ATOM 2496 C CA . ALA A 1 325 ? 6.698 -5.375 3.269 1.00 55.22 325 ALA A CA 1
ATOM 2497 C C . ALA A 1 325 ? 6.149 -5.600 4.695 1.00 55.22 325 ALA A C 1
ATOM 2499 O O . ALA A 1 325 ? 5.177 -6.328 4.883 1.00 55.22 325 ALA A O 1
ATOM 2500 N N . PRO A 1 326 ? 6.796 -5.032 5.721 1.00 53.12 326 PRO A N 1
ATOM 2501 C CA . PRO A 1 326 ? 7.349 -5.756 6.859 1.00 53.12 326 PRO A CA 1
ATOM 2502 C C . PRO A 1 326 ? 6.437 -6.859 7.395 1.00 53.12 326 PRO A C 1
ATOM 2504 O O . PRO A 1 326 ? 5.473 -6.598 8.113 1.00 53.12 326 PRO A O 1
ATOM 2507 N N . ALA A 1 327 ? 6.843 -8.077 7.030 1.00 56.25 327 ALA A N 1
ATOM 2508 C CA . ALA A 1 327 ? 6.864 -9.341 7.759 1.00 56.25 327 ALA A CA 1
ATOM 2509 C C . ALA A 1 327 ? 5.616 -9.781 8.536 1.00 56.25 327 ALA A C 1
ATOM 2511 O O . ALA A 1 327 ? 5.047 -9.049 9.339 1.00 56.25 327 ALA A O 1
ATOM 2512 N N . CYS A 1 328 ? 5.283 -11.062 8.408 1.00 55.25 328 CYS A N 1
ATOM 2513 C CA . CYS A 1 328 ? 4.312 -11.739 9.258 1.00 55.25 328 CYS A CA 1
ATOM 2514 C C . CYS A 1 328 ? 4.911 -12.144 10.616 1.00 55.25 328 CYS A C 1
ATOM 2516 O O . CYS A 1 328 ? 6.035 -12.638 10.665 1.00 55.25 328 CYS A O 1
ATOM 2518 N N . ASP A 1 329 ? 4.165 -11.988 11.710 1.00 61.00 329 ASP A N 1
ATOM 2519 C CA . ASP A 1 329 ? 4.438 -12.708 12.957 1.00 61.00 329 ASP A CA 1
ATOM 2520 C C . ASP A 1 329 ? 3.930 -14.145 12.797 1.00 61.00 329 ASP A C 1
ATOM 2522 O O . ASP A 1 329 ? 2.723 -14.382 12.758 1.00 61.00 329 ASP A O 1
ATOM 2526 N N . THR A 1 330 ? 4.853 -15.093 12.643 1.00 59.31 330 THR A N 1
ATOM 2527 C CA . THR A 1 330 ? 4.570 -16.534 12.529 1.00 59.31 330 THR A CA 1
ATOM 2528 C C . THR A 1 330 ? 4.695 -17.267 13.866 1.00 59.31 330 THR A C 1
ATOM 2530 O O . THR A 1 330 ? 4.464 -18.472 13.929 1.00 59.31 330 THR A O 1
ATOM 2533 N N . THR A 1 331 ? 5.039 -16.559 14.947 1.00 55.19 331 THR A N 1
ATOM 2534 C CA . THR A 1 331 ? 5.223 -17.115 16.299 1.00 55.19 331 THR A CA 1
ATOM 2535 C C . THR A 1 331 ? 3.977 -16.984 17.173 1.00 55.19 331 THR A C 1
ATOM 2537 O O . THR A 1 331 ? 4.060 -17.057 18.400 1.00 55.19 331 THR A O 1
ATOM 2540 N N . MET A 1 332 ? 2.811 -16.812 16.543 1.00 62.34 332 MET A N 1
ATOM 2541 C CA . MET A 1 332 ? 1.527 -16.682 17.224 1.00 62.34 332 MET A CA 1
ATOM 2542 C C . MET A 1 332 ? 1.338 -17.823 18.231 1.00 62.34 332 MET A C 1
ATOM 2544 O O . MET A 1 332 ? 1.391 -19.007 17.890 1.00 62.34 332 MET A O 1
ATOM 2548 N N . ALA A 1 333 ? 1.119 -17.466 19.497 1.00 51.94 333 ALA A N 1
ATOM 2549 C CA . ALA A 1 333 ? 0.859 -18.445 20.542 1.00 51.94 333 ALA A CA 1
ATOM 2550 C C . ALA A 1 333 ? -0.386 -19.283 20.189 1.00 51.94 333 ALA A C 1
ATOM 2552 O O . ALA A 1 333 ? -1.379 -18.754 19.697 1.00 51.94 333 ALA A O 1
ATOM 2553 N N . ASN A 1 334 ? -0.345 -20.586 20.479 1.00 59.22 334 ASN A N 1
ATOM 2554 C CA . ASN A 1 334 ? -1.481 -21.512 20.345 1.00 59.22 334 ASN A CA 1
ATOM 2555 C C . ASN A 1 334 ? -2.015 -21.751 18.914 1.00 59.22 334 ASN A C 1
ATOM 2557 O O . ASN A 1 334 ? -3.196 -22.049 18.758 1.00 59.22 334 ASN A O 1
ATOM 2561 N N . GLY A 1 335 ? -1.166 -21.683 17.882 1.00 61.47 335 GLY A N 1
ATOM 2562 C CA . GLY A 1 335 ? -1.526 -22.145 16.530 1.00 61.47 335 GLY A CA 1
ATOM 2563 C C . GLY A 1 335 ? -2.407 -21.185 15.725 1.00 61.47 335 GLY A C 1
ATOM 2564 O O . GLY A 1 335 ? -3.121 -21.630 14.832 1.00 61.47 335 GLY A O 1
ATOM 2565 N N . GLY A 1 336 ? -2.375 -19.888 16.044 1.00 71.31 336 GLY A N 1
ATOM 2566 C CA . GLY A 1 336 ? -3.056 -18.856 15.261 1.00 71.31 336 GLY A CA 1
ATOM 2567 C C . GLY A 1 336 ? -2.384 -18.577 13.909 1.00 71.31 336 GLY A C 1
ATOM 2568 O O . GLY A 1 336 ? -1.177 -18.752 13.747 1.00 71.31 336 GLY A O 1
ATOM 2569 N N . GLU A 1 337 ? -3.171 -18.099 12.944 1.00 81.44 337 GLU A N 1
ATOM 2570 C CA . GLU A 1 337 ? -2.699 -17.652 11.627 1.00 81.44 337 GLU A CA 1
ATOM 2571 C C . GLU A 1 337 ? -1.722 -16.466 11.732 1.00 81.44 337 GLU A C 1
ATOM 2573 O O . GLU A 1 337 ? -1.920 -15.602 12.596 1.00 81.44 337 GLU A O 1
ATOM 2578 N N . PRO A 1 338 ? -0.707 -16.364 10.852 1.00 77.31 338 PRO A N 1
ATOM 2579 C CA . PRO A 1 338 ? 0.242 -15.260 10.891 1.00 77.31 338 PRO A CA 1
ATOM 2580 C C . PRO A 1 338 ? -0.424 -13.892 10.705 1.00 77.31 338 PRO A C 1
ATOM 2582 O O . PRO A 1 338 ? -1.358 -13.743 9.912 1.00 77.31 338 PRO A O 1
ATOM 2585 N N . VAL A 1 339 ? 0.094 -12.876 11.400 1.00 75.88 339 VAL A N 1
ATOM 2586 C CA . VAL A 1 339 ? -0.358 -11.481 11.260 1.00 75.88 339 VAL A CA 1
ATOM 2587 C C . VAL A 1 339 ? 0.698 -10.693 10.503 1.00 75.88 339 VAL A C 1
ATOM 2589 O O . VAL A 1 339 ? 1.832 -10.622 10.964 1.00 75.88 339 VAL A O 1
ATOM 2592 N N . CYS A 1 340 ? 0.341 -10.064 9.382 1.00 67.25 340 CYS A N 1
ATOM 2593 C CA . CYS A 1 340 ? 1.314 -9.472 8.454 1.00 67.25 340 CYS A CA 1
ATOM 2594 C C . CYS A 1 340 ? 1.150 -7.965 8.229 1.00 67.25 340 CYS A C 1
ATOM 2596 O O . CYS A 1 340 ? 0.068 -7.392 8.418 1.00 67.25 340 CYS A O 1
ATOM 2598 N N . GLY A 1 341 ? 2.236 -7.331 7.779 1.00 70.00 341 GLY A N 1
ATOM 2599 C CA . GLY A 1 341 ? 2.238 -5.993 7.195 1.00 70.00 341 GLY A CA 1
ATOM 2600 C C . GLY A 1 341 ? 1.579 -4.936 8.083 1.00 70.00 341 GLY A C 1
ATOM 2601 O O . GLY A 1 341 ? 1.858 -4.811 9.277 1.00 70.00 341 GLY A O 1
ATOM 2602 N N . ARG A 1 342 ? 0.656 -4.158 7.507 1.00 65.38 342 ARG A N 1
ATOM 2603 C CA . ARG A 1 342 ? -0.015 -3.055 8.219 1.00 65.38 342 ARG A CA 1
ATOM 2604 C C . ARG A 1 342 ? -0.865 -3.519 9.401 1.00 65.38 342 ARG A C 1
ATOM 2606 O O . ARG A 1 342 ? -0.913 -2.826 10.417 1.00 65.38 342 ARG A O 1
ATOM 2613 N N . ILE A 1 343 ? -1.514 -4.681 9.280 1.00 80.25 343 ILE A N 1
ATOM 2614 C CA . ILE A 1 343 ? -2.301 -5.264 10.374 1.00 80.25 343 ILE A CA 1
ATOM 2615 C C . ILE A 1 343 ? -1.367 -5.673 11.511 1.00 80.25 343 ILE A C 1
ATOM 2617 O O . ILE A 1 343 ? -1.683 -5.388 12.663 1.00 80.25 343 ILE A O 1
ATOM 2621 N N . ARG A 1 344 ? -0.195 -6.246 11.208 1.00 80.25 344 ARG A N 1
ATOM 2622 C CA . ARG A 1 344 ? 0.811 -6.592 12.220 1.00 80.25 344 ARG A CA 1
ATOM 2623 C C . ARG A 1 344 ? 1.309 -5.374 12.969 1.00 80.25 344 ARG A C 1
ATOM 2625 O O . ARG A 1 344 ? 1.234 -5.350 14.193 1.00 80.25 344 ARG A O 1
ATOM 2632 N N . HIS A 1 345 ? 1.754 -4.349 12.246 1.00 65.06 345 HIS A N 1
ATOM 2633 C CA . HIS A 1 345 ? 2.249 -3.130 12.877 1.00 65.06 345 HIS A CA 1
ATOM 2634 C C . HIS A 1 345 ? 1.191 -2.515 13.803 1.00 65.06 345 HIS A C 1
ATOM 2636 O O . HIS A 1 345 ? 1.489 -2.129 14.936 1.00 65.06 345 HIS A O 1
ATOM 2642 N N . PHE A 1 346 ? -0.065 -2.474 13.345 1.00 78.56 346 PHE A N 1
ATOM 2643 C CA . PHE A 1 346 ? -1.185 -2.024 14.160 1.00 78.56 346 PHE A CA 1
ATOM 2644 C C . PHE A 1 346 ? -1.410 -2.927 15.380 1.00 78.56 346 PHE A C 1
ATOM 2646 O O . PHE A 1 346 ? -1.558 -2.418 16.488 1.00 78.56 346 PHE A O 1
ATOM 2653 N N . TYR A 1 347 ? -1.413 -4.244 15.208 1.00 85.88 347 TYR A N 1
ATOM 2654 C CA . TYR A 1 347 ? -1.596 -5.222 16.276 1.00 85.88 347 TYR A CA 1
ATOM 2655 C C . TYR A 1 347 ? -0.509 -5.102 17.358 1.00 85.88 347 TYR A C 1
ATOM 2657 O O . TYR A 1 347 ? -0.841 -4.871 18.524 1.00 85.88 347 TYR A O 1
ATOM 2665 N N . GLU A 1 348 ? 0.771 -5.163 16.985 1.00 76.25 348 GLU A N 1
ATOM 2666 C CA . GLU A 1 348 ? 1.917 -5.115 17.908 1.00 76.25 348 GLU A CA 1
ATOM 2667 C C . GLU A 1 348 ? 1.960 -3.794 18.684 1.00 76.25 348 GLU A C 1
ATOM 2669 O O . GLU A 1 348 ? 2.055 -3.776 19.913 1.00 76.25 348 GLU A O 1
ATOM 2674 N N . THR A 1 349 ? 1.793 -2.675 17.977 1.00 70.06 349 THR A N 1
ATOM 2675 C CA . THR A 1 349 ? 1.874 -1.330 18.565 1.00 70.06 349 THR A CA 1
ATOM 2676 C C . THR A 1 349 ? 0.678 -1.016 19.467 1.00 70.06 349 THR A C 1
ATOM 2678 O O . THR A 1 349 ? 0.756 -0.150 20.338 1.00 70.06 349 THR A O 1
ATOM 2681 N N . ASN A 1 350 ? -0.444 -1.722 19.294 1.00 81.88 350 ASN A N 1
ATOM 2682 C CA . ASN A 1 350 ? -1.678 -1.474 20.034 1.00 81.88 350 ASN A CA 1
ATOM 2683 C C . ASN A 1 350 ? -2.044 -2.627 20.984 1.00 81.88 350 ASN A C 1
ATOM 2685 O O . ASN A 1 350 ? -3.224 -2.876 21.230 1.00 81.88 350 ASN A O 1
ATOM 2689 N N . GLY A 1 351 ? -1.048 -3.299 21.564 1.00 83.31 351 GLY A N 1
ATOM 2690 C CA . GLY A 1 351 ? -1.225 -4.213 22.699 1.00 83.31 351 GLY A CA 1
ATOM 2691 C C . GLY A 1 351 ? -1.300 -5.700 22.357 1.00 83.31 351 GLY A C 1
ATOM 2692 O O . GLY A 1 351 ? -1.477 -6.501 23.277 1.00 83.31 351 GLY A O 1
ATOM 2693 N N . GLY A 1 352 ? -1.150 -6.066 21.081 1.00 87.44 352 GLY A N 1
ATOM 2694 C CA . GLY A 1 352 ? -0.956 -7.439 20.614 1.00 87.44 352 GLY A CA 1
ATOM 2695 C C . GLY A 1 352 ? -1.958 -8.448 21.181 1.00 87.44 352 GLY A C 1
ATOM 2696 O O . GLY A 1 352 ? -3.122 -8.127 21.443 1.00 87.44 352 GLY A O 1
ATOM 2697 N N . VAL A 1 353 ? -1.482 -9.669 21.435 1.00 86.50 353 VAL A N 1
ATOM 2698 C CA . VAL A 1 353 ? -2.306 -10.802 21.895 1.00 86.50 353 VAL A CA 1
ATOM 2699 C C . VAL A 1 353 ? -3.093 -10.478 23.165 1.00 86.50 353 VAL A C 1
ATOM 2701 O O . VAL A 1 353 ? -4.221 -10.930 23.333 1.00 86.50 353 VAL A O 1
ATOM 2704 N N . LYS A 1 354 ? -2.558 -9.622 24.045 1.00 86.81 354 LYS A N 1
ATOM 2705 C CA . LYS A 1 354 ? -3.220 -9.248 25.301 1.00 86.81 354 LYS A CA 1
ATOM 2706 C C 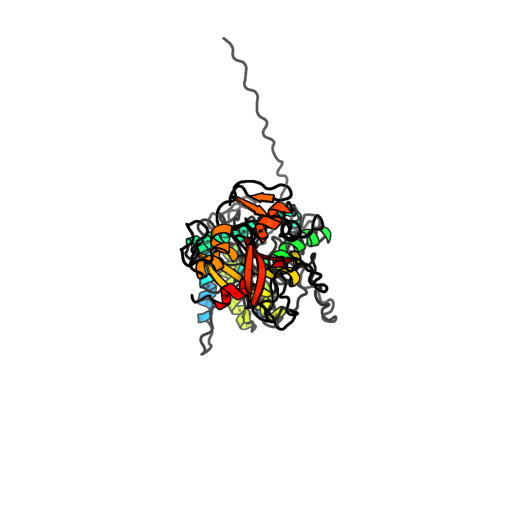. LYS A 1 354 ? -4.559 -8.545 25.069 1.00 86.81 354 LYS A C 1
ATOM 2708 O O . LYS A 1 354 ? -5.473 -8.709 25.875 1.00 86.81 354 LYS A O 1
ATOM 2713 N N . LEU A 1 355 ? -4.666 -7.727 24.020 1.00 91.12 355 LEU A N 1
ATOM 2714 C CA . LEU A 1 355 ? -5.883 -6.962 23.731 1.00 91.12 355 LEU A CA 1
ATOM 2715 C C . LEU A 1 355 ? -6.696 -7.544 22.576 1.00 91.12 355 LEU A C 1
ATOM 2717 O O . LEU A 1 355 ? -7.922 -7.464 22.616 1.00 91.12 355 LEU A O 1
ATOM 2721 N N . PHE A 1 356 ? -6.052 -8.132 21.571 1.00 92.31 356 PHE A N 1
ATOM 2722 C CA . PHE A 1 356 ? -6.740 -8.694 20.406 1.00 92.31 356 PHE A CA 1
ATOM 2723 C C . PHE A 1 356 ? -7.095 -10.179 20.574 1.00 92.31 356 PHE A C 1
ATOM 2725 O O . PHE A 1 356 ? -8.061 -10.628 19.964 1.00 92.31 356 PHE A O 1
ATOM 2732 N N . GLY A 1 357 ? -6.392 -10.910 21.442 1.00 90.38 357 GLY A N 1
ATOM 2733 C CA . GLY A 1 357 ? -6.461 -12.369 21.513 1.00 90.38 357 GLY A CA 1
ATOM 2734 C C . GLY A 1 357 ? -5.745 -13.040 20.337 1.00 90.38 357 GLY A C 1
ATOM 2735 O O . GLY A 1 357 ? -5.028 -12.376 19.582 1.00 90.38 357 GLY A O 1
ATOM 2736 N N . ASN A 1 358 ? -5.915 -14.355 20.202 1.00 89.38 358 ASN A N 1
ATOM 2737 C CA . ASN A 1 358 ? -5.329 -15.125 19.100 1.00 89.38 358 ASN A CA 1
ATOM 2738 C C . ASN A 1 358 ? -6.009 -14.785 17.765 1.00 89.38 358 ASN A C 1
ATOM 2740 O O . ASN A 1 358 ? -7.164 -14.352 17.735 1.00 89.38 358 ASN A O 1
ATOM 2744 N N . THR A 1 359 ? -5.307 -14.994 16.656 1.00 91.31 359 THR A N 1
ATOM 2745 C CA . THR A 1 359 ? -5.897 -14.948 15.312 1.00 91.31 359 THR A CA 1
ATOM 2746 C C . THR A 1 359 ? -6.860 -16.112 15.102 1.00 91.31 359 THR A C 1
ATOM 2748 O O . THR A 1 359 ? -6.630 -17.214 15.597 1.00 91.31 359 THR A O 1
ATOM 2751 N N . LEU A 1 360 ? -7.957 -15.852 14.387 1.00 90.38 360 LEU A N 1
ATOM 2752 C CA . LEU A 1 360 ? -8.993 -16.848 14.084 1.00 90.38 360 LEU A CA 1
ATOM 2753 C C . LEU A 1 360 ? -8.932 -17.338 12.634 1.00 90.38 360 LEU A C 1
ATOM 2755 O O . LEU A 1 360 ? -9.177 -18.509 12.378 1.00 90.38 360 LEU A O 1
ATOM 2759 N N . GLU A 1 361 ? -8.598 -16.447 11.702 1.00 86.62 361 GLU A N 1
ATOM 2760 C CA . GLU A 1 361 ? -8.505 -16.719 10.263 1.00 86.62 361 GLU A CA 1
ATOM 2761 C C . GLU A 1 361 ? -7.307 -15.967 9.682 1.00 86.62 361 GLU A C 1
ATOM 2763 O O . GLU A 1 361 ? -6.809 -15.023 10.307 1.00 86.62 361 GLU A O 1
ATOM 2768 N N . ARG A 1 362 ? -6.848 -16.361 8.487 1.00 80.62 362 ARG A N 1
ATOM 2769 C CA . ARG A 1 362 ? -5.827 -15.632 7.723 1.00 80.62 362 ARG A CA 1
ATOM 2770 C C . ARG A 1 362 ? -6.388 -14.277 7.275 1.00 80.62 362 ARG A C 1
ATOM 2772 O O . ARG A 1 362 ? -7.593 -14.136 7.096 1.00 80.62 362 ARG A O 1
ATOM 2779 N N . ALA A 1 363 ? -5.521 -13.279 7.093 1.00 78.31 363 ALA A N 1
ATOM 2780 C CA . ALA A 1 363 ? -5.942 -12.016 6.499 1.00 78.31 363 ALA A CA 1
ATOM 2781 C C . ALA A 1 363 ? -6.507 -12.224 5.086 1.00 78.31 363 ALA A C 1
ATOM 2783 O O . ALA A 1 363 ? -5.877 -12.899 4.269 1.00 78.31 363 ALA A O 1
ATOM 2784 N N . ASP A 1 364 ? -7.653 -11.608 4.808 1.00 67.19 364 ASP A N 1
ATOM 2785 C CA . ASP A 1 364 ? -8.308 -11.666 3.503 1.00 67.19 364 ASP A CA 1
ATOM 2786 C C . ASP A 1 364 ? -9.157 -10.410 3.232 1.00 67.19 364 ASP A C 1
ATOM 2788 O O . ASP A 1 364 ? -9.457 -9.608 4.130 1.00 67.19 364 ASP A O 1
ATOM 2792 N N . TRP A 1 365 ? -9.540 -10.222 1.972 1.00 65.44 365 TRP A N 1
ATOM 2793 C CA . TRP A 1 365 ? -10.467 -9.185 1.541 1.00 65.44 365 TRP A CA 1
ATOM 2794 C C . TRP A 1 365 ? -11.906 -9.547 1.911 1.00 65.44 365 TRP A C 1
ATOM 2796 O O . TRP A 1 365 ? -12.469 -10.520 1.418 1.00 65.44 365 TRP A O 1
ATOM 2806 N N . GLU A 1 366 ? -12.552 -8.696 2.708 1.00 70.44 366 GLU A N 1
ATOM 2807 C CA . GLU A 1 366 ? -13.959 -8.852 3.075 1.00 70.44 366 GLU A CA 1
ATOM 2808 C C . GLU A 1 366 ? -14.816 -7.704 2.556 1.00 70.44 366 GLU A C 1
ATOM 2810 O O . GLU A 1 366 ? -14.476 -6.528 2.704 1.00 70.44 366 GLU A O 1
ATOM 2815 N N . PHE A 1 367 ? -15.967 -8.050 1.981 1.00 64.25 367 PHE A N 1
ATOM 2816 C CA . PHE A 1 367 ? -16.978 -7.085 1.569 1.00 64.25 367 PHE A CA 1
ATOM 2817 C C . PHE A 1 367 ? -17.835 -6.644 2.764 1.00 64.25 367 PHE A C 1
ATOM 2819 O O . PHE A 1 367 ? -18.525 -7.456 3.382 1.00 64.25 367 PHE A O 1
ATOM 2826 N N . ASP A 1 368 ? -17.842 -5.349 3.079 1.00 66.62 368 ASP A N 1
ATOM 2827 C CA . ASP A 1 368 ? -18.740 -4.761 4.074 1.00 66.62 368 ASP A CA 1
ATOM 2828 C C . ASP A 1 368 ? -20.005 -4.226 3.395 1.00 66.62 368 ASP A C 1
ATOM 2830 O O . ASP A 1 368 ? -19.998 -3.168 2.760 1.00 66.62 368 ASP A O 1
ATOM 2834 N N . THR A 1 369 ? -21.122 -4.920 3.598 1.00 64.25 369 THR A N 1
ATOM 2835 C CA . THR A 1 369 ? -22.441 -4.582 3.036 1.00 64.25 369 THR A CA 1
ATOM 2836 C C . THR A 1 369 ? -23.008 -3.245 3.522 1.00 64.25 369 THR A C 1
ATOM 2838 O O . THR A 1 36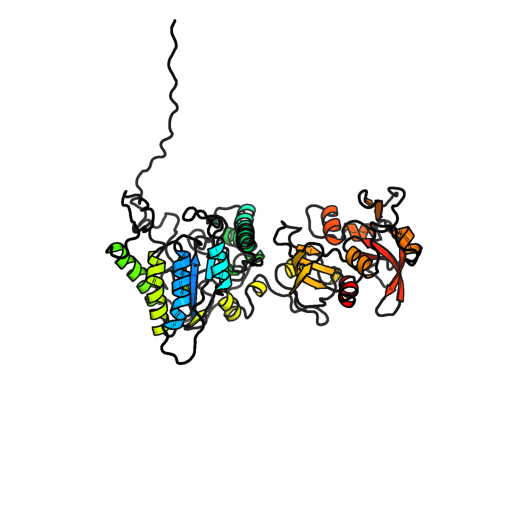9 ? -23.883 -2.678 2.873 1.00 64.25 369 THR A O 1
ATOM 2841 N N . ARG A 1 370 ? -22.520 -2.690 4.639 1.00 65.25 370 ARG A N 1
ATOM 2842 C CA . ARG A 1 370 ? -22.983 -1.394 5.172 1.00 65.25 370 ARG A CA 1
ATOM 2843 C C . ARG A 1 370 ? -22.329 -0.224 4.457 1.00 65.25 370 ARG A C 1
ATOM 2845 O O . ARG A 1 370 ? -22.925 0.843 4.340 1.00 65.25 370 ARG A O 1
ATOM 2852 N N . THR A 1 371 ? -21.075 -0.406 4.047 1.00 59.62 371 THR A N 1
ATOM 2853 C CA . THR A 1 371 ? -20.291 0.634 3.367 1.00 59.62 371 THR A CA 1
ATOM 2854 C C . THR A 1 371 ? -20.160 0.387 1.868 1.00 59.62 371 THR A C 1
ATOM 2856 O O . THR A 1 371 ? -19.746 1.297 1.152 1.00 59.62 371 THR A O 1
ATOM 2859 N N . MET A 1 372 ? -20.546 -0.807 1.402 1.00 58.97 372 MET A N 1
ATOM 2860 C CA . MET A 1 372 ? -20.396 -1.292 0.029 1.00 58.97 372 MET A CA 1
ATOM 2861 C C . MET A 1 372 ? -18.939 -1.222 -0.453 1.00 58.97 372 MET A C 1
ATOM 2863 O O . MET A 1 372 ? -18.661 -0.812 -1.580 1.00 58.97 372 MET A O 1
ATOM 2867 N N . LYS A 1 373 ? -17.995 -1.581 0.426 1.00 53.47 373 LYS A N 1
ATOM 2868 C CA . LYS A 1 373 ? -16.546 -1.552 0.175 1.00 53.47 373 LYS A CA 1
ATOM 2869 C C . LYS A 1 373 ? -15.900 -2.874 0.567 1.00 53.47 373 LYS A C 1
ATOM 2871 O O . LYS A 1 373 ? -16.367 -3.540 1.485 1.00 53.47 373 LYS A O 1
ATOM 2876 N N . TYR A 1 374 ? -14.796 -3.201 -0.098 1.00 55.62 374 TYR A N 1
ATOM 2877 C CA . TYR A 1 374 ? -13.884 -4.249 0.344 1.00 55.62 374 TYR A CA 1
ATOM 2878 C C . TYR A 1 374 ? -12.839 -3.661 1.285 1.00 55.62 374 TYR A C 1
ATOM 2880 O O . TYR A 1 374 ? -12.274 -2.600 1.005 1.00 55.62 374 TYR A O 1
ATOM 2888 N N . PHE A 1 375 ? -12.564 -4.368 2.372 1.00 65.50 375 PHE A N 1
ATOM 2889 C CA . PHE A 1 375 ? -11.477 -4.050 3.285 1.00 65.50 375 PHE A CA 1
ATOM 2890 C C . PHE A 1 375 ? -10.532 -5.240 3.377 1.00 65.50 375 PHE A C 1
ATOM 2892 O O . PHE A 1 375 ? -10.977 -6.383 3.387 1.00 65.50 375 PHE A O 1
ATOM 2899 N N . TRP A 1 376 ? -9.229 -4.971 3.450 1.00 72.38 376 TRP A N 1
ATOM 2900 C CA . TRP A 1 376 ? -8.265 -5.990 3.842 1.00 72.38 376 TRP A CA 1
ATOM 2901 C C . TRP A 1 376 ? -8.398 -6.176 5.346 1.00 72.38 376 TRP A C 1
ATOM 2903 O O . TRP A 1 376 ? -8.215 -5.213 6.102 1.00 72.38 376 TRP A O 1
ATOM 2913 N N . THR A 1 377 ? -8.784 -7.372 5.776 1.00 85.00 377 THR A N 1
ATOM 2914 C CA . THR A 1 377 ? -9.156 -7.622 7.166 1.00 85.00 377 THR A CA 1
ATOM 2915 C C . THR A 1 377 ? -8.428 -8.810 7.752 1.00 85.00 377 THR A C 1
ATOM 2917 O O . THR A 1 377 ? -7.990 -9.693 7.026 1.00 85.00 377 THR A O 1
ATOM 2920 N N . GLN A 1 378 ? -8.324 -8.842 9.078 1.00 91.88 378 GLN A N 1
ATOM 2921 C CA . GLN A 1 378 ? -8.015 -10.077 9.786 1.00 91.88 378 GLN A CA 1
ATOM 2922 C C . GLN A 1 378 ? -8.801 -10.188 11.089 1.00 91.88 378 GLN A C 1
ATOM 2924 O O . GLN A 1 378 ? -8.974 -9.202 11.820 1.00 91.88 378 GLN A O 1
ATOM 2929 N N . TRP A 1 379 ? -9.264 -11.405 11.366 1.00 94.75 379 TRP A N 1
ATOM 2930 C CA . TRP A 1 379 ? -10.032 -11.760 12.549 1.00 94.75 379 TRP A CA 1
ATOM 2931 C C . TRP A 1 379 ? -9.136 -12.227 13.693 1.00 94.75 379 TRP A C 1
ATOM 2933 O O . TRP A 1 379 ? -8.265 -13.084 13.536 1.00 94.75 379 TRP A O 1
ATOM 2943 N N . PHE A 1 380 ? -9.418 -11.685 14.870 1.00 94.94 380 PHE A N 1
ATOM 2944 C CA . PHE A 1 380 ? -8.841 -12.055 16.154 1.00 94.94 380 PHE A CA 1
ATOM 2945 C C . PHE A 1 380 ? -9.975 -12.407 17.119 1.00 94.94 380 PHE A C 1
ATOM 2947 O O . PHE A 1 380 ? -11.115 -12.000 16.904 1.00 94.94 380 PHE A O 1
ATOM 2954 N N . GLU A 1 381 ? -9.689 -13.104 18.217 1.00 93.69 381 GLU A N 1
ATOM 2955 C CA . GLU A 1 381 ? -10.707 -13.470 19.215 1.00 93.69 381 GLU A CA 1
ATOM 2956 C C . GLU A 1 381 ? -11.540 -12.260 19.664 1.00 93.69 381 GLU A C 1
ATOM 2958 O O . GLU A 1 381 ? -12.768 -12.331 19.675 1.00 93.69 381 GLU A O 1
ATOM 2963 N N . ASN A 1 382 ? -10.899 -11.126 19.956 1.00 94.81 382 ASN A N 1
ATOM 2964 C CA . ASN A 1 382 ? -11.553 -9.952 20.540 1.00 94.81 382 ASN A CA 1
ATOM 2965 C C . ASN A 1 382 ? -11.965 -8.886 19.513 1.00 94.81 382 ASN A C 1
ATOM 2967 O O . ASN A 1 382 ? -12.513 -7.851 19.901 1.00 94.81 382 ASN A O 1
ATOM 2971 N N . GLY A 1 383 ? -11.695 -9.078 18.220 1.00 95.25 383 GLY A N 1
ATOM 2972 C CA . GLY A 1 383 ? -11.942 -8.036 17.225 1.00 95.25 383 GLY A CA 1
ATOM 2973 C C . GLY A 1 383 ? -11.594 -8.420 15.792 1.00 95.25 383 GLY A C 1
ATOM 2974 O O . GLY A 1 383 ? -10.901 -9.397 15.548 1.00 95.25 383 GLY A O 1
ATOM 2975 N N . ARG A 1 384 ? -12.024 -7.592 14.839 1.00 95.50 384 ARG A N 1
ATOM 2976 C CA . ARG A 1 384 ? -11.577 -7.637 13.440 1.00 95.50 384 ARG A CA 1
ATOM 2977 C C . ARG A 1 384 ? -10.833 -6.350 13.124 1.00 95.50 384 ARG A C 1
ATOM 2979 O O . ARG A 1 384 ? -11.352 -5.270 13.407 1.00 95.50 384 ARG A O 1
ATOM 2986 N N . VAL A 1 385 ? -9.629 -6.455 12.575 1.00 93.88 385 VAL A N 1
ATOM 2987 C CA . VAL A 1 385 ? -8.857 -5.302 12.094 1.00 93.88 385 VAL A CA 1
ATOM 2988 C C . VAL A 1 385 ? -9.152 -5.100 10.614 1.00 93.88 385 VAL A C 1
ATOM 2990 O O . VAL A 1 385 ? -9.216 -6.072 9.874 1.00 93.88 385 VAL A O 1
ATOM 2993 N N . GLU A 1 386 ? -9.334 -3.851 10.200 1.00 89.19 386 GLU A N 1
ATOM 2994 C CA . GLU A 1 386 ? -9.684 -3.430 8.844 1.00 89.19 386 GLU A CA 1
ATOM 2995 C C . GLU A 1 386 ? -8.686 -2.367 8.374 1.00 89.19 386 GLU A C 1
ATOM 2997 O O . GLU A 1 386 ? -8.430 -1.387 9.081 1.00 89.19 386 GLU A O 1
ATOM 3002 N N . VAL A 1 387 ? -8.117 -2.540 7.181 1.00 73.06 387 VAL A N 1
ATOM 3003 C CA . VAL A 1 387 ? -7.292 -1.512 6.535 1.00 73.06 387 VAL A CA 1
ATOM 3004 C C . VAL A 1 387 ? -8.189 -0.614 5.683 1.00 73.06 387 VAL A C 1
ATOM 3006 O O . VAL A 1 387 ? -8.865 -1.079 4.766 1.00 73.06 387 VAL A O 1
ATOM 3009 N N . HIS A 1 388 ? -8.154 0.686 5.973 1.00 64.62 388 HIS A N 1
ATOM 3010 C CA . HIS A 1 388 ? -8.866 1.750 5.267 1.00 64.62 388 HIS A CA 1
ATOM 3011 C C . HIS A 1 388 ? -7.860 2.631 4.513 1.00 64.62 388 HIS A C 1
ATOM 3013 O O . HIS A 1 388 ? -7.450 3.678 5.025 1.00 64.62 388 HIS A O 1
ATOM 3019 N N . PRO A 1 389 ? -7.416 2.235 3.307 1.00 49.25 389 PRO A N 1
ATOM 3020 C CA . PRO A 1 389 ? -6.393 2.973 2.566 1.00 49.25 389 PRO A CA 1
ATOM 3021 C C . PRO A 1 389 ? -6.821 4.400 2.184 1.00 49.25 389 PRO A C 1
ATOM 3023 O O . PRO A 1 389 ? -5.979 5.218 1.829 1.00 49.25 389 PRO A O 1
ATOM 3026 N N . GLU A 1 390 ? -8.116 4.721 2.247 1.00 50.00 390 GLU A N 1
ATOM 3027 C CA . GLU A 1 390 ? -8.638 6.068 2.018 1.00 50.00 390 GLU A CA 1
ATOM 3028 C C . GLU A 1 390 ? -8.486 7.017 3.215 1.00 50.00 390 GLU A C 1
ATOM 3030 O O . GLU A 1 390 ? -8.667 8.228 3.064 1.00 50.00 390 GLU A O 1
ATOM 3035 N N . ALA A 1 391 ? -8.226 6.486 4.410 1.00 45.97 391 ALA A N 1
ATOM 3036 C CA . ALA A 1 391 ? -8.101 7.267 5.629 1.00 45.97 391 ALA A CA 1
ATOM 3037 C C . ALA A 1 391 ? -6.628 7.579 5.926 1.00 45.97 391 ALA A C 1
ATOM 3039 O O . ALA A 1 391 ? -5.729 6.845 5.536 1.00 45.97 391 ALA A O 1
ATOM 3040 N N . LEU A 1 392 ? -6.380 8.684 6.635 1.00 43.69 392 LEU A N 1
ATOM 3041 C CA . LEU A 1 392 ? -5.055 9.004 7.172 1.00 43.69 392 LEU A CA 1
ATOM 3042 C C . LEU A 1 392 ? -4.857 8.334 8.533 1.00 43.69 392 LEU A C 1
ATOM 3044 O O . LEU A 1 392 ? -5.818 8.158 9.293 1.00 43.69 392 LEU A O 1
ATOM 3048 N N . ALA A 1 393 ? -3.603 8.048 8.882 1.00 46.66 393 ALA A N 1
ATOM 3049 C CA . ALA A 1 393 ? -3.237 7.605 10.220 1.00 46.66 393 ALA A CA 1
ATOM 3050 C C . ALA A 1 393 ? -3.788 8.549 11.311 1.00 46.66 393 ALA A C 1
ATOM 3052 O O . ALA A 1 393 ? -3.792 9.771 11.134 1.00 46.66 393 ALA A O 1
ATOM 3053 N N . PRO A 1 394 ? -4.277 8.019 12.449 1.00 54.09 394 PRO A N 1
ATOM 3054 C CA . PRO A 1 394 ? -4.313 6.604 12.848 1.00 54.09 394 PRO A CA 1
ATOM 3055 C C . PRO A 1 394 ? -5.621 5.873 12.458 1.00 54.09 394 PRO A C 1
ATOM 3057 O O . PRO A 1 394 ? -6.023 4.937 13.141 1.00 54.09 394 PRO A O 1
ATOM 3060 N N . ARG A 1 395 ? -6.372 6.354 11.455 1.00 68.25 395 ARG A N 1
ATOM 3061 C CA . ARG A 1 395 ? -7.667 5.768 11.028 1.00 68.25 395 ARG A CA 1
ATOM 3062 C C . ARG A 1 395 ? -7.569 4.877 9.792 1.00 68.25 395 ARG A C 1
ATOM 3064 O O . ARG A 1 395 ? -8.561 4.278 9.396 1.00 68.25 395 ARG A O 1
ATOM 3071 N N . ASP A 1 396 ? -6.393 4.836 9.197 1.00 56.56 396 ASP A N 1
ATOM 3072 C CA . ASP A 1 396 ? -6.008 4.025 8.049 1.00 56.56 396 ASP A CA 1
ATOM 3073 C C . ASP A 1 396 ? -5.939 2.522 8.358 1.00 56.56 396 ASP A C 1
ATOM 3075 O O . ASP A 1 396 ? -6.026 1.699 7.451 1.00 56.56 396 ASP A O 1
ATOM 3079 N N . VAL A 1 397 ? -5.835 2.159 9.637 1.00 75.38 397 VAL A N 1
ATOM 3080 C CA . VAL A 1 397 ? -6.099 0.816 10.160 1.00 75.38 397 VAL A CA 1
ATOM 3081 C C . VAL A 1 397 ? -7.017 0.955 11.374 1.00 75.38 397 VAL A C 1
ATOM 3083 O O . VAL A 1 397 ? -6.710 1.700 12.307 1.00 75.38 397 VAL A O 1
ATOM 3086 N N . ALA A 1 398 ? -8.168 0.286 11.369 1.00 88.06 398 ALA A N 1
ATOM 3087 C CA . ALA A 1 398 ? -9.190 0.440 12.402 1.00 88.06 398 ALA A CA 1
ATOM 3088 C C . ALA A 1 398 ? -9.783 -0.901 12.851 1.00 88.06 398 ALA A C 1
ATOM 3090 O O . ALA A 1 398 ? -9.641 -1.924 12.196 1.00 88.06 398 ALA A O 1
ATOM 3091 N N . LEU A 1 399 ? -10.462 -0.892 14.001 1.00 94.25 399 LEU A N 1
ATOM 3092 C CA . LEU A 1 399 ? -11.186 -2.055 14.526 1.00 94.25 399 LEU A CA 1
ATOM 3093 C C . LEU A 1 399 ? -12.643 -2.057 14.070 1.00 94.25 399 LEU A C 1
ATOM 3095 O O . LEU A 1 399 ? -13.345 -1.089 14.331 1.00 94.25 399 LEU A O 1
ATOM 3099 N N . ALA A 1 400 ? -13.150 -3.130 13.485 1.00 92.88 400 ALA A N 1
ATOM 3100 C CA . ALA A 1 400 ? -14.547 -3.225 13.071 1.00 92.88 400 ALA A CA 1
ATOM 3101 C C . ALA A 1 400 ? -15.537 -2.876 14.205 1.00 92.88 400 ALA A C 1
ATOM 3103 O O . ALA A 1 400 ? -15.274 -3.067 15.395 1.00 92.88 400 ALA A O 1
ATOM 3104 N N . ARG A 1 401 ? -16.729 -2.386 13.841 1.00 93.75 401 ARG A N 1
ATOM 3105 C CA . ARG A 1 401 ? -17.827 -2.081 14.784 1.00 93.75 401 ARG A CA 1
ATOM 3106 C C . ARG A 1 401 ? -18.552 -3.355 15.249 1.00 93.75 401 ARG A C 1
ATOM 3108 O O . ARG A 1 401 ? -19.758 -3.494 15.045 1.00 93.75 401 ARG A O 1
ATOM 3115 N N . LEU A 1 402 ? -17.809 -4.303 15.828 1.00 94.75 402 LEU A N 1
ATOM 3116 C CA . LEU A 1 402 ? -18.327 -5.635 16.163 1.00 94.75 402 LEU A CA 1
ATOM 3117 C C . LEU A 1 402 ? -19.371 -5.622 17.281 1.00 94.75 402 LEU A C 1
ATOM 3119 O O . LEU A 1 402 ? -20.241 -6.486 17.296 1.00 94.75 402 LEU A O 1
ATOM 3123 N N . GLY A 1 403 ? -19.340 -4.634 18.181 1.00 95.75 403 GLY A N 1
ATOM 3124 C CA . GLY A 1 403 ? -20.378 -4.484 19.203 1.00 95.75 403 GLY A CA 1
ATOM 3125 C C . GLY A 1 403 ? -21.752 -4.226 18.581 1.00 95.75 403 GLY A C 1
ATOM 3126 O O . GLY A 1 403 ? -22.720 -4.910 18.901 1.00 95.75 403 GLY A O 1
ATOM 3127 N N . GLU A 1 404 ? -21.828 -3.305 17.616 1.00 94.38 404 GLU A N 1
ATOM 3128 C CA . GLU A 1 404 ? -23.069 -3.080 16.865 1.00 94.38 404 GLU A CA 1
ATOM 3129 C C . GLU A 1 404 ? -23.441 -4.272 15.989 1.00 94.38 404 GLU A C 1
ATOM 3131 O O . GLU A 1 404 ? -24.602 -4.668 15.956 1.00 94.38 404 GLU A O 1
ATOM 3136 N N . GLN A 1 405 ? -22.465 -4.845 15.281 1.00 92.56 405 GLN A N 1
ATOM 3137 C CA . GLN A 1 405 ? -22.710 -5.970 14.382 1.00 92.56 405 GLN A CA 1
ATOM 3138 C C . GLN A 1 405 ? -23.263 -7.182 15.135 1.00 92.56 405 GLN A C 1
ATOM 3140 O O . GLN A 1 405 ? -24.205 -7.814 14.662 1.00 92.56 405 GLN A O 1
ATOM 3145 N N . ARG A 1 406 ? -22.742 -7.475 16.331 1.00 93.19 406 ARG A N 1
ATOM 3146 C CA . ARG A 1 406 ? -23.224 -8.597 17.135 1.00 93.19 406 ARG A CA 1
ATOM 3147 C C . ARG A 1 406 ? -24.638 -8.374 17.659 1.00 93.19 406 ARG A C 1
ATOM 3149 O O . ARG A 1 406 ? -25.429 -9.313 17.675 1.00 93.19 406 ARG A O 1
ATOM 3156 N N . LEU A 1 407 ? -24.975 -7.151 18.075 1.00 93.38 407 LEU A N 1
ATOM 3157 C CA . LEU A 1 407 ? -26.355 -6.819 18.437 1.00 93.38 407 LEU A CA 1
ATOM 3158 C C . LEU A 1 407 ? -27.289 -6.984 17.230 1.00 93.38 407 LEU A C 1
ATOM 3160 O O . LEU A 1 407 ? -28.347 -7.593 17.370 1.00 93.38 407 LEU A O 1
ATOM 3164 N N . LEU A 1 408 ? -26.871 -6.555 16.036 1.00 91.56 408 LEU A N 1
ATOM 3165 C CA . LEU A 1 408 ? -27.658 -6.725 14.811 1.00 91.56 408 LEU A CA 1
ATOM 3166 C C . LEU A 1 408 ? -27.871 -8.198 14.434 1.00 91.56 408 LEU A C 1
ATOM 3168 O O . LEU A 1 408 ? -29.002 -8.552 14.120 1.00 91.56 408 LEU A O 1
ATOM 3172 N N . GLN A 1 409 ? -26.855 -9.063 14.544 1.00 91.00 409 GLN A N 1
ATOM 3173 C CA . GLN A 1 409 ? -27.006 -10.522 14.363 1.00 91.00 409 GLN A CA 1
ATOM 3174 C C . GLN A 1 409 ? -28.001 -11.135 15.355 1.00 91.00 409 GLN A C 1
ATOM 3176 O O . GLN A 1 409 ? -28.675 -12.115 15.060 1.00 91.00 409 GLN A O 1
ATOM 3181 N N . LYS A 1 410 ? -28.121 -10.548 16.551 1.00 90.12 410 LYS A N 1
ATOM 3182 C CA . LYS A 1 410 ? -29.143 -10.936 17.529 1.00 90.12 410 LYS A CA 1
ATOM 3183 C C . LYS A 1 410 ? -30.524 -10.362 17.197 1.00 90.12 410 LYS A C 1
ATOM 3185 O O . LYS A 1 410 ? -31.450 -10.615 17.950 1.00 90.12 410 LYS A O 1
ATOM 3190 N N . GLY A 1 411 ? -30.686 -9.582 16.127 1.00 91.31 411 GLY A N 1
ATOM 3191 C CA . GLY A 1 411 ? -31.931 -8.887 15.787 1.00 91.31 411 GLY A CA 1
ATOM 3192 C C . GLY A 1 411 ? -32.161 -7.594 16.580 1.00 91.31 411 GLY A C 1
ATOM 3193 O O . GLY A 1 411 ? -33.299 -7.143 16.711 1.00 91.31 411 GLY A O 1
ATOM 3194 N N . ILE A 1 412 ? -31.101 -7.000 17.138 1.00 92.81 412 ILE A N 1
ATOM 3195 C CA . ILE A 1 412 ? -31.157 -5.812 17.998 1.00 92.81 412 ILE A CA 1
ATOM 3196 C C . ILE A 1 412 ? -30.480 -4.631 17.297 1.00 92.81 412 ILE A C 1
ATOM 3198 O O . ILE A 1 412 ? -29.257 -4.541 17.209 1.00 92.81 412 ILE A O 1
ATOM 3202 N N . ASP A 1 413 ? -31.284 -3.670 16.848 1.00 92.56 413 ASP A N 1
ATOM 3203 C CA . ASP A 1 413 ? -30.806 -2.357 16.413 1.00 92.56 413 ASP A CA 1
ATOM 3204 C C . ASP A 1 413 ? -30.880 -1.388 17.598 1.00 92.56 413 ASP A C 1
ATOM 3206 O O . ASP A 1 413 ? -31.955 -0.898 17.940 1.00 92.56 413 ASP A O 1
ATOM 3210 N N . TRP A 1 414 ? -29.739 -1.114 18.237 1.00 90.94 414 TRP A N 1
ATOM 3211 C CA . TRP A 1 414 ? -29.667 -0.284 19.450 1.00 90.94 414 TRP A CA 1
ATOM 3212 C C . TRP A 1 414 ? -30.160 1.159 19.252 1.00 90.94 414 TRP A C 1
ATOM 3214 O O . TRP A 1 414 ? -30.418 1.865 20.223 1.00 90.94 414 TRP A O 1
ATOM 3224 N N . LYS A 1 415 ? -30.301 1.613 18.001 1.00 90.62 415 LYS A N 1
ATOM 3225 C CA . LYS A 1 415 ? -30.832 2.944 17.670 1.00 90.62 415 LYS A CA 1
ATOM 3226 C C . LYS A 1 415 ? -32.362 2.969 17.629 1.00 90.62 415 LYS A C 1
ATOM 3228 O O . LYS A 1 415 ? -32.944 4.040 17.461 1.00 90.62 415 LYS A O 1
ATOM 3233 N N . LYS A 1 416 ? -33.012 1.810 17.747 1.00 90.19 416 LYS A N 1
ATOM 3234 C CA . LYS A 1 416 ? -34.467 1.635 17.755 1.00 90.19 416 LYS A CA 1
ATOM 3235 C C . LYS A 1 416 ? -34.933 1.126 19.116 1.00 90.19 416 LYS A C 1
ATOM 3237 O O . LYS A 1 416 ? -34.142 0.686 19.945 1.00 90.19 416 LYS A O 1
ATOM 3242 N N . ALA A 1 417 ? -36.245 1.180 19.342 1.00 85.00 417 ALA A N 1
ATOM 3243 C CA . ALA A 1 417 ? -36.843 0.547 20.510 1.00 85.00 417 ALA A CA 1
ATOM 3244 C C . ALA A 1 417 ? -36.541 -0.959 20.488 1.00 85.00 417 ALA A C 1
ATOM 3246 O O . ALA A 1 417 ? -36.831 -1.636 19.499 1.00 85.00 417 ALA A O 1
ATOM 3247 N N . ALA A 1 418 ? -35.946 -1.470 21.568 1.00 87.00 418 ALA A N 1
ATOM 3248 C CA . ALA A 1 418 ? -35.613 -2.884 21.661 1.00 87.00 418 ALA A CA 1
ATOM 3249 C C . ALA A 1 418 ? -36.900 -3.740 21.645 1.00 87.00 418 ALA A C 1
ATOM 3251 O O . ALA A 1 418 ? -37.864 -3.395 22.341 1.00 87.00 418 ALA A O 1
ATOM 3252 N N . PRO A 1 419 ? -36.934 -4.852 20.886 1.00 88.88 419 PRO A N 1
ATOM 3253 C CA . PRO A 1 419 ? -38.079 -5.761 20.858 1.00 88.88 419 PRO A CA 1
ATOM 3254 C C . PRO A 1 419 ? -38.471 -6.308 22.238 1.00 88.88 419 PRO A C 1
ATOM 3256 O O . PRO A 1 419 ? -37.643 -6.416 23.140 1.00 88.88 419 PRO A O 1
ATOM 3259 N N . SER A 1 420 ? -39.730 -6.729 22.399 1.00 91.06 420 SER A N 1
ATOM 3260 C CA . SER A 1 420 ? -40.259 -7.246 23.674 1.00 91.06 420 SER A CA 1
ATOM 3261 C C . SER A 1 420 ? -39.591 -8.536 24.160 1.00 91.06 420 SER A C 1
ATOM 3263 O O . SER A 1 420 ? -39.594 -8.790 25.362 1.00 91.06 420 SER A O 1
ATOM 3265 N N . TRP A 1 421 ? -39.020 -9.331 23.248 1.00 92.50 421 TRP A N 1
ATOM 3266 C CA . TRP A 1 421 ? -38.288 -10.559 23.570 1.00 92.50 421 TRP A CA 1
ATOM 3267 C C . TRP A 1 421 ? -36.870 -10.292 24.099 1.00 92.50 421 TRP A C 1
ATOM 3269 O O . TRP A 1 421 ? -36.259 -11.193 24.674 1.00 92.50 421 TRP A O 1
ATOM 3279 N N . VAL A 1 422 ? -36.336 -9.074 23.929 1.00 92.31 422 VAL A N 1
ATOM 3280 C CA . VAL A 1 422 ? -35.024 -8.701 24.475 1.00 92.31 422 VAL A CA 1
ATOM 3281 C C . VAL A 1 422 ? -35.103 -8.706 26.007 1.00 92.31 422 VAL A C 1
ATOM 3283 O O . VAL A 1 422 ? -36.027 -8.101 26.561 1.00 92.31 422 VAL A O 1
ATOM 3286 N N . PRO A 1 423 ? -34.143 -9.336 26.716 1.00 92.69 423 PRO A N 1
ATOM 3287 C CA . PRO A 1 423 ? -34.125 -9.341 28.174 1.00 92.69 423 PRO A CA 1
ATOM 3288 C C . PRO A 1 423 ? -34.224 -7.930 28.759 1.00 92.69 423 PRO A C 1
ATOM 3290 O O . PRO A 1 423 ? -33.532 -7.018 28.302 1.00 92.69 423 PRO A O 1
ATOM 3293 N N . VAL A 1 424 ? -35.045 -7.764 29.804 1.00 93.25 424 VAL A N 1
ATOM 3294 C CA . VAL A 1 424 ? -35.328 -6.457 30.430 1.00 93.25 424 VAL A CA 1
ATOM 3295 C C . VAL A 1 424 ? -34.041 -5.716 30.796 1.00 93.25 424 VAL A C 1
ATOM 3297 O O . VAL A 1 424 ? -33.910 -4.546 30.469 1.00 93.25 424 VAL A O 1
ATOM 3300 N N . ALA A 1 425 ? -33.055 -6.413 31.367 1.00 94.06 425 ALA A N 1
ATOM 3301 C CA . ALA A 1 425 ? -31.779 -5.810 31.745 1.00 94.06 425 ALA A CA 1
ATOM 3302 C C . ALA A 1 425 ? -31.020 -5.194 30.552 1.00 94.06 425 ALA A C 1
ATOM 3304 O O . ALA A 1 425 ? -30.511 -4.082 30.667 1.00 94.06 425 ALA A O 1
ATOM 3305 N N . LEU A 1 426 ? -30.982 -5.873 29.397 1.00 94.69 426 LEU A N 1
ATOM 3306 C CA . LEU A 1 426 ? -30.357 -5.329 28.186 1.00 94.69 426 LEU A CA 1
ATOM 3307 C C . LEU A 1 426 ? -31.209 -4.201 27.593 1.00 94.69 426 LEU A C 1
ATOM 3309 O O . LEU A 1 426 ? -30.668 -3.167 27.216 1.00 94.69 426 LEU A O 1
ATOM 3313 N N . ARG A 1 427 ? -32.536 -4.359 27.543 1.00 94.50 427 ARG A N 1
ATOM 3314 C CA . ARG A 1 427 ? -33.440 -3.304 27.061 1.00 94.50 427 ARG A CA 1
ATOM 3315 C C . ARG A 1 427 ? -33.262 -2.005 27.848 1.00 94.50 427 ARG A C 1
ATOM 3317 O O . ARG A 1 427 ? -33.132 -0.945 27.241 1.00 94.50 427 ARG A O 1
ATOM 3324 N N . ASP A 1 428 ? -33.220 -2.100 29.170 1.00 94.62 428 ASP A N 1
ATOM 3325 C CA . ASP A 1 428 ? -33.048 -0.951 30.054 1.00 94.62 428 ASP A CA 1
ATOM 3326 C C . ASP A 1 428 ? -31.634 -0.366 29.920 1.00 94.62 428 ASP A C 1
ATOM 3328 O O . ASP A 1 428 ? -31.467 0.851 29.929 1.00 94.62 428 ASP A O 1
ATOM 3332 N N . ALA A 1 429 ? -30.616 -1.209 29.713 1.00 96.75 429 ALA A N 1
ATOM 3333 C CA . ALA A 1 429 ? -29.247 -0.756 29.487 1.00 96.75 429 ALA A CA 1
ATOM 3334 C C . ALA A 1 429 ? -29.059 -0.022 28.149 1.00 96.75 429 ALA A C 1
ATOM 3336 O O . ALA A 1 429 ? -28.258 0.907 28.079 1.00 96.75 429 ALA A O 1
ATOM 3337 N N . LEU A 1 430 ? -29.767 -0.415 27.086 1.00 96.12 430 LEU A N 1
ATOM 3338 C CA . LEU A 1 430 ? -29.719 0.267 25.785 1.00 96.12 430 LEU A CA 1
ATOM 3339 C C . LEU A 1 430 ? -30.423 1.633 25.813 1.00 96.12 430 LEU A C 1
ATOM 3341 O O . LEU A 1 430 ? -30.115 2.501 24.995 1.00 96.12 430 LEU A O 1
ATOM 3345 N N . ALA A 1 431 ? -31.352 1.847 26.749 1.00 93.75 431 ALA A N 1
ATOM 3346 C CA . ALA A 1 431 ? -32.052 3.116 26.875 1.00 93.75 431 ALA A CA 1
ATOM 3347 C C . ALA A 1 431 ? -31.086 4.261 27.260 1.00 93.75 431 ALA A C 1
ATOM 3349 O O . ALA A 1 431 ? -30.135 4.044 28.017 1.00 93.75 431 ALA A O 1
ATOM 3350 N N . PRO A 1 432 ? -31.314 5.494 26.767 1.00 94.81 432 PRO A N 1
ATOM 3351 C CA . PRO A 1 432 ? -30.563 6.669 27.197 1.00 94.81 432 PRO A CA 1
ATOM 3352 C C . PRO A 1 432 ? -30.621 6.878 28.712 1.00 94.81 432 PRO A C 1
ATOM 3354 O O . PRO A 1 432 ? -31.702 6.892 29.302 1.00 94.81 432 PRO A O 1
ATOM 3357 N N . GLU A 1 433 ? -29.476 7.125 29.340 1.00 96.31 433 GLU A N 1
ATOM 3358 C CA . GLU A 1 433 ? -29.432 7.485 30.755 1.00 96.31 433 GLU A CA 1
ATOM 3359 C C . GLU A 1 433 ? -29.862 8.946 30.974 1.00 96.31 433 GLU A C 1
ATOM 3361 O O . GLU A 1 433 ? -29.728 9.801 30.094 1.00 96.31 433 GLU A O 1
ATOM 3366 N N . ALA A 1 434 ? -30.341 9.252 32.185 1.00 96.12 434 ALA A N 1
ATOM 3367 C CA . ALA A 1 434 ? -30.873 10.572 32.539 1.00 96.12 434 ALA A CA 1
ATOM 3368 C C . ALA A 1 434 ? -29.853 11.720 32.409 1.00 96.12 434 ALA A C 1
ATOM 3370 O O . ALA A 1 434 ? -30.241 12.875 32.239 1.00 96.12 434 ALA A O 1
ATOM 3371 N N . GLY A 1 435 ? -28.553 11.423 32.488 1.00 96.81 435 GLY A N 1
ATOM 3372 C CA . GLY A 1 435 ? -27.499 12.425 32.386 1.00 96.81 435 GLY A CA 1
ATOM 3373 C C . GLY A 1 435 ? -26.138 11.947 32.900 1.00 96.81 435 GLY A C 1
ATOM 3374 O O . GLY A 1 435 ? -25.965 10.761 33.209 1.00 96.81 435 GLY A O 1
ATOM 3375 N N . PRO A 1 436 ? -25.156 12.863 32.990 1.00 97.88 436 PRO A N 1
ATOM 3376 C CA . PRO A 1 436 ? -23.825 12.564 33.508 1.00 97.88 436 PRO A CA 1
ATOM 3377 C C . PRO A 1 436 ? -23.870 12.131 34.981 1.00 97.88 436 PRO A C 1
ATOM 3379 O O . PRO A 1 436 ? -24.548 12.748 35.800 1.00 97.88 436 PRO A O 1
ATOM 3382 N N . LYS A 1 437 ? -23.096 11.097 35.325 1.00 96.19 437 LYS A N 1
ATOM 3383 C CA . LYS A 1 437 ? -22.929 10.596 36.701 1.00 96.19 437 LYS A CA 1
ATOM 3384 C C . LYS A 1 437 ? -21.583 11.019 37.297 1.00 96.19 437 LYS A C 1
ATOM 3386 O O . LYS A 1 437 ? -20.556 10.997 36.614 1.00 96.19 437 LYS A O 1
ATOM 3391 N N . THR A 1 438 ? -21.570 11.360 38.587 1.00 93.88 438 THR A N 1
ATOM 3392 C CA . THR A 1 438 ? -20.341 11.690 39.330 1.00 93.88 438 THR A CA 1
ATOM 3393 C C . THR A 1 438 ? -19.350 10.525 39.283 1.00 93.88 438 THR A C 1
ATOM 3395 O O . THR A 1 438 ? -19.724 9.379 39.508 1.00 93.88 438 THR A O 1
ATOM 3398 N N . GLY A 1 439 ? -18.080 10.813 38.980 1.00 90.56 439 GLY A N 1
ATOM 3399 C CA . GLY A 1 439 ? -17.029 9.793 38.864 1.00 90.56 439 GLY A CA 1
ATOM 3400 C C . GLY A 1 439 ? -17.029 9.006 37.545 1.00 90.56 439 GLY A C 1
ATOM 3401 O O . GLY A 1 439 ? -16.124 8.201 37.322 1.00 90.56 439 GLY A O 1
ATOM 3402 N N . CYS A 1 440 ? -17.982 9.267 36.647 1.00 96.00 440 CYS A N 1
ATOM 3403 C CA . CYS A 1 440 ? -18.094 8.606 35.349 1.00 96.00 440 CYS A CA 1
ATOM 3404 C C . CYS A 1 440 ? -17.695 9.531 34.192 1.00 96.00 440 CYS A C 1
ATOM 3406 O O . CYS A 1 440 ? -17.588 10.751 34.332 1.00 96.00 440 CYS A O 1
ATOM 3408 N N . ARG A 1 441 ? -17.480 8.947 33.010 1.00 95.94 441 ARG A N 1
ATOM 3409 C CA . ARG A 1 441 ? -17.374 9.696 31.756 1.00 95.94 441 ARG A CA 1
ATOM 3410 C C . ARG A 1 441 ? -18.700 9.658 31.010 1.00 95.94 441 ARG A C 1
ATOM 3412 O O . ARG A 1 441 ? -19.138 8.588 30.607 1.00 95.94 441 ARG A O 1
ATOM 3419 N N . TRP A 1 442 ? -19.268 10.832 30.760 1.00 97.56 442 TRP A N 1
ATOM 3420 C CA . TRP A 1 442 ? -20.480 11.001 29.963 1.00 97.56 442 TRP A CA 1
ATOM 3421 C C . TRP A 1 442 ? -20.186 11.088 28.462 1.00 97.56 442 TRP A C 1
ATOM 3423 O O . TRP A 1 442 ? -19.286 11.821 28.041 1.00 97.56 442 TRP A O 1
ATOM 3433 N N . PHE A 1 443 ? -20.977 10.381 27.653 1.00 97.12 443 PHE A N 1
ATOM 3434 C CA . PHE A 1 443 ? -20.931 10.428 26.193 1.00 97.12 443 PHE A CA 1
ATOM 3435 C C . PHE A 1 443 ? -22.234 11.010 25.652 1.00 97.12 443 PHE A C 1
ATOM 3437 O O . PHE A 1 443 ? -23.198 10.296 25.401 1.00 97.12 443 PHE A O 1
ATOM 3444 N N . ALA A 1 444 ? -22.250 12.324 25.415 1.00 95.00 444 ALA A N 1
ATOM 3445 C CA . ALA A 1 444 ? -23.458 13.044 25.003 1.00 95.00 444 ALA A CA 1
ATOM 3446 C C . ALA A 1 444 ? -24.105 12.509 23.709 1.00 95.00 444 ALA A C 1
ATOM 3448 O O . ALA A 1 444 ? -25.317 12.610 23.550 1.00 95.00 444 ALA A O 1
ATOM 3449 N N . ARG A 1 445 ? -23.310 11.923 22.799 1.00 94.00 445 ARG A N 1
ATOM 3450 C CA . ARG A 1 445 ? -23.796 11.377 21.521 1.00 94.00 445 ARG A CA 1
ATOM 3451 C C . ARG A 1 445 ? -24.708 10.165 21.703 1.00 94.00 445 ARG A C 1
ATOM 3453 O O . ARG A 1 445 ? -25.693 10.051 20.987 1.00 94.00 445 ARG A O 1
ATOM 3460 N N . THR A 1 446 ? -24.357 9.264 22.614 1.00 96.12 446 THR A N 1
ATOM 3461 C CA . THR A 1 446 ? -25.116 8.029 22.867 1.00 96.12 446 THR A CA 1
ATOM 3462 C C . THR A 1 446 ? -25.981 8.120 24.117 1.00 96.12 446 THR A C 1
ATOM 3464 O O . THR A 1 446 ? -26.947 7.381 24.233 1.00 96.12 446 THR A O 1
ATOM 3467 N N . LYS A 1 447 ? -25.711 9.111 24.978 1.00 96.94 447 LYS A N 1
ATOM 3468 C CA . LYS A 1 447 ? -26.361 9.338 26.272 1.00 96.94 447 LYS A CA 1
ATOM 3469 C C . LYS A 1 447 ? -26.097 8.213 27.276 1.00 96.94 447 LYS A C 1
ATOM 3471 O O . LYS A 1 447 ? -26.981 7.839 28.042 1.00 96.94 447 LYS A O 1
ATOM 3476 N N . HIS A 1 448 ? -24.854 7.734 27.306 1.00 98.19 448 HIS A N 1
ATOM 3477 C CA . HIS A 1 448 ? -24.399 6.720 28.257 1.00 98.19 448 HIS A CA 1
ATOM 3478 C C . HIS A 1 448 ? -23.163 7.174 29.037 1.00 98.19 448 HIS A C 1
ATOM 3480 O O . HIS A 1 448 ? -22.326 7.948 28.555 1.00 98.19 448 HIS A O 1
ATOM 3486 N N . ASN A 1 449 ? -23.053 6.677 30.264 1.00 98.25 449 ASN A N 1
ATOM 3487 C CA . ASN A 1 449 ? -21.920 6.833 31.159 1.00 98.25 449 ASN A CA 1
ATOM 3488 C C . ASN A 1 449 ? -21.011 5.604 31.086 1.00 98.25 449 ASN A C 1
ATOM 3490 O O . ASN A 1 449 ? -21.477 4.471 31.035 1.00 98.25 449 ASN A O 1
ATOM 3494 N N . VAL A 1 450 ? -19.702 5.823 31.186 1.00 97.75 450 VAL A N 1
ATOM 3495 C CA . VAL A 1 450 ? -18.725 4.766 31.482 1.00 97.75 450 VAL A CA 1
ATOM 3496 C C . VAL A 1 450 ? -18.155 5.037 32.868 1.00 97.75 450 VAL A C 1
ATOM 3498 O O . VAL A 1 450 ? -17.617 6.122 33.110 1.00 97.75 450 VAL A O 1
ATOM 3501 N N . CYS A 1 451 ? -18.287 4.076 33.778 1.00 95.75 451 CYS A N 1
ATOM 3502 C CA . CYS A 1 451 ? -17.932 4.203 35.194 1.00 95.75 451 CYS A CA 1
ATOM 3503 C C . CYS A 1 451 ? -16.881 3.152 35.596 1.00 95.75 451 CYS A C 1
ATOM 3505 O O . CYS A 1 451 ? -16.502 2.303 34.794 1.00 95.75 451 CYS A O 1
ATOM 3507 N N . ASN A 1 452 ? -16.370 3.242 36.824 1.00 93.50 452 ASN A N 1
ATOM 3508 C CA . ASN A 1 452 ? -15.575 2.178 37.436 1.00 93.50 452 ASN A CA 1
ATOM 3509 C C . ASN A 1 452 ? -16.458 1.386 38.409 1.00 93.50 452 ASN A C 1
ATOM 3511 O O . ASN A 1 452 ? -17.191 1.993 39.186 1.00 93.50 452 ASN A O 1
ATOM 3515 N N . GLU A 1 453 ? -16.373 0.058 38.372 1.00 90.31 453 GLU A N 1
ATOM 3516 C CA . GLU A 1 453 ? -17.158 -0.859 39.206 1.00 90.31 453 GLU A CA 1
ATOM 3517 C C . GLU A 1 453 ? -16.481 -1.181 40.546 1.00 90.31 453 GLU A C 1
ATOM 3519 O O . GLU A 1 453 ? -17.151 -1.565 41.503 1.00 90.31 453 GLU A O 1
ATOM 3524 N N . GLY A 1 454 ? -15.153 -1.069 40.625 1.00 79.94 454 GLY A N 1
ATOM 3525 C CA . GLY A 1 454 ? -14.390 -1.417 41.817 1.00 79.94 454 GLY A CA 1
ATOM 3526 C C . GLY A 1 454 ? -14.602 -0.433 42.968 1.00 79.94 454 GLY A C 1
ATOM 3527 O O . GLY A 1 454 ? -14.669 0.778 42.771 1.00 79.94 454 GLY A O 1
ATOM 3528 N N . ALA A 1 455 ? -14.608 -0.955 44.197 1.00 76.44 455 ALA A N 1
ATOM 3529 C CA . ALA A 1 455 ? -14.640 -0.152 45.422 1.00 76.44 455 ALA A CA 1
ATOM 3530 C C . ALA A 1 455 ? -13.367 0.700 45.610 1.00 76.44 455 ALA A C 1
ATOM 3532 O O . ALA A 1 455 ? -13.381 1.699 46.324 1.00 76.44 455 ALA A O 1
ATOM 3533 N N . VAL A 1 456 ? -12.264 0.316 44.956 1.00 75.19 456 VAL A N 1
ATOM 3534 C CA . VAL A 1 456 ? -11.024 1.097 44.916 1.00 75.19 456 VAL A CA 1
ATOM 3535 C C . VAL A 1 456 ? -11.093 2.072 43.746 1.00 75.19 456 VAL A C 1
ATOM 3537 O O . VAL A 1 456 ? -11.301 1.670 42.597 1.00 75.19 456 VAL A O 1
ATOM 3540 N N . ALA A 1 457 ? -10.877 3.356 44.037 1.00 76.19 457 ALA A N 1
ATOM 3541 C CA . ALA A 1 457 ? -10.854 4.400 43.025 1.00 76.19 457 ALA A CA 1
ATOM 3542 C C . ALA A 1 457 ? -9.876 4.044 41.896 1.00 76.19 457 ALA A C 1
ATOM 3544 O O . ALA A 1 457 ? -8.716 3.710 42.126 1.00 76.19 457 ALA A O 1
ATOM 3545 N N . GLY A 1 458 ? -10.355 4.127 40.656 1.00 81.00 458 GLY A N 1
ATOM 3546 C CA . GLY A 1 458 ? -9.533 3.850 39.482 1.00 81.00 458 GLY A CA 1
ATOM 3547 C C . GLY A 1 458 ? -9.509 2.387 39.031 1.00 81.00 458 GLY A C 1
ATOM 3548 O O . GLY A 1 458 ? -8.800 2.103 38.067 1.00 81.00 458 GLY A O 1
ATOM 3549 N N . VAL A 1 459 ? -10.294 1.486 39.626 1.00 86.94 459 VAL A N 1
ATOM 3550 C CA . VAL A 1 459 ? -10.407 0.089 39.173 1.00 86.94 459 VAL A CA 1
ATOM 3551 C C . VAL A 1 459 ? -11.776 -0.150 38.532 1.00 86.94 459 VAL A C 1
ATOM 3553 O O . VAL A 1 459 ? -12.795 -0.072 39.209 1.00 86.94 459 VAL A O 1
ATOM 3556 N N . GLY A 1 460 ? -11.814 -0.435 37.229 1.00 91.06 460 GLY A N 1
ATOM 3557 C CA . GLY A 1 460 ? -13.066 -0.667 36.499 1.00 91.06 460 GLY A CA 1
ATOM 3558 C C . GLY A 1 460 ? -12.988 -0.336 35.011 1.00 91.06 460 GLY A C 1
ATOM 3559 O O . GLY A 1 460 ? -11.912 -0.029 34.479 1.00 91.06 460 GLY A O 1
ATOM 3560 N N . MET A 1 461 ? -14.133 -0.417 34.334 1.00 95.44 461 MET A N 1
ATOM 3561 C CA . MET A 1 461 ? -14.250 -0.248 32.886 1.00 95.44 461 MET A CA 1
ATOM 3562 C C . MET A 1 461 ? -13.819 1.140 32.416 1.00 95.44 461 MET A C 1
ATOM 3564 O O . MET A 1 461 ? -13.143 1.241 31.396 1.00 95.44 461 MET A O 1
ATOM 3568 N N . LEU A 1 462 ? -14.116 2.214 33.156 1.00 95.44 462 LEU A N 1
ATOM 3569 C CA . LEU A 1 462 ? -13.675 3.566 32.793 1.00 95.44 462 LEU A CA 1
ATOM 3570 C C . LEU A 1 462 ? -12.149 3.687 32.765 1.00 95.44 462 LEU A C 1
ATOM 3572 O O . LEU A 1 462 ? -11.583 4.262 31.831 1.00 95.44 462 LEU A O 1
ATOM 3576 N N . SER A 1 463 ? -11.473 3.163 33.782 1.00 94.00 463 SER A N 1
ATOM 3577 C CA . SER A 1 463 ? -10.013 3.159 33.828 1.00 94.00 463 SER A CA 1
ATOM 3578 C C . SER A 1 463 ? -9.416 2.262 32.750 1.00 94.00 463 SER A C 1
ATOM 3580 O O . SER A 1 463 ? -8.436 2.652 32.115 1.00 94.00 463 SER A O 1
ATOM 3582 N N . PHE A 1 464 ? -10.015 1.096 32.503 1.00 94.62 464 PHE A N 1
ATOM 3583 C CA . PHE A 1 464 ? -9.588 0.208 31.426 1.00 94.62 464 PHE A CA 1
ATOM 3584 C C . PHE A 1 464 ? -9.722 0.889 30.061 1.00 94.62 464 PHE A C 1
ATOM 3586 O O . PHE A 1 464 ? -8.752 0.943 29.305 1.00 94.62 464 PHE A O 1
ATOM 3593 N N . TRP A 1 465 ? -10.885 1.484 29.786 1.00 95.62 465 TRP A N 1
ATOM 3594 C CA . TRP A 1 465 ? -11.181 2.219 28.561 1.00 95.62 465 TRP A CA 1
ATOM 3595 C C . TRP A 1 465 ? -10.143 3.318 28.321 1.00 95.62 465 TRP A C 1
ATOM 3597 O O . TRP A 1 465 ? -9.532 3.349 27.261 1.00 95.62 465 TRP A O 1
ATOM 3607 N N . ARG A 1 466 ? -9.850 4.147 29.337 1.00 94.12 466 ARG A N 1
ATOM 3608 C CA . ARG A 1 466 ? -8.879 5.258 29.249 1.00 94.12 466 ARG A CA 1
ATOM 3609 C C . ARG A 1 466 ? -7.442 4.825 28.958 1.00 94.12 466 ARG A C 1
ATOM 3611 O O . ARG A 1 466 ? -6.678 5.629 28.425 1.00 94.12 466 ARG A O 1
ATOM 3618 N N . ASN A 1 467 ? -7.055 3.624 29.379 1.00 91.38 467 ASN A N 1
ATOM 3619 C CA . ASN A 1 467 ? -5.658 3.187 29.377 1.00 91.38 467 ASN A CA 1
ATOM 3620 C C . ASN A 1 467 ? -5.328 2.162 28.287 1.00 91.38 467 ASN A C 1
ATOM 3622 O O . ASN A 1 467 ? -4.153 1.883 28.088 1.00 91.38 467 ASN A O 1
ATOM 3626 N N . ASN A 1 468 ? -6.326 1.636 27.572 1.00 91.81 468 ASN A N 1
ATOM 3627 C CA . ASN A 1 468 ? -6.126 0.597 26.557 1.00 91.81 468 ASN A CA 1
ATOM 3628 C C . ASN A 1 468 ? -6.581 1.033 25.153 1.00 91.81 468 ASN A C 1
ATOM 3630 O O . ASN A 1 468 ? -6.881 0.192 24.315 1.00 91.81 468 ASN A O 1
ATOM 3634 N N . GLY A 1 469 ? -6.659 2.339 24.880 1.00 89.06 469 GLY A N 1
ATOM 3635 C CA . GLY A 1 469 ? -6.955 2.866 23.544 1.00 89.06 469 GLY A CA 1
ATOM 3636 C C . GLY A 1 469 ? -5.858 2.595 22.502 1.00 89.06 469 GLY A C 1
ATOM 3637 O O . GLY A 1 469 ? -4.763 2.155 22.837 1.00 89.06 469 GLY A O 1
ATOM 3638 N N . ILE A 1 470 ? -6.152 2.878 21.229 1.00 84.31 470 ILE A N 1
ATOM 3639 C CA . ILE A 1 470 ? -5.154 2.924 20.142 1.00 84.31 470 ILE A CA 1
ATOM 3640 C C . ILE A 1 470 ? -4.195 4.106 20.365 1.00 84.31 470 ILE A C 1
ATOM 3642 O O . ILE A 1 470 ? -4.617 5.150 20.868 1.00 84.31 470 ILE A O 1
ATOM 3646 N N . ILE A 1 471 ? -2.921 3.980 19.988 1.00 68.50 471 ILE A N 1
ATOM 3647 C CA . ILE A 1 471 ? -1.967 5.095 20.058 1.00 68.50 471 ILE A CA 1
ATOM 3648 C C . ILE A 1 471 ? -2.440 6.226 19.135 1.00 68.50 471 ILE A C 1
ATOM 3650 O O . ILE A 1 471 ? -2.587 6.059 17.928 1.00 68.50 471 ILE A O 1
ATOM 3654 N N . ALA A 1 472 ? -2.709 7.391 19.720 1.00 70.50 472 ALA A N 1
ATOM 3655 C CA . ALA A 1 472 ? -3.263 8.547 19.027 1.00 70.50 472 ALA A CA 1
ATOM 3656 C C . ALA A 1 472 ? -2.845 9.849 19.724 1.00 70.50 472 ALA A C 1
ATOM 3658 O O . ALA A 1 472 ? -2.218 9.833 20.783 1.00 70.50 472 ALA A O 1
ATOM 3659 N N . SER A 1 473 ? -3.267 10.988 19.166 1.00 60.28 473 SER A N 1
ATOM 3660 C CA . SER A 1 473 ? -2.978 12.329 19.699 1.00 60.28 473 SER A CA 1
ATOM 3661 C C . SER A 1 473 ? -3.442 12.557 21.143 1.00 60.28 473 SER A C 1
ATOM 3663 O O . SER A 1 473 ? -2.953 13.457 21.818 1.00 60.28 473 SER A O 1
ATOM 3665 N N . SER A 1 474 ? -4.388 11.756 21.639 1.00 82.94 474 SER A N 1
ATOM 3666 C CA . SER A 1 474 ? -4.746 11.719 23.056 1.00 82.94 474 SER A CA 1
ATOM 3667 C C . SER A 1 474 ? -5.289 10.351 23.455 1.00 82.94 474 SER A C 1
ATOM 3669 O O . SER A 1 474 ? -5.870 9.636 22.632 1.00 82.94 474 SER A O 1
ATOM 3671 N N . LYS A 1 475 ? -5.210 10.032 24.755 1.00 82.75 475 LYS A N 1
ATOM 3672 C CA . LYS A 1 475 ? -5.838 8.829 25.330 1.00 82.75 475 LYS A CA 1
ATOM 3673 C C . LYS A 1 475 ? -7.324 8.731 24.982 1.00 82.75 475 LYS A C 1
ATOM 3675 O O . LYS A 1 475 ? -7.813 7.648 24.681 1.00 82.75 475 LYS A O 1
ATOM 3680 N N . TYR A 1 476 ? -8.045 9.856 24.991 1.00 89.81 476 TYR A N 1
ATOM 3681 C CA . TYR A 1 476 ? -9.470 9.886 24.660 1.00 89.81 476 TYR A CA 1
ATOM 3682 C C . TYR A 1 476 ? -9.738 9.452 23.216 1.00 89.81 476 TYR A C 1
ATOM 3684 O O . TYR A 1 476 ? -10.551 8.557 22.991 1.00 89.81 476 TYR A O 1
ATOM 3692 N N . VAL A 1 477 ? -9.027 10.052 22.258 1.00 84.75 477 VAL A N 1
ATOM 3693 C CA . VAL A 1 477 ? -9.155 9.711 20.834 1.00 84.75 477 VAL A CA 1
ATOM 3694 C C . VAL A 1 477 ? -8.789 8.248 20.613 1.00 84.75 477 VAL A C 1
ATOM 3696 O O . VAL A 1 477 ? -9.547 7.521 19.979 1.00 84.75 477 VAL A O 1
ATOM 3699 N N . GLY A 1 478 ? -7.689 7.789 21.210 1.00 87.06 478 GLY A N 1
ATOM 3700 C CA . GLY A 1 478 ? -7.271 6.392 21.147 1.00 87.06 478 GLY A CA 1
ATOM 3701 C C . GLY A 1 478 ? -8.331 5.417 21.653 1.00 87.06 478 GLY A C 1
ATOM 3702 O O . GLY A 1 478 ? -8.624 4.402 21.021 1.00 87.06 478 GLY A O 1
ATOM 3703 N N . SER A 1 479 ? -8.954 5.750 22.781 1.00 94.81 479 SER A N 1
ATOM 3704 C CA . SER A 1 479 ? -10.006 4.934 23.391 1.00 94.81 479 SER A CA 1
ATOM 3705 C C . SER A 1 479 ? -11.270 4.909 22.526 1.00 94.81 479 SER A C 1
ATOM 3707 O O . SER A 1 479 ? -11.868 3.853 22.333 1.00 94.81 479 SER A O 1
ATOM 3709 N N . GLN A 1 480 ? -11.649 6.043 21.925 1.00 93.75 480 GLN A N 1
ATOM 3710 C CA . GLN A 1 480 ? -12.747 6.086 20.956 1.00 93.75 480 GLN A CA 1
ATOM 3711 C C . GLN A 1 480 ? -12.450 5.281 19.687 1.00 93.75 480 GLN A C 1
ATOM 3713 O O . GLN A 1 480 ? -13.358 4.654 19.149 1.00 93.75 480 GLN A O 1
ATOM 3718 N N . LEU A 1 481 ? -11.208 5.281 19.198 1.00 90.50 481 LEU A N 1
ATOM 3719 C CA . LEU A 1 481 ? -10.835 4.494 18.023 1.00 90.50 481 LEU A CA 1
ATOM 3720 C C . LEU A 1 481 ? -10.875 2.987 18.311 1.00 90.50 481 LEU A C 1
ATOM 3722 O O . LEU A 1 481 ? -11.289 2.231 17.436 1.00 90.50 481 LEU A O 1
ATOM 3726 N N . ARG A 1 482 ? -10.508 2.551 19.528 1.00 94.62 482 ARG A N 1
ATOM 3727 C CA . ARG A 1 482 ? -10.583 1.131 19.909 1.00 94.62 482 ARG A CA 1
ATOM 3728 C C . ARG A 1 482 ? -12.005 0.677 20.194 1.00 94.62 482 ARG A C 1
ATOM 3730 O O . ARG A 1 482 ? -12.466 -0.292 19.610 1.00 94.62 482 ARG A O 1
ATOM 3737 N N . PHE A 1 483 ? -12.669 1.336 21.137 1.00 97.25 483 PHE A N 1
ATOM 3738 C CA . PHE A 1 483 ? -13.925 0.845 21.700 1.00 97.25 483 PHE A CA 1
ATOM 3739 C C . PHE A 1 483 ? -15.143 1.462 21.008 1.00 97.25 483 PHE A C 1
ATOM 3741 O O . PHE A 1 483 ? -16.197 0.840 20.936 1.00 97.25 483 PHE A O 1
ATOM 3748 N N . GLY A 1 484 ? -15.007 2.667 20.452 1.00 95.94 484 GLY A N 1
ATOM 3749 C CA . GLY A 1 484 ? -16.144 3.482 20.034 1.00 95.94 484 GLY A CA 1
ATOM 3750 C C . GLY A 1 484 ? -16.851 4.143 21.218 1.00 95.94 484 GLY A C 1
ATOM 3751 O O . GLY A 1 484 ? -16.330 4.192 22.337 1.00 95.94 484 GLY A O 1
ATOM 3752 N N . ASN A 1 485 ? -18.034 4.695 20.961 1.00 97.00 485 ASN A N 1
ATOM 3753 C CA . ASN A 1 485 ? -18.901 5.216 22.017 1.00 97.00 485 ASN A CA 1
ATOM 3754 C C . ASN A 1 485 ? -19.608 4.059 22.749 1.00 97.00 485 ASN A C 1
ATOM 3756 O O . ASN A 1 485 ? -19.905 3.049 22.108 1.00 97.00 485 ASN A O 1
ATOM 3760 N N . PRO A 1 486 ? -19.896 4.187 24.056 1.00 98.12 486 PRO A N 1
ATOM 3761 C CA . PRO A 1 486 ? -20.771 3.244 24.750 1.00 98.12 486 PRO A CA 1
ATOM 3762 C C . PRO A 1 486 ? -22.166 3.294 24.122 1.00 98.12 486 PRO A C 1
ATOM 3764 O O . PRO A 1 486 ? -22.683 4.384 23.886 1.00 98.12 486 PRO A O 1
ATOM 3767 N N . ILE A 1 487 ? -22.751 2.134 23.842 1.00 97.44 487 ILE A N 1
ATOM 3768 C CA . ILE A 1 487 ? -24.112 1.989 23.293 1.00 97.44 487 ILE A CA 1
ATOM 3769 C C . ILE A 1 487 ? -25.083 1.386 24.315 1.00 97.44 487 ILE A C 1
ATOM 3771 O O . ILE A 1 487 ? -26.267 1.243 24.028 1.00 97.44 487 ILE A O 1
ATOM 3775 N N . SER A 1 488 ? -24.583 1.039 25.502 1.00 97.88 488 SER A N 1
ATOM 3776 C CA . SER A 1 488 ? -25.385 0.641 26.653 1.00 97.88 488 SER A CA 1
ATOM 3777 C C . SER A 1 488 ? -24.824 1.243 27.944 1.00 97.88 488 SER A C 1
ATOM 3779 O O . SER A 1 488 ? -23.640 1.589 28.027 1.00 97.88 488 SER A O 1
ATOM 3781 N N . ALA A 1 489 ? -25.646 1.296 28.988 1.00 97.62 489 ALA A N 1
ATOM 3782 C CA . ALA A 1 489 ? -25.182 1.345 30.369 1.00 97.62 489 ALA A CA 1
ATOM 3783 C C . ALA A 1 489 ? -24.522 0.005 30.751 1.00 97.62 489 ALA A C 1
ATOM 3785 O O . ALA A 1 489 ? -24.695 -1.005 30.060 1.00 97.62 489 ALA A O 1
ATOM 3786 N N . ALA A 1 490 ? -23.760 -0.013 31.844 1.00 96.88 490 ALA A N 1
ATOM 3787 C CA . ALA A 1 490 ? -23.265 -1.262 32.416 1.00 96.88 490 ALA A CA 1
ATOM 3788 C C . ALA A 1 490 ? -24.420 -2.044 33.072 1.00 96.88 490 ALA A C 1
ATOM 3790 O O . ALA A 1 490 ? -25.203 -1.468 33.828 1.00 96.88 490 ALA A O 1
ATOM 3791 N N . TYR A 1 491 ? -24.525 -3.342 32.794 1.00 96.38 491 TYR A N 1
ATOM 3792 C CA . TYR A 1 491 ? -25.563 -4.229 33.338 1.00 96.38 491 TYR A CA 1
ATOM 3793 C C . TYR A 1 491 ? -25.048 -5.665 33.462 1.00 96.38 491 TYR A C 1
ATOM 3795 O O . TYR A 1 491 ? -23.961 -5.975 32.985 1.00 96.38 491 TYR A O 1
ATOM 3803 N N . THR A 1 492 ? -25.795 -6.553 34.118 1.00 94.56 492 THR A N 1
ATOM 3804 C CA . THR A 1 492 ? -25.411 -7.964 34.245 1.00 94.56 492 THR A CA 1
ATOM 3805 C C . THR A 1 492 ? -25.965 -8.814 33.103 1.00 94.56 492 THR A C 1
ATOM 3807 O O . THR A 1 492 ? -27.159 -8.794 32.810 1.00 94.56 492 THR A O 1
ATOM 3810 N N . GLU A 1 493 ? -25.099 -9.611 32.481 1.00 92.31 493 GLU A N 1
ATOM 3811 C CA . GLU A 1 493 ? -25.456 -10.566 31.429 1.00 92.31 493 GLU A CA 1
ATOM 3812 C C . GLU A 1 493 ? -24.813 -11.928 31.713 1.00 92.31 493 GLU A C 1
ATOM 3814 O O . GLU A 1 493 ? -23.764 -12.017 32.355 1.00 92.31 493 GLU A O 1
ATOM 3819 N N . THR A 1 494 ? -25.442 -13.000 31.230 1.00 91.12 494 THR A N 1
ATOM 3820 C CA . THR A 1 494 ? -24.807 -14.320 31.174 1.00 91.12 494 THR A CA 1
ATOM 3821 C C . THR A 1 494 ? -23.938 -14.407 29.922 1.00 91.12 494 THR A C 1
ATOM 3823 O O . THR A 1 494 ? -24.459 -14.403 28.811 1.00 91.12 494 THR A O 1
ATOM 3826 N N . VAL A 1 495 ? -22.623 -14.505 30.102 1.00 87.62 495 VAL A N 1
ATOM 3827 C CA . VAL A 1 495 ? -21.637 -14.637 29.023 1.00 87.62 495 VAL A CA 1
ATOM 3828 C C . VAL A 1 495 ? -21.148 -16.081 28.913 1.00 87.62 495 VAL A C 1
ATOM 3830 O O . VAL A 1 495 ? -20.989 -16.776 29.923 1.00 87.62 495 VAL A O 1
ATOM 3833 N N . SER A 1 496 ? -20.894 -16.544 27.690 1.00 82.75 496 SER A N 1
ATOM 3834 C CA . SER A 1 496 ? -20.289 -17.856 27.449 1.00 82.75 496 SER A CA 1
ATOM 3835 C C . SER A 1 496 ? -18.798 -17.814 27.774 1.00 82.75 496 SER A C 1
ATOM 3837 O O . SER A 1 496 ? -18.074 -16.955 27.277 1.00 82.75 496 SER A O 1
ATOM 3839 N N . THR A 1 497 ? -18.322 -18.761 28.582 1.00 80.31 497 THR A N 1
ATOM 3840 C CA . THR A 1 497 ? -16.887 -18.946 28.849 1.00 80.31 497 THR A CA 1
ATOM 3841 C C . THR A 1 497 ? -16.479 -20.389 28.552 1.00 80.31 497 THR A C 1
ATOM 3843 O O . THR A 1 497 ? -17.349 -21.266 28.547 1.00 80.31 497 THR A O 1
ATOM 3846 N N . PRO A 1 498 ? -15.179 -20.687 28.365 1.00 74.44 498 PRO A N 1
ATOM 3847 C CA . PRO A 1 498 ? -14.709 -22.067 28.213 1.00 74.44 498 PRO A CA 1
ATOM 3848 C C . PRO A 1 498 ? -15.094 -22.981 29.391 1.00 74.44 498 PRO A C 1
ATOM 3850 O O . PRO A 1 498 ? -15.198 -24.190 29.226 1.00 74.44 498 PRO A O 1
ATOM 3853 N N . GLN A 1 499 ? -15.338 -22.414 30.577 1.00 81.62 499 GLN A N 1
ATOM 3854 C CA . GLN A 1 499 ? -15.759 -23.127 31.788 1.00 81.62 499 GLN A CA 1
ATOM 3855 C C . GLN A 1 499 ? -17.289 -23.133 31.986 1.00 81.62 499 GLN A C 1
ATOM 3857 O O . GLN A 1 499 ? -17.764 -23.450 33.078 1.00 81.62 499 GLN A O 1
ATOM 3862 N N . GLY A 1 500 ? -18.059 -22.751 30.963 1.00 85.19 500 GLY A N 1
ATOM 3863 C CA . GLY A 1 500 ? -19.519 -22.659 30.990 1.00 85.19 500 GLY A CA 1
ATOM 3864 C C . GLY A 1 500 ? -20.057 -21.231 31.167 1.00 85.19 500 GLY A C 1
ATOM 3865 O O . GLY A 1 500 ? -19.284 -20.277 31.283 1.00 85.19 500 GLY A O 1
ATOM 3866 N N . PRO A 1 501 ? -21.387 -21.046 31.159 1.00 89.12 501 PRO A N 1
ATOM 3867 C CA . PRO A 1 501 ? -22.009 -19.732 31.298 1.00 89.12 501 PRO A CA 1
ATOM 3868 C C . PRO A 1 501 ? -21.669 -19.074 32.642 1.00 89.12 501 PRO A C 1
ATOM 3870 O O . PRO A 1 501 ? -21.742 -19.708 33.697 1.00 89.12 501 PRO A O 1
ATOM 3873 N N . ARG A 1 502 ? -21.311 -17.789 32.621 1.00 88.56 502 ARG A N 1
ATOM 3874 C CA . ARG A 1 502 ? -21.011 -16.992 33.821 1.00 88.56 502 ARG A CA 1
ATOM 3875 C C . ARG A 1 502 ? -21.775 -15.681 33.781 1.00 88.56 502 ARG A C 1
ATOM 3877 O O . ARG A 1 502 ? -21.864 -15.052 32.736 1.00 88.56 502 ARG A O 1
ATOM 3884 N N . VAL A 1 503 ? -22.286 -15.236 34.924 1.00 90.50 503 VAL A N 1
ATOM 3885 C CA . VAL A 1 503 ? -22.877 -13.897 35.037 1.00 90.50 503 VAL A CA 1
ATOM 3886 C C . VAL A 1 503 ? -21.755 -12.883 35.234 1.00 90.50 503 VAL A C 1
ATOM 3888 O O . VAL A 1 503 ? -20.953 -13.016 36.162 1.00 90.50 503 VAL A O 1
ATOM 3891 N N . ARG A 1 504 ? -21.689 -11.875 34.363 1.00 91.38 504 ARG A N 1
ATOM 3892 C CA . ARG A 1 504 ? -20.702 -10.790 34.414 1.00 91.38 504 ARG A CA 1
ATOM 3893 C C . ARG A 1 504 ? -21.396 -9.443 34.268 1.00 91.38 504 ARG A C 1
ATOM 3895 O O . ARG A 1 504 ? -22.413 -9.335 33.586 1.00 91.38 504 ARG A O 1
ATOM 3902 N N . THR A 1 505 ? -20.831 -8.410 34.892 1.00 94.88 505 THR A N 1
ATOM 3903 C CA . THR A 1 505 ? -21.198 -7.032 34.551 1.00 94.88 505 THR A CA 1
ATOM 3904 C C . THR A 1 505 ? -20.526 -6.693 33.231 1.00 94.88 505 THR A C 1
ATOM 3906 O O . THR A 1 505 ? -19.306 -6.818 33.110 1.00 94.88 505 THR A O 1
ATOM 3909 N N . VAL A 1 506 ? -21.312 -6.285 32.244 1.00 96.62 506 VAL A N 1
ATOM 3910 C CA . VAL A 1 506 ? -20.860 -5.975 30.892 1.00 96.62 506 VAL A CA 1
ATOM 3911 C C . VAL A 1 506 ? -21.288 -4.571 30.490 1.00 96.62 506 VAL A C 1
ATOM 3913 O O . VAL A 1 506 ? -22.293 -4.052 30.975 1.00 96.62 506 VAL A O 1
ATOM 3916 N N . GLN A 1 507 ? -20.543 -3.967 29.573 1.00 98.19 507 GLN A N 1
ATOM 3917 C CA . GLN A 1 507 ? -20.960 -2.751 28.886 1.00 98.19 507 GLN A CA 1
ATOM 3918 C C . GLN A 1 507 ? -20.642 -2.859 27.396 1.00 98.19 507 GLN A C 1
ATOM 3920 O O . GLN A 1 507 ? -19.521 -3.208 27.012 1.00 98.19 507 GLN A O 1
ATOM 3925 N N . TRP A 1 508 ? -21.628 -2.548 26.556 1.00 98.19 508 TRP A N 1
ATOM 3926 C CA . TRP A 1 508 ? -21.483 -2.560 25.106 1.00 98.19 508 TRP A CA 1
ATOM 3927 C C . TRP A 1 508 ? -21.018 -1.202 24.591 1.00 98.19 508 TRP A C 1
ATOM 3929 O O . TRP A 1 508 ? -21.492 -0.141 25.006 1.00 98.19 508 TRP A O 1
ATOM 3939 N N . PHE A 1 509 ? -20.114 -1.250 23.623 1.00 98.56 509 PHE A N 1
ATOM 3940 C CA . PHE A 1 509 ? -19.618 -0.119 22.857 1.00 98.56 509 PHE A CA 1
ATOM 3941 C C . PHE A 1 509 ? -19.785 -0.404 21.363 1.00 98.56 509 PHE A C 1
ATOM 3943 O O . PHE A 1 509 ? -19.996 -1.545 20.960 1.00 98.56 509 PHE A O 1
ATOM 3950 N N . GLU A 1 510 ? -19.644 0.617 20.516 1.00 97.31 510 GLU A N 1
ATOM 3951 C CA . GLU A 1 510 ? -19.798 0.446 19.063 1.00 97.31 510 GLU A CA 1
ATOM 3952 C C . GLU A 1 510 ? -18.858 -0.642 18.490 1.00 97.31 510 GLU A C 1
ATOM 3954 O O . GLU A 1 510 ? -19.232 -1.346 17.553 1.00 97.31 510 GLU A O 1
ATOM 3959 N N . ARG A 1 511 ? -17.644 -0.799 19.041 1.00 97.25 511 ARG A N 1
ATOM 3960 C CA . ARG A 1 511 ? -16.605 -1.722 18.537 1.00 97.25 511 ARG A CA 1
ATOM 3961 C C . ARG A 1 511 ? -16.272 -2.887 19.472 1.00 97.25 511 ARG A C 1
ATOM 3963 O O . ARG A 1 511 ? -15.581 -3.802 19.049 1.00 97.25 511 ARG A O 1
ATOM 3970 N N . ALA A 1 512 ? -16.747 -2.879 20.716 1.00 97.31 512 ALA A N 1
ATOM 3971 C CA . ALA A 1 512 ? -16.348 -3.859 21.728 1.00 97.31 512 ALA A CA 1
ATOM 3972 C C . ALA A 1 512 ? -17.446 -4.094 22.775 1.00 97.31 512 ALA A C 1
ATOM 3974 O O . ALA A 1 512 ? -18.326 -3.257 22.954 1.00 97.31 512 ALA A O 1
ATOM 3975 N N . ARG A 1 513 ? -17.339 -5.185 23.536 1.00 97.31 513 ARG A N 1
ATOM 3976 C CA . ARG A 1 513 ? -18.040 -5.377 24.814 1.00 97.31 513 ARG A CA 1
ATOM 3977 C C . ARG A 1 513 ? -16.983 -5.538 25.901 1.00 97.31 513 ARG A C 1
ATOM 3979 O O . ARG A 1 513 ? -16.070 -6.345 25.746 1.00 97.31 513 ARG A O 1
ATOM 3986 N N . LEU A 1 514 ? -17.062 -4.736 26.959 1.00 97.19 514 LEU A N 1
ATOM 3987 C CA . LEU A 1 514 ? -16.187 -4.871 28.124 1.00 97.19 514 LEU A CA 1
ATOM 3988 C C . LEU A 1 514 ? -16.876 -5.718 29.183 1.00 97.19 514 LEU A C 1
ATOM 3990 O O . LEU A 1 514 ? -18.079 -5.583 29.392 1.00 97.19 514 LEU A O 1
ATOM 3994 N N . GLU A 1 515 ? -16.102 -6.555 29.859 1.00 94.50 515 GLU A N 1
ATOM 3995 C CA . GLU A 1 515 ? -16.576 -7.461 30.899 1.00 94.50 515 GLU A CA 1
ATOM 3996 C C . GLU A 1 515 ? -15.784 -7.223 32.182 1.00 94.50 515 GLU A C 1
ATOM 3998 O O . GLU A 1 515 ? -14.550 -7.233 32.177 1.00 94.50 515 GLU A O 1
ATOM 4003 N N . TRP A 1 516 ? -16.489 -7.010 33.288 1.00 92.38 516 TRP A N 1
ATOM 4004 C CA . TRP A 1 516 ? -15.912 -6.882 34.620 1.00 92.38 516 TRP A CA 1
ATOM 4005 C C . TRP A 1 516 ? -15.915 -8.244 35.316 1.00 92.38 516 TRP A C 1
ATOM 4007 O O . TRP A 1 516 ? -16.969 -8.849 35.528 1.00 92.38 516 TRP A O 1
ATOM 4017 N N . HIS A 1 517 ? -14.722 -8.716 35.687 1.00 86.75 517 HIS A N 1
ATOM 4018 C CA . HIS A 1 517 ? -14.490 -10.033 36.300 1.00 86.75 517 HIS A CA 1
ATOM 4019 C C . HIS A 1 517 ? -14.323 -9.964 37.832 1.00 86.75 517 HIS A C 1
ATOM 4021 O O . HIS A 1 517 ? -14.200 -10.989 38.495 1.00 86.75 517 HIS A O 1
ATOM 4027 N N . GLY A 1 518 ? -14.403 -8.769 38.431 1.00 76.81 518 GLY A N 1
ATOM 4028 C CA . GLY A 1 518 ? -14.508 -8.603 39.885 1.00 76.81 518 GLY A CA 1
ATOM 4029 C C . GLY A 1 518 ? -13.284 -9.048 40.698 1.00 76.81 518 GLY A C 1
ATOM 4030 O O . GLY A 1 518 ? -12.151 -9.090 40.222 1.00 76.81 518 GLY A O 1
ATOM 4031 N N . TYR A 1 519 ? -13.506 -9.344 41.980 1.00 61.59 519 TYR A N 1
ATOM 4032 C CA . TYR A 1 519 ? -12.467 -9.686 42.962 1.00 61.59 519 TYR A CA 1
ATOM 4033 C C . TYR A 1 519 ? -12.175 -11.191 43.058 1.00 61.59 519 TYR A C 1
ATOM 4035 O O . TYR A 1 519 ? -11.766 -11.653 44.120 1.00 61.59 519 TYR A O 1
ATOM 4043 N N . GLU A 1 520 ? -12.365 -11.970 41.987 1.00 59.38 520 GLU A N 1
ATOM 4044 C CA . GLU A 1 520 ? -11.861 -13.350 41.976 1.00 59.38 520 GLU A CA 1
ATOM 4045 C C . GLU A 1 520 ? -10.359 -13.311 42.335 1.00 59.38 520 GLU A C 1
ATOM 4047 O O . GLU A 1 520 ? -9.590 -12.551 41.734 1.00 59.38 520 GLU A O 1
ATOM 4052 N N . ALA A 1 521 ? -9.970 -14.037 43.394 1.00 46.66 521 ALA A N 1
ATOM 4053 C CA . ALA A 1 521 ? -8.721 -13.819 44.143 1.00 46.66 521 ALA A CA 1
ATOM 4054 C C . ALA A 1 521 ? -7.436 -14.035 43.319 1.00 46.66 521 ALA A C 1
ATOM 4056 O O . ALA A 1 521 ? -6.354 -13.653 43.755 1.00 46.66 521 ALA A O 1
ATOM 4057 N N . LEU A 1 522 ? -7.566 -14.615 42.124 1.00 50.09 522 LEU A N 1
ATOM 4058 C CA . LEU A 1 522 ? -6.469 -14.933 41.211 1.00 50.09 522 LEU A CA 1
ATOM 4059 C C . LEU A 1 522 ? -6.536 -14.159 39.884 1.00 50.09 522 LEU A C 1
ATOM 4061 O O . LEU A 1 522 ? -5.592 -14.236 39.100 1.00 50.09 522 LEU A O 1
ATOM 4065 N N . ASP A 1 523 ? -7.604 -13.395 39.612 1.00 54.47 523 ASP A N 1
ATOM 4066 C CA . ASP A 1 523 ? -7.696 -12.634 38.363 1.00 54.47 523 ASP A CA 1
ATOM 4067 C C . ASP A 1 523 ? -7.057 -11.251 38.517 1.00 54.47 523 ASP A C 1
ATOM 4069 O O . ASP A 1 523 ? -7.659 -10.305 39.043 1.00 54.47 523 ASP A O 1
ATOM 4073 N N . VAL A 1 524 ? -5.810 -11.138 38.060 1.00 53.75 524 VAL A N 1
ATOM 4074 C CA . VAL A 1 524 ? -5.069 -9.870 37.998 1.00 53.75 524 VAL A CA 1
ATOM 4075 C C . VAL A 1 524 ? -5.667 -8.895 36.973 1.00 53.75 524 VAL A C 1
ATOM 4077 O O . VAL A 1 524 ? -5.439 -7.690 37.074 1.00 53.75 524 VAL A O 1
ATOM 4080 N N . ASN A 1 525 ? -6.483 -9.377 36.026 1.00 64.25 525 ASN A N 1
ATOM 4081 C CA . ASN A 1 525 ? -7.093 -8.580 34.963 1.00 64.25 525 ASN A CA 1
ATOM 4082 C C . ASN A 1 525 ? -8.594 -8.380 35.216 1.00 64.25 525 ASN A C 1
ATOM 4084 O O . ASN A 1 525 ? -9.447 -9.081 34.681 1.00 64.25 525 ASN A O 1
ATOM 4088 N N . LYS A 1 526 ? -8.916 -7.355 36.011 1.00 84.81 526 LYS A N 1
ATOM 4089 C CA . LYS A 1 526 ? -10.282 -7.054 36.479 1.00 84.81 526 LYS A CA 1
ATOM 4090 C C . LYS A 1 526 ? -11.291 -6.706 35.377 1.00 84.81 526 LYS A C 1
ATOM 4092 O O . LYS A 1 526 ? -12.492 -6.874 35.579 1.00 84.81 526 LYS A O 1
ATOM 4097 N N . VAL A 1 527 ? -10.816 -6.231 34.225 1.00 91.62 527 VAL A N 1
ATOM 4098 C CA . VAL A 1 527 ? -11.629 -5.950 33.031 1.00 91.62 527 VAL A CA 1
ATOM 4099 C C . VAL A 1 527 ? -11.022 -6.678 31.842 1.00 91.62 527 VAL A C 1
ATOM 4101 O O . VAL A 1 527 ? -9.802 -6.652 31.663 1.00 91.62 527 VAL A O 1
ATOM 4104 N N . ARG A 1 528 ? -11.873 -7.285 31.014 1.00 91.44 528 ARG A N 1
ATOM 4105 C CA . ARG A 1 528 ? -11.489 -7.952 29.765 1.00 91.44 528 ARG A CA 1
ATOM 4106 C C . ARG A 1 528 ? -12.338 -7.447 28.602 1.00 91.44 528 ARG A C 1
ATOM 4108 O O . ARG A 1 528 ? -13.454 -6.968 28.802 1.00 91.44 528 ARG A O 1
ATOM 4115 N N . ILE A 1 529 ? -11.792 -7.543 27.393 1.00 94.88 529 ILE A N 1
ATOM 4116 C CA . ILE A 1 529 ? -12.557 -7.350 26.158 1.00 94.88 529 ILE A CA 1
ATOM 4117 C C . ILE A 1 529 ? -13.192 -8.699 25.827 1.00 94.88 529 ILE A C 1
ATOM 4119 O O . ILE A 1 529 ? -12.498 -9.713 25.830 1.00 94.88 529 ILE A O 1
ATOM 4123 N N . ALA A 1 530 ? -14.500 -8.711 25.592 1.00 94.38 530 ALA A N 1
ATOM 4124 C CA . ALA A 1 530 ? -15.215 -9.904 25.167 1.00 94.38 530 ALA A CA 1
ATOM 4125 C C . ALA A 1 530 ? -14.680 -10.412 23.815 1.00 94.38 530 ALA A C 1
ATOM 4127 O O . ALA A 1 530 ? -14.306 -9.588 22.970 1.00 94.38 530 ALA A O 1
ATOM 4128 N N . PRO A 1 531 ? -14.723 -11.731 23.556 1.00 94.25 531 PRO A N 1
ATOM 4129 C CA . PRO A 1 531 ? -14.244 -12.326 22.315 1.00 94.25 531 PRO A CA 1
ATOM 4130 C C . PRO A 1 531 ? -15.244 -12.121 21.159 1.00 94.25 531 PRO A C 1
ATOM 4132 O O . PRO A 1 531 ? -15.716 -13.071 20.536 1.00 94.25 531 PRO A O 1
ATOM 4135 N N . LEU A 1 532 ? -15.610 -10.865 20.872 1.00 95.25 532 LEU A N 1
ATOM 4136 C CA . LEU A 1 532 ? -16.613 -10.537 19.856 1.00 95.25 532 LEU A CA 1
ATOM 4137 C C . LEU A 1 532 ? -16.183 -10.920 18.440 1.00 95.25 532 LEU A C 1
ATOM 4139 O O . LEU A 1 532 ? -17.054 -11.135 17.605 1.00 95.25 532 LEU A O 1
ATOM 4143 N N . GLY A 1 533 ? -14.883 -11.008 18.155 1.00 95.19 533 GLY A N 1
ATOM 4144 C CA . GLY A 1 533 ? -14.421 -11.516 16.867 1.00 95.19 533 GLY A CA 1
ATOM 4145 C C . GLY A 1 533 ? -14.857 -12.963 16.671 1.00 95.19 533 GLY A C 1
ATOM 4146 O O . GLY A 1 533 ? -15.494 -13.265 15.668 1.00 95.19 533 GLY A O 1
ATOM 4147 N N . ARG A 1 534 ? -14.654 -13.814 17.685 1.00 93.12 534 ARG A N 1
ATOM 4148 C CA . ARG A 1 534 ? -15.158 -15.195 17.681 1.00 93.12 534 ARG A CA 1
ATOM 4149 C C . ARG A 1 534 ? -16.684 -15.242 17.625 1.00 93.12 534 ARG A C 1
ATOM 4151 O O . ARG A 1 534 ? -17.237 -15.889 16.745 1.00 93.12 534 ARG A O 1
ATOM 4158 N N . GLU A 1 535 ? -17.365 -14.524 18.523 1.00 93.38 535 GLU A N 1
ATOM 4159 C CA . GLU A 1 535 ? -18.834 -14.565 18.602 1.00 93.38 535 GLU A CA 1
ATOM 4160 C C . GLU A 1 535 ? -19.515 -14.115 17.300 1.00 93.38 535 GLU A C 1
ATOM 4162 O O . GLU A 1 535 ? -20.567 -14.644 16.948 1.00 93.38 535 GLU A O 1
ATOM 4167 N N . VAL A 1 536 ? -18.966 -13.114 16.605 1.00 93.62 536 VAL A N 1
ATOM 4168 C CA . VAL A 1 536 ? -19.528 -12.628 15.336 1.00 93.62 536 VAL A CA 1
ATOM 4169 C C . VAL A 1 536 ? -19.211 -13.590 14.197 1.00 93.62 536 VAL A C 1
ATOM 4171 O O . VAL A 1 536 ? -20.106 -13.872 13.399 1.00 93.62 536 VAL A O 1
ATOM 4174 N N . LEU A 1 537 ? -17.976 -14.094 14.132 1.00 90.88 537 LEU A N 1
ATOM 4175 C CA . LEU A 1 537 ? -17.513 -14.979 13.065 1.00 90.88 537 LEU A CA 1
ATOM 4176 C C . LEU A 1 537 ? -18.254 -16.325 13.069 1.00 90.88 537 LEU A C 1
ATOM 4178 O O . LEU A 1 537 ? -18.728 -16.762 12.028 1.00 90.88 537 LEU A O 1
ATOM 4182 N N . GLU A 1 538 ? -18.479 -16.921 14.243 1.00 90.00 538 GLU A N 1
ATOM 4183 C CA . GLU A 1 538 ? -19.277 -18.153 14.402 1.00 90.00 538 GLU A CA 1
ATOM 4184 C C . GLU A 1 538 ? -20.752 -17.988 13.982 1.00 90.00 538 GLU A C 1
ATOM 4186 O O . GLU A 1 538 ? -21.478 -18.968 13.850 1.00 90.00 538 GLU A O 1
ATOM 4191 N N . ASN A 1 539 ? -21.217 -16.749 13.801 1.00 85.38 539 ASN A N 1
ATOM 4192 C CA . ASN A 1 539 ? -22.592 -16.412 13.433 1.00 85.38 539 ASN A CA 1
ATOM 4193 C C . ASN A 1 539 ? -22.646 -15.663 12.085 1.00 85.38 539 ASN A C 1
ATOM 4195 O O . ASN A 1 539 ? -23.572 -14.890 11.857 1.00 85.38 539 ASN A O 1
ATOM 4199 N N . ARG A 1 540 ? -21.637 -15.822 11.215 1.00 76.56 540 ARG A N 1
ATOM 4200 C CA . ARG A 1 540 ? -21.506 -15.077 9.946 1.00 76.56 540 ARG A CA 1
ATOM 4201 C C . ARG A 1 540 ? -22.638 -15.351 8.945 1.00 76.56 540 ARG A C 1
ATOM 4203 O O . ARG A 1 540 ? -22.976 -14.449 8.185 1.00 76.56 540 ARG A O 1
ATOM 4210 N N . ASP A 1 541 ? -23.216 -16.551 8.984 1.00 63.41 541 ASP A N 1
ATOM 4211 C CA . ASP A 1 541 ? -24.271 -17.009 8.063 1.00 63.41 541 ASP A CA 1
ATOM 4212 C C . ASP A 1 541 ? -25.706 -16.747 8.569 1.00 63.41 541 ASP A C 1
ATOM 4214 O O . ASP A 1 541 ? -26.675 -17.157 7.925 1.00 63.41 541 ASP A O 1
ATOM 4218 N N . LEU A 1 542 ? -25.843 -16.091 9.728 1.00 52.50 542 LEU A N 1
ATOM 4219 C CA . LEU A 1 542 ? -27.111 -15.672 10.341 1.00 52.50 542 LEU A CA 1
ATOM 4220 C C . LEU A 1 542 ? -27.347 -14.178 10.113 1.00 52.50 542 LEU A C 1
ATOM 4222 O O . LEU A 1 542 ? -28.513 -13.817 9.833 1.00 52.50 542 LEU A O 1
#

Foldseek 3Di:
DDDDDDDDDDDPPPDCDDPPPPLDDPPDFDQDDQPPPDDDDDPPDDQDDPDADLLRAAADDLSFFDDWLAEAEEAEADDAPQLVLLLVLQQCLQPPDPDPDRDQGFAHEYAAAQAEPLHRHLVVCLVVLLSNVVSPHHYAHAFHYLDQQLPDALVVLLVRRLVSQVSSQVSPVVVVHHRDQRQEYEYRSNPPVDGPNVDSVSSSSNSNSNLLRHHYYDWNAELCLPVCLVVVAQEDCVQDQHSVRGGHYDDCPDPSLVVSLVSSLCSLLVPSPRTYTYYYDHSSGVSSSSNVNSNVVSSVVVVHDHDYVQVVCCRRVVDGSQQVSDHWDPVFPPDAETQGRPRVVQQVQQPHCQAQNGWDDYFDWDQDPVVRDTWGWTFGQQFIWTAQSVDDPPLRIATAQLLQLLCVLVVHRLVDQGDPPPDPQFNQFLDADPADDPQWDADPVQNETAHAPDPDRLHHDRNVLQPRFGDDPHSVVRSCRAQNAWSTYWTWDFDQDPVGTDIWTWTGGSRWIKTAPPPPPPDPPRIGTHSSSVSSVVSVVD

Secondary structure (DSSP, 8-state):
-----PPPPPP-------TTSTTS-TTS-----PPP--SS--S-S--------SSS-SEE-TTS---TTEEEEEEES-S-TTHHHHHHHHHHHTTS---SS-PPPP--EEEE-SS-TTT-TTTT-HHHHHHHHHTTPEEEE--SS---GGGS-HHHHHHHHHHHHHHHHHHHHHTTPPP----EE--GGGTTTSSTT--HHHHHHHHHHHTTT-EEE--SEE--TTTHHHHT---BTT-PBPTTS-B-B--TTSHHHHHHHHHHHHHHHHH-SSS-EEEEEETT-HHHHHHHHHHHHHHHHTT-EEE-HHHHHHHHHSS-HHHHTT--B---GGGPPPB-HHHHHHHHHTTHHHHH-SB-S--EEEEETTTTEEEEEEEETTEEEEE-TTSPTTSSEEE--HHHHHHHHTT--TTSPPPTTS-HHHHHHHSPPSS--TTSEEETTTTEEE---SSSTT-SHHHHHHHSSPSSSSHHHHHHHHH-SB-S--EEEEEEETTEEEEEEEEEBSS-EEEE-TT-TT-S-SEEE--HHHHHHTTTT-

Radius of gyration: 29.7 Å; chains: 1; bounding box: 78×96×85 Å